Protein AF-0000000085179714 (afdb_homodimer)

Foldseek 3Di:
DDALQLLLVLLLCCLQVDWDKDDWDWDDDVQFIWIWTWIDDPFKTKIKIWAAHPPDVVRIFIWMWMAGPVVRDIDIDGRVLLCLQLLLSNLLSLCVQPFQDQEFAEEEEDLDSNSQNNLRNSVVRGHYAAYEYHYDDPVSRVVSCVVNVVSVHHYDYDPDQAEDQRAQEYEYAACALDAPHDLDHHWRHEYEYAHHFALSRDHHDPNNLVFEWAEEQDCSSCVGGVSNDPHPDYHHVSVVSVPDTDDGPDYYYYYNDHVSSVVSSVCVVVVVD/DDALQLLLVLLLCCLQVDWDKDDWDWDDDVQWIWIWTWIDDPFKTKIKIWAAHPPDVVRIAIWMWMAGPVVRDIDIDGRVLLVLQLLLSNLLSLCVQPFQDQEFAEEEEDLDSNSQNNLRNCVVRGHYAAYEYHYDDPVSRVVSCVSNVVSVHHYDYDPDQAEDQRAQEYEYAACALDAPHDLDHHWRHEYEYAHHFALSRDHHDPNNLVFEWAEEQDCSSCVGGVSNDPHPDYHHVSVVSVPDTDDGPDYYYYYNDHVSSVVSSVCVVVVVD

InterPro domains:
  IPR003462 Ornithine cyclodeaminase/mu-crystallin [PF02423] (19-267)
  IPR003462 Ornithine cyclodeaminase/mu-crystallin [PTHR13812] (12-267)
  IPR023401 Ornithine cyclodeaminase, N-terminal [G3DSA:3.30.1780.10] (17-267)
  IPR036291 NAD(P)-binding domain superfamily [SSF51735] (4-270)

Structure (mmCIF, N/CA/C/O backbone):
data_AF-0000000085179714-model_v1
#
loop_
_entity.id
_entity.typ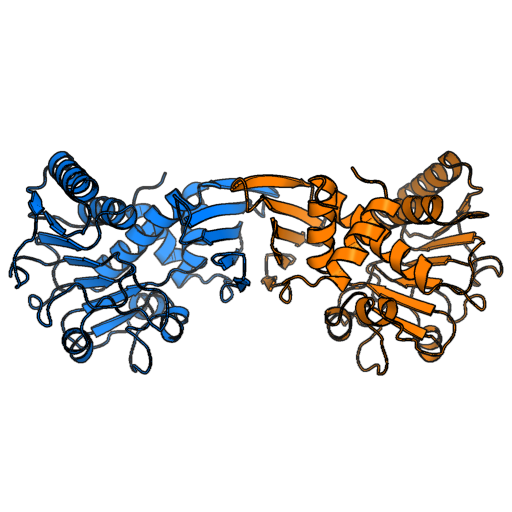e
_entity.pdbx_description
1 polymer 'Putative ornithine cyclodeaminase, mu-crystallin'
#
loop_
_atom_site.group_PDB
_atom_site.id
_atom_site.type_symbol
_atom_site.label_atom_id
_atom_site.label_alt_id
_atom_site.label_comp_id
_atom_site.label_asym_id
_atom_site.label_entity_id
_atom_site.label_seq_id
_atom_site.pdbx_PDB_ins_code
_atom_site.Cartn_x
_atom_site.Cartn_y
_atom_site.Cartn_z
_atom_site.occupancy
_atom_site.B_iso_or_equiv
_atom_site.auth_seq_id
_atom_site.auth_comp_id
_atom_site.auth_asym_id
_atom_site.auth_atom_id
_atom_site.pdbx_PDB_model_num
ATOM 1 N N . MET A 1 1 ? 6.141 9.008 22.766 1 75.19 1 MET A N 1
ATOM 2 C CA . MET A 1 1 ? 6.082 9.609 21.438 1 75.19 1 MET A CA 1
ATOM 3 C C . MET A 1 1 ? 6.875 10.914 21.391 1 75.19 1 MET A C 1
ATOM 5 O O . MET A 1 1 ? 6.961 11.625 22.406 1 75.19 1 MET A O 1
ATOM 9 N N . PRO A 1 2 ? 7.59 11.148 20.312 1 85.44 2 PRO A N 1
ATOM 10 C CA . PRO A 1 2 ? 8.367 12.391 20.219 1 85.44 2 PRO A CA 1
ATOM 11 C C . PRO A 1 2 ? 7.5 13.641 20.391 1 85.44 2 PRO A C 1
ATOM 13 O O . PRO A 1 2 ? 6.293 13.594 20.141 1 85.44 2 PRO A O 1
ATOM 16 N N . GLY A 1 3 ? 8.125 14.656 20.984 1 95.06 3 GLY A N 1
ATOM 17 C CA . GLY A 1 3 ? 7.438 15.945 21.016 1 95.06 3 GLY A CA 1
ATOM 18 C C . GLY A 1 3 ? 7.16 16.5 19.625 1 95.06 3 GLY A C 1
ATOM 19 O O . GLY A 1 3 ? 7.629 15.945 18.625 1 95.06 3 GLY A O 1
ATOM 20 N N . TYR A 1 4 ? 6.344 17.5 19.562 1 98.31 4 TYR A N 1
ATOM 21 C CA . TYR A 1 4 ? 5.957 18.047 18.281 1 98.31 4 TYR A CA 1
ATOM 22 C C . TYR A 1 4 ? 7.141 18.734 17.594 1 98.31 4 TYR A C 1
ATOM 24 O O . TYR A 1 4 ? 7.281 18.688 16.375 1 98.31 4 TYR A O 1
ATOM 32 N N . LEU A 1 5 ? 8 19.359 18.391 1 97.81 5 LEU A N 1
ATOM 33 C CA . LEU A 1 5 ? 9.188 19.984 17.828 1 97.81 5 LEU A CA 1
ATOM 34 C C . LEU A 1 5 ? 10.125 18.953 17.234 1 97.81 5 LEU A C 1
ATOM 36 O O . LEU A 1 5 ? 10.711 19.172 16.172 1 97.81 5 LEU A O 1
ATOM 40 N N . GLU A 1 6 ? 10.25 17.891 17.906 1 97.44 6 GLU A N 1
ATOM 41 C CA . GLU A 1 6 ? 11.07 16.797 17.391 1 97.44 6 GLU A CA 1
ATOM 42 C C . GLU A 1 6 ? 10.484 16.219 16.109 1 97.44 6 GLU A C 1
ATOM 44 O O . GLU A 1 6 ? 11.219 15.922 15.164 1 97.44 6 GLU A O 1
ATOM 49 N N . LEU A 1 7 ? 9.227 16.062 16.078 1 98.12 7 LEU A N 1
ATOM 50 C CA . LEU A 1 7 ? 8.539 15.562 14.883 1 98.12 7 LEU A CA 1
ATOM 51 C C . LEU A 1 7 ? 8.695 16.547 13.719 1 98.12 7 LEU A C 1
ATOM 53 O O . LEU A 1 7 ? 8.922 16.125 12.578 1 98.12 7 LEU A O 1
ATOM 57 N N . ALA A 1 8 ? 8.539 17.844 14.023 1 98.5 8 ALA A N 1
ATOM 58 C CA . ALA A 1 8 ? 8.719 18.875 13.008 1 98.5 8 ALA A CA 1
ATOM 59 C C . ALA A 1 8 ? 10.109 18.781 12.391 1 98.5 8 ALA A C 1
ATOM 61 O O . ALA A 1 8 ? 10.258 18.891 11.164 1 98.5 8 ALA A O 1
ATOM 62 N N . GLU A 1 9 ? 11.07 18.578 13.258 1 97.81 9 GLU A N 1
ATOM 63 C CA . GLU A 1 9 ? 12.445 18.453 12.773 1 97.81 9 GLU A CA 1
ATOM 64 C C . GLU A 1 9 ? 12.617 17.203 11.922 1 97.81 9 GLU A C 1
ATOM 66 O O . GLU A 1 9 ? 13.32 17.219 10.906 1 97.81 9 GLU A O 1
ATOM 71 N N . ALA A 1 10 ? 12.023 16.109 12.336 1 97.81 10 ALA A N 1
ATOM 72 C CA . ALA A 1 10 ? 12.078 14.875 11.555 1 97.81 10 ALA A CA 1
ATOM 73 C C . ALA A 1 10 ? 11.453 15.078 10.172 1 97.81 10 ALA A C 1
ATOM 75 O O . ALA A 1 10 ? 11.977 14.586 9.172 1 97.81 10 ALA A O 1
ATOM 76 N N . ILE A 1 11 ? 10.375 15.805 10.117 1 98.44 11 ILE A N 1
ATOM 77 C CA . ILE A 1 11 ? 9.695 16.094 8.859 1 98.44 11 ILE A CA 1
ATOM 78 C C . ILE A 1 11 ? 10.594 16.953 7.977 1 98.44 11 ILE A C 1
ATOM 80 O O . ILE A 1 11 ? 10.734 16.688 6.781 1 98.44 11 ILE A O 1
ATOM 84 N N . ARG A 1 12 ? 11.18 17.984 8.602 1 98.31 12 ARG A N 1
ATOM 85 C CA . ARG A 1 12 ? 12.109 18.844 7.871 1 98.31 12 ARG A CA 1
ATOM 86 C C . ARG A 1 12 ? 13.211 18.016 7.215 1 98.31 12 ARG A C 1
ATOM 88 O O . ARG A 1 12 ? 13.516 18.203 6.031 1 98.31 12 ARG A O 1
ATOM 95 N N . LYS A 1 13 ? 13.781 17.109 7.93 1 97.81 13 LYS A N 1
ATOM 96 C CA . LYS A 1 13 ? 14.883 16.281 7.441 1 97.81 13 LYS A CA 1
ATOM 97 C C . LYS A 1 13 ? 14.43 15.391 6.285 1 97.81 13 LYS A C 1
ATOM 99 O O . LYS A 1 13 ? 15.117 15.297 5.266 1 97.81 13 LYS A O 1
ATOM 104 N N . VAL A 1 14 ? 13.281 14.766 6.41 1 97.81 14 VAL A N 1
ATOM 105 C CA . VAL A 1 14 ? 12.773 13.875 5.367 1 97.81 14 VAL A CA 1
ATOM 106 C C . VAL A 1 14 ? 12.508 14.672 4.094 1 97.81 14 VAL A C 1
ATOM 108 O O . VAL A 1 14 ? 12.812 14.211 2.99 1 97.81 14 VAL A O 1
ATOM 111 N N . LEU A 1 15 ? 11.93 15.875 4.254 1 97.69 15 LEU A N 1
ATOM 112 C CA . LEU A 1 15 ? 11.609 16.703 3.104 1 97.69 15 LEU A CA 1
ATOM 113 C C . LEU A 1 15 ? 12.875 17.141 2.371 1 97.69 15 LEU A C 1
ATOM 115 O O . LEU A 1 15 ? 12.906 17.156 1.139 1 97.69 15 LEU A O 1
ATOM 119 N N . LEU A 1 16 ? 13.922 17.438 3.104 1 97.25 16 LEU A N 1
ATOM 120 C CA . LEU A 1 16 ? 15.141 17.969 2.506 1 97.25 16 LEU A CA 1
ATOM 121 C C . LEU A 1 16 ? 16.016 16.844 1.966 1 97.25 16 LEU A C 1
ATOM 123 O O . LEU A 1 16 ? 16.688 17.016 0.944 1 97.25 16 LEU A O 1
ATOM 127 N N . GLN A 1 17 ? 16.156 15.727 2.678 1 94.12 17 GLN A N 1
ATOM 128 C CA . GLN A 1 17 ? 16.984 14.602 2.258 1 94.12 17 GLN A CA 1
ATOM 129 C C . GLN A 1 17 ? 16.359 13.859 1.081 1 94.12 17 GLN A C 1
ATOM 131 O O . GLN A 1 17 ? 17.062 13.242 0.277 1 94.12 17 GLN A O 1
ATOM 136 N N . GLY A 1 18 ? 15.078 13.914 1.059 1 88.25 18 GLY A N 1
ATOM 137 C CA . GLY A 1 18 ? 14.375 13.188 0.011 1 88.25 18 GLY A CA 1
ATOM 138 C C . GLY A 1 18 ? 14.062 11.75 0.392 1 88.25 18 GLY A C 1
ATOM 139 O O . GLY A 1 18 ? 14.805 11.125 1.148 1 88.25 18 GLY A O 1
ATOM 140 N N . ALA A 1 19 ? 13.023 11.289 0.06 1 94.06 19 ALA A N 1
ATOM 141 C CA . ALA A 1 19 ? 12.523 9.922 0.2 1 94.06 19 ALA A CA 1
ATOM 142 C C . ALA A 1 19 ? 11.555 9.57 -0.926 1 94.06 19 ALA A C 1
ATOM 144 O O . ALA A 1 19 ? 11.195 10.43 -1.732 1 94.06 19 ALA A O 1
ATOM 145 N N . HIS A 1 20 ? 11.367 8.273 -1.068 1 96.19 20 HIS A N 1
ATOM 146 C CA . HIS A 1 20 ? 10.43 7.824 -2.094 1 96.19 20 HIS A CA 1
ATOM 147 C C . HIS A 1 20 ? 9.023 7.688 -1.531 1 96.19 20 HIS A C 1
ATOM 149 O O . HIS A 1 20 ? 8.805 6.941 -0.573 1 96.19 20 HIS A O 1
ATOM 155 N N . ALA A 1 21 ? 8.172 8.352 -2.074 1 97.88 21 ALA A N 1
ATOM 156 C CA . ALA A 1 21 ? 6.77 8.281 -1.675 1 97.88 21 ALA A CA 1
ATOM 157 C C . ALA A 1 21 ? 5.848 8.562 -2.857 1 97.88 21 ALA A C 1
ATOM 159 O O . ALA A 1 21 ? 5.52 9.719 -3.133 1 97.88 21 ALA A O 1
ATOM 160 N N . PRO A 1 22 ? 5.418 7.543 -3.521 1 96.69 22 PRO A N 1
ATOM 161 C CA . PRO A 1 22 ? 4.5 7.754 -4.645 1 96.69 22 PRO A CA 1
ATOM 162 C C . PRO A 1 22 ? 3.137 8.281 -4.203 1 96.69 22 PRO A C 1
ATOM 164 O O . PRO A 1 22 ? 2.836 8.297 -3.006 1 96.69 22 PRO A O 1
ATOM 167 N N . THR A 1 23 ? 2.395 8.797 -5.227 1 94.5 23 THR A N 1
ATOM 168 C CA . THR A 1 23 ? 1.016 9.195 -4.965 1 94.5 23 THR A CA 1
ATOM 169 C C . THR A 1 23 ? 0.234 8.055 -4.324 1 94.5 23 THR A C 1
ATOM 171 O O . THR A 1 23 ? 0.386 6.895 -4.719 1 94.5 23 THR A O 1
ATOM 174 N N . ARG A 1 24 ? -0.524 8.375 -3.365 1 96.75 24 ARG A N 1
ATOM 175 C CA . ARG A 1 24 ? -1.329 7.371 -2.67 1 96.75 24 ARG A CA 1
ATOM 176 C C . ARG A 1 24 ? -2.246 6.637 -3.639 1 96.75 24 ARG A C 1
ATOM 178 O O . ARG A 1 24 ? -2.689 7.207 -4.637 1 96.75 24 ARG A O 1
ATOM 185 N N . GLN A 1 25 ? -2.475 5.379 -3.387 1 97.56 25 GLN A N 1
ATOM 186 C CA . GLN A 1 25 ? -3.504 4.633 -4.105 1 97.56 25 GLN A CA 1
ATOM 187 C C . GLN A 1 25 ? -4.836 4.68 -3.363 1 97.56 25 GLN A C 1
ATOM 189 O O . GLN A 1 25 ? -4.871 4.648 -2.131 1 97.56 25 GLN A O 1
ATOM 194 N N . VAL A 1 26 ? -5.895 4.848 -4.105 1 96.94 26 VAL A N 1
ATOM 195 C CA . VAL A 1 26 ? -7.242 4.91 -3.557 1 96.94 26 VAL A CA 1
ATOM 196 C C . VAL A 1 26 ? -8.094 3.791 -4.152 1 96.94 26 VAL A C 1
ATOM 198 O O . VAL A 1 26 ? -8.281 3.725 -5.371 1 96.94 26 VAL A O 1
ATOM 201 N N . LEU A 1 27 ? -8.539 2.908 -3.316 1 98.44 27 LEU A N 1
ATOM 202 C CA . LEU A 1 27 ? -9.438 1.839 -3.738 1 98.44 27 LEU A CA 1
ATOM 203 C C . LEU A 1 27 ? -10.844 2.064 -3.195 1 98.44 27 LEU A C 1
ATOM 205 O O . LEU A 1 27 ? -11.016 2.428 -2.029 1 98.44 27 LEU A O 1
ATOM 209 N N . PRO A 1 28 ? -11.852 1.876 -4.016 1 97.44 28 PRO A N 1
ATOM 210 C CA . PRO A 1 28 ? -13.219 1.985 -3.502 1 97.44 28 PRO A CA 1
ATOM 211 C C . PRO A 1 28 ? -13.594 0.828 -2.58 1 97.44 28 PRO A C 1
ATOM 213 O O . PRO A 1 28 ? -13.203 -0.315 -2.824 1 97.44 28 PRO A O 1
ATOM 216 N N . ILE A 1 29 ? -14.195 1.063 -1.52 1 97.62 29 ILE A N 1
ATOM 217 C CA . ILE A 1 29 ? -14.836 0.094 -0.638 1 97.62 29 ILE A CA 1
ATOM 218 C C . ILE A 1 29 ? -16.25 0.563 -0.295 1 97.62 29 ILE A C 1
ATOM 220 O O . ILE A 1 29 ? -16.609 1.716 -0.549 1 97.62 29 ILE A O 1
ATOM 224 N N . PRO A 1 30 ? -17.062 -0.366 0.191 1 94.56 30 PRO A N 1
ATOM 225 C CA . PRO A 1 30 ? -18.422 0.063 0.52 1 94.56 30 PRO A CA 1
ATOM 226 C C . PRO A 1 30 ? -18.453 1.23 1.504 1 94.56 30 PRO A C 1
ATOM 228 O O . PRO A 1 30 ? -17.891 1.135 2.598 1 94.56 30 PRO A O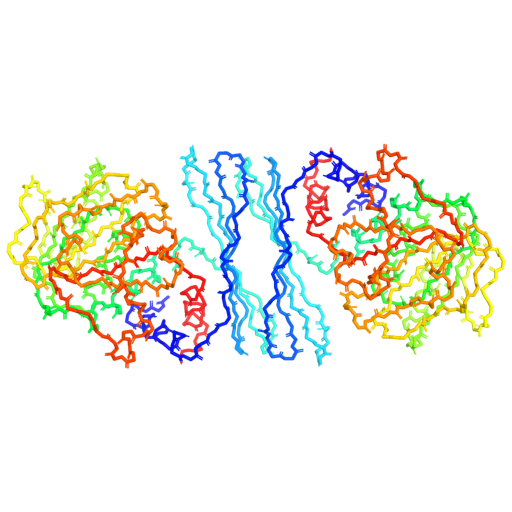 1
ATOM 231 N N . GLY A 1 31 ? -19.062 2.32 1.047 1 93.75 31 GLY A N 1
ATOM 232 C CA . GLY A 1 31 ? -19.266 3.439 1.951 1 93.75 31 GLY A CA 1
ATOM 233 C C . GLY A 1 31 ? -18.047 4.34 2.064 1 93.75 31 GLY A C 1
ATOM 234 O O . GLY A 1 31 ? -18.016 5.25 2.896 1 93.75 31 GLY A O 1
ATOM 235 N N . GLY A 1 32 ? -17.016 4.008 1.219 1 95.88 32 GLY A N 1
ATOM 236 C CA . GLY A 1 32 ? -15.852 4.859 1.372 1 95.88 32 GLY A CA 1
ATOM 237 C C . GLY A 1 32 ? -14.68 4.422 0.517 1 95.88 32 GLY A C 1
ATOM 238 O O . GLY A 1 32 ? -14.852 4.051 -0.645 1 95.88 32 GLY A O 1
ATOM 239 N N . GLU A 1 33 ? -13.469 4.617 1.121 1 97.31 33 GLU A N 1
ATOM 240 C CA . GLU A 1 33 ? -12.25 4.367 0.358 1 97.31 33 GLU A CA 1
ATOM 241 C C . GLU A 1 33 ? -11.18 3.705 1.226 1 97.31 33 GLU A C 1
ATOM 243 O O . GLU A 1 33 ? -11.188 3.857 2.449 1 97.31 33 GLU A O 1
ATOM 248 N N . PHE A 1 34 ? -10.43 2.941 0.645 1 98.56 34 PHE A N 1
ATOM 249 C CA . PHE A 1 34 ? -9.219 2.361 1.2 1 98.56 34 PHE A CA 1
ATOM 250 C C . PHE A 1 34 ? -7.98 3.031 0.61 1 98.56 34 PHE A C 1
ATOM 252 O O . PHE A 1 34 ? -7.727 2.93 -0.592 1 98.56 34 PHE A O 1
ATOM 259 N N . LEU A 1 35 ? -7.211 3.756 1.42 1 98.38 35 LEU A N 1
ATOM 260 C CA . LEU A 1 35 ? -6.02 4.48 0.987 1 98.38 35 LEU A CA 1
ATOM 261 C C . LEU A 1 35 ? -4.754 3.727 1.369 1 98.38 35 LEU A C 1
ATOM 263 O O . LEU A 1 35 ? -4.652 3.193 2.477 1 98.38 35 LEU A O 1
ATOM 267 N N . VAL A 1 36 ? -3.854 3.641 0.473 1 98.81 36 VAL A N 1
ATOM 268 C CA . VAL A 1 36 ? -2.553 3.006 0.652 1 98.81 36 VAL A CA 1
ATOM 269 C C . VAL A 1 36 ? -1.441 4.012 0.356 1 98.81 36 VAL A C 1
ATOM 271 O O . VAL A 1 36 ? -1.324 4.504 -0.769 1 98.81 36 VAL A O 1
ATOM 274 N N . MET A 1 37 ? -0.668 4.285 1.357 1 98.81 37 MET A N 1
ATOM 275 C CA . MET A 1 37 ? 0.289 5.383 1.282 1 98.81 37 MET A CA 1
ATOM 276 C C . MET A 1 37 ? 1.684 4.922 1.691 1 98.81 37 MET A C 1
ATOM 278 O O . MET A 1 37 ? 2.066 5.047 2.857 1 98.81 37 MET A O 1
ATOM 282 N N . PRO A 1 38 ? 2.477 4.473 0.74 1 98.88 38 PRO A N 1
ATOM 283 C CA . PRO A 1 38 ? 3.818 3.98 1.068 1 98.88 38 PRO A CA 1
ATOM 284 C C . PRO A 1 38 ? 4.887 5.066 0.962 1 98.88 38 PRO A C 1
ATOM 286 O O . PRO A 1 38 ? 4.695 6.059 0.252 1 98.88 38 PRO A O 1
ATOM 289 N N . ALA A 1 39 ? 5.945 4.863 1.627 1 98.88 39 ALA A N 1
ATOM 290 C CA . ALA A 1 39 ? 7.184 5.637 1.53 1 98.88 39 ALA A CA 1
ATOM 291 C C . ALA A 1 39 ? 8.383 4.809 1.972 1 98.88 39 ALA A C 1
ATOM 293 O O . ALA A 1 39 ? 8.234 3.822 2.699 1 98.88 39 ALA A O 1
ATOM 294 N N . ALA A 1 40 ? 9.547 5.148 1.505 1 98.81 40 ALA A N 1
ATOM 295 C CA . ALA A 1 40 ? 10.758 4.434 1.914 1 98.81 40 ALA A CA 1
ATOM 296 C C . ALA A 1 40 ? 11.992 5.316 1.756 1 98.81 40 ALA A C 1
ATOM 298 O O . ALA A 1 40 ? 12.008 6.234 0.935 1 98.81 40 ALA A O 1
ATOM 299 N N . ASP A 1 41 ? 12.906 5.098 2.566 1 97.94 41 ASP A N 1
ATOM 300 C CA . ASP A 1 41 ? 14.242 5.66 2.408 1 97.94 41 ASP A CA 1
ATOM 301 C C . ASP A 1 41 ? 15.32 4.609 2.67 1 97.94 41 ASP A C 1
ATOM 303 O O . ASP A 1 41 ? 15.094 3.416 2.449 1 97.94 41 ASP A O 1
ATOM 307 N N . GLU A 1 42 ? 16.516 5.008 3.102 1 96.19 42 GLU A N 1
ATOM 308 C CA . GLU A 1 42 ? 17.641 4.086 3.236 1 96.19 42 GLU A CA 1
ATOM 309 C C . GLU A 1 42 ? 17.5 3.232 4.496 1 96.19 42 GLU A C 1
ATOM 311 O O . GLU A 1 42 ? 18.172 2.207 4.633 1 96.19 42 GLU A O 1
ATOM 316 N N . GLU A 1 43 ? 16.578 3.604 5.418 1 96.56 43 GLU A N 1
ATOM 317 C CA . GLU A 1 43 ? 16.562 2.969 6.73 1 96.56 43 GLU A CA 1
ATOM 318 C C . GLU A 1 43 ? 15.273 2.201 6.969 1 96.56 43 GLU A C 1
ATOM 320 O O . GLU A 1 43 ? 15.258 1.191 7.676 1 96.56 43 GLU A O 1
ATOM 325 N N . VAL A 1 44 ? 14.211 2.734 6.344 1 98 44 VAL A N 1
ATOM 326 C CA . VAL A 1 44 ? 12.922 2.164 6.723 1 98 44 VAL A CA 1
ATOM 327 C C . VAL A 1 44 ? 11.992 2.119 5.512 1 98 44 VAL A C 1
ATOM 329 O O . VAL A 1 44 ? 12.078 2.98 4.633 1 98 44 VAL A O 1
ATOM 332 N N . ALA A 1 45 ? 11.203 1.11 5.375 1 98.75 45 ALA A N 1
ATOM 333 C CA . ALA A 1 45 ? 10.016 1.039 4.535 1 98.75 45 ALA A CA 1
ATOM 334 C C . ALA A 1 45 ? 8.742 1.212 5.363 1 98.75 45 ALA A C 1
ATOM 336 O O . ALA A 1 45 ? 8.609 0.614 6.43 1 98.75 45 ALA A O 1
ATOM 337 N N . VAL A 1 46 ? 7.871 2.113 4.926 1 98.88 46 VAL A N 1
ATOM 338 C CA . VAL A 1 46 ? 6.672 2.443 5.688 1 98.88 46 VAL A CA 1
ATOM 339 C C . VAL A 1 46 ? 5.453 2.42 4.766 1 98.88 46 VAL A C 1
ATOM 341 O O . VAL A 1 46 ? 5.559 2.734 3.578 1 98.88 46 VAL A O 1
ATOM 344 N N . CYS A 1 47 ? 4.34 2 5.293 1 98.94 47 CYS A N 1
ATOM 345 C CA . CYS A 1 47 ? 3.076 2.113 4.574 1 98.94 47 CYS A CA 1
ATOM 346 C C . CYS A 1 47 ? 1.928 2.406 5.535 1 98.94 47 CYS A C 1
ATOM 348 O O . CYS A 1 47 ? 1.676 1.634 6.461 1 98.94 47 CYS A O 1
ATOM 350 N N . LYS A 1 48 ? 1.299 3.49 5.328 1 98.88 48 LYS A N 1
ATOM 351 C CA . LYS A 1 48 ? 0.061 3.74 6.062 1 98.88 48 LYS A CA 1
ATOM 352 C C . LYS A 1 48 ? -1.143 3.164 5.32 1 98.88 48 LYS A C 1
ATOM 354 O O . LYS A 1 48 ? -1.28 3.35 4.109 1 98.88 48 LYS A O 1
ATOM 359 N N . LEU A 1 49 ? -1.896 2.436 6.016 1 98.88 49 LEU A N 1
ATOM 360 C CA . LEU A 1 49 ? -3.115 1.798 5.531 1 98.88 49 LEU A CA 1
ATOM 361 C C . LEU A 1 49 ? -4.344 2.391 6.211 1 98.88 49 LEU A C 1
ATOM 363 O O . LEU A 1 49 ? -4.5 2.285 7.43 1 98.88 49 LEU A O 1
ATOM 367 N N . VAL A 1 50 ? -5.238 3.027 5.352 1 98.12 50 VAL A N 1
ATOM 368 C CA . VAL A 1 50 ? -6.336 3.791 5.93 1 98.12 50 VAL A CA 1
ATOM 369 C C . VAL A 1 50 ? -7.656 3.379 5.277 1 98.12 50 VAL A C 1
ATOM 371 O O . VAL A 1 50 ? -7.742 3.283 4.051 1 98.12 50 VAL A O 1
ATOM 374 N N . THR A 1 51 ? -8.625 3.076 6.051 1 97.56 51 THR A N 1
ATOM 375 C CA . THR A 1 51 ? -9.992 2.992 5.551 1 97.56 51 THR A CA 1
ATOM 376 C C . THR A 1 51 ? -10.82 4.184 6.027 1 97.56 51 THR A C 1
ATOM 378 O O . THR A 1 51 ? -10.773 4.543 7.207 1 97.56 51 THR A O 1
ATOM 381 N N . VAL A 1 52 ? -11.406 4.867 5.133 1 94.81 52 VAL A N 1
ATOM 382 C CA . VAL A 1 52 ? -12.32 5.973 5.414 1 94.81 52 VAL A CA 1
ATOM 383 C C . VAL A 1 52 ? -13.75 5.562 5.074 1 94.81 52 VAL A C 1
ATOM 385 O O . VAL A 1 52 ? -14.094 5.395 3.9 1 94.81 52 VAL A O 1
ATOM 388 N N . GLU A 1 53 ? -14.516 5.332 6.02 1 93.38 53 GLU A N 1
ATOM 389 C CA . GLU A 1 53 ? -15.914 4.953 5.871 1 93.38 53 GLU A CA 1
ATOM 390 C C . GLU A 1 53 ? -16.828 5.957 6.562 1 93.38 53 GLU A C 1
ATOM 392 O O . GLU A 1 53 ? -17.031 5.887 7.777 1 93.38 53 GLU A O 1
ATOM 397 N N . ARG A 1 54 ? -17.516 6.781 5.914 1 84.88 54 ARG A N 1
ATOM 398 C CA . ARG A 1 54 ? -18.203 7.984 6.383 1 84.88 54 ARG A CA 1
ATOM 399 C C . ARG A 1 54 ? -19.344 7.629 7.336 1 84.88 54 ARG A C 1
ATOM 401 O O . ARG A 1 54 ? -19.641 8.383 8.266 1 84.88 54 ARG A O 1
ATOM 408 N N . ASP A 1 55 ? -19.938 6.508 7.203 1 88.5 55 ASP A N 1
ATOM 409 C CA . ASP A 1 55 ? -21.109 6.16 7.988 1 88.5 55 ASP A CA 1
ATOM 410 C C . ASP A 1 55 ? -20.734 5.359 9.234 1 88.5 55 ASP A C 1
ATOM 412 O O . ASP A 1 55 ? -21.594 4.902 9.977 1 88.5 55 ASP A O 1
ATOM 416 N N . LYS A 1 56 ? -19.453 5.223 9.422 1 89.56 56 LYS A N 1
ATOM 417 C CA . LYS A 1 56 ? -18.984 4.488 10.594 1 89.56 56 LYS A CA 1
ATOM 418 C C . LYS A 1 56 ? -18.391 5.438 11.633 1 89.56 56 LYS A C 1
ATOM 420 O O . LYS A 1 56 ? -18.094 6.59 11.328 1 89.56 56 LYS A O 1
ATOM 425 N N . SER A 1 57 ? -18.406 5.043 12.906 1 87.12 57 SER A N 1
ATOM 426 C CA . SER A 1 57 ? -17.766 5.754 14.008 1 87.12 57 SER A CA 1
ATOM 427 C C . SER A 1 57 ? -16.797 4.852 14.758 1 87.12 57 SER A C 1
ATOM 429 O O . SER A 1 57 ? -17.203 3.867 15.383 1 87.12 57 SER A O 1
ATOM 431 N N . PRO A 1 58 ? -15.547 5.16 14.602 1 87.88 58 PRO A N 1
ATOM 432 C CA . PRO A 1 58 ? -14.938 6.273 13.859 1 87.88 58 PRO A CA 1
ATOM 433 C C . PRO A 1 58 ? -14.961 6.051 12.352 1 87.88 58 PRO A C 1
ATOM 435 O O . PRO A 1 58 ? -14.867 4.914 11.891 1 87.88 58 PRO A O 1
ATOM 438 N N . ALA A 1 59 ? -14.898 7.16 11.602 1 89.38 59 ALA A N 1
ATOM 439 C CA . ALA A 1 59 ? -14.984 7.098 10.148 1 89.38 59 ALA A CA 1
ATOM 440 C C . ALA A 1 59 ? -13.633 6.734 9.539 1 89.38 59 ALA A C 1
ATOM 442 O O . ALA A 1 59 ? -13.562 6.227 8.414 1 89.38 59 ALA A O 1
ATOM 443 N N . VAL A 1 60 ? -12.586 7.07 10.242 1 92.69 60 VAL A N 1
ATOM 444 C CA . VAL A 1 60 ? -11.234 6.828 9.75 1 92.69 60 VAL A CA 1
ATOM 445 C C . VAL A 1 60 ? -10.531 5.82 10.656 1 92.69 60 VAL A C 1
ATOM 447 O O . VAL A 1 60 ? -10.477 6 11.875 1 92.69 60 VAL A O 1
ATOM 450 N N . ARG A 1 61 ? -10.109 4.766 10.133 1 95.81 61 ARG A N 1
ATOM 451 C CA . ARG A 1 61 ? -9.25 3.787 10.797 1 95.81 61 ARG A CA 1
ATOM 452 C C . ARG A 1 61 ? -7.938 3.619 10.039 1 95.81 61 ARG A C 1
ATOM 454 O O . ARG A 1 61 ? -7.922 3.584 8.812 1 95.81 61 ARG A O 1
ATOM 461 N N . ALA A 1 62 ? -6.875 3.598 10.797 1 97.75 62 ALA A N 1
ATOM 462 C CA . ALA A 1 62 ? -5.586 3.576 10.109 1 97.75 62 ALA A CA 1
ATOM 463 C C . ALA A 1 62 ? -4.562 2.758 10.883 1 97.75 62 ALA A C 1
ATOM 465 O O . ALA A 1 62 ? -4.637 2.66 12.117 1 97.75 62 ALA A O 1
ATOM 466 N N . GLU A 1 63 ? -3.684 2.152 10.242 1 98.38 63 GLU A N 1
ATOM 467 C CA . GLU A 1 63 ? -2.482 1.514 10.773 1 98.38 63 GLU A CA 1
ATOM 468 C C . GLU A 1 63 ? -1.248 1.902 9.961 1 98.38 63 GLU A C 1
ATOM 470 O O . GLU A 1 63 ? -1.321 2.059 8.742 1 98.38 63 GLU A O 1
ATOM 475 N N . VAL A 1 64 ? -0.171 2.076 10.656 1 98.69 64 VAL A N 1
ATOM 476 C CA . VAL A 1 64 ? 1.107 2.285 9.984 1 98.69 64 VAL A CA 1
ATOM 477 C C . VAL A 1 64 ? 1.985 1.047 10.148 1 98.69 64 VAL A C 1
ATOM 479 O O . VAL A 1 64 ? 2.338 0.669 11.266 1 98.69 64 VAL A O 1
ATOM 482 N N . TRP A 1 65 ? 2.26 0.423 9.039 1 98.81 65 TRP A N 1
ATOM 483 C CA . TRP A 1 65 ? 3.248 -0.649 8.961 1 98.81 65 TRP A CA 1
ATOM 484 C C . TRP A 1 65 ? 4.637 -0.09 8.672 1 98.81 65 TRP A C 1
ATOM 486 O O . TRP A 1 65 ? 4.793 0.803 7.84 1 98.81 65 TRP A O 1
ATOM 496 N N . ALA A 1 66 ? 5.605 -0.578 9.445 1 98.75 66 ALA A N 1
ATOM 497 C CA . ALA A 1 66 ? 6.98 -0.148 9.211 1 98.75 66 ALA A CA 1
ATOM 498 C C . ALA A 1 66 ? 7.953 -1.317 9.344 1 98.75 66 ALA A C 1
ATOM 500 O O . ALA A 1 66 ? 7.75 -2.207 10.172 1 98.75 66 ALA A O 1
ATOM 501 N N . ARG A 1 67 ? 8.961 -1.273 8.523 1 98.31 67 ARG A N 1
ATOM 502 C CA . ARG A 1 67 ? 10.047 -2.24 8.617 1 98.31 67 ARG A CA 1
ATOM 503 C C . ARG A 1 67 ? 11.406 -1.54 8.656 1 98.31 67 ARG A C 1
ATOM 505 O O . ARG A 1 67 ? 11.727 -0.746 7.773 1 98.31 67 ARG A O 1
ATOM 512 N N . ARG A 1 68 ? 12.102 -1.794 9.727 1 97.31 68 ARG A N 1
ATOM 513 C CA . ARG A 1 68 ? 13.5 -1.365 9.758 1 97.31 68 ARG A CA 1
ATOM 514 C C . ARG A 1 68 ? 14.359 -2.236 8.852 1 97.31 68 ARG A C 1
ATOM 516 O O . ARG A 1 68 ? 14.484 -3.441 9.078 1 97.31 68 ARG A O 1
ATOM 523 N N . LEU A 1 69 ? 14.992 -1.658 7.82 1 96.5 69 LEU A N 1
ATOM 524 C CA . LEU A 1 69 ? 15.625 -2.42 6.75 1 96.5 69 LEU A CA 1
ATOM 525 C C . LEU A 1 69 ? 16.906 -3.098 7.242 1 96.5 69 LEU A C 1
ATOM 527 O O . LEU A 1 69 ? 17.234 -4.195 6.793 1 96.5 69 LEU A O 1
ATOM 531 N N . SER A 1 70 ? 17.625 -2.518 8.219 1 94.06 70 SER A N 1
ATOM 532 C CA . SER A 1 70 ? 18.891 -3.043 8.703 1 94.06 70 SER A CA 1
ATOM 533 C C . SER A 1 70 ? 18.688 -4.332 9.5 1 94.06 70 SER A C 1
ATOM 535 O O . SER A 1 70 ? 19.453 -5.281 9.352 1 94.06 70 SER A O 1
ATOM 537 N N . THR A 1 71 ? 17.578 -4.395 10.273 1 93.81 71 THR A N 1
ATOM 538 C CA . THR A 1 71 ? 17.391 -5.52 11.18 1 93.81 71 THR A CA 1
ATOM 539 C C . THR A 1 71 ? 16.281 -6.434 10.688 1 93.81 71 THR A C 1
ATOM 541 O O . THR A 1 71 ? 16.188 -7.59 11.102 1 93.81 71 THR A O 1
ATOM 544 N N . GLY A 1 72 ? 15.352 -5.875 9.938 1 94.19 72 GLY A N 1
ATOM 545 C CA . GLY A 1 72 ? 14.211 -6.641 9.461 1 94.19 72 GLY A CA 1
ATOM 546 C C . GLY A 1 72 ? 13.016 -6.578 10.391 1 94.19 72 GLY A C 1
ATOM 547 O O . GLY A 1 72 ? 11.945 -7.094 10.07 1 94.19 72 GLY A O 1
ATOM 548 N N . GLU A 1 73 ? 13.164 -5.898 11.523 1 96.56 73 GLU A N 1
ATOM 549 C CA . GLU A 1 73 ? 12.078 -5.801 12.5 1 96.56 73 GLU A CA 1
ATOM 550 C C . GLU A 1 73 ? 10.867 -5.074 11.906 1 96.56 73 GLU A C 1
ATOM 552 O O . GLU A 1 73 ? 11.023 -4.086 11.195 1 96.56 73 GLU A O 1
ATOM 557 N N . VAL A 1 74 ? 9.703 -5.59 12.227 1 98 74 VAL A N 1
ATOM 558 C CA . VAL A 1 74 ? 8.461 -5.012 11.742 1 98 74 VAL A CA 1
ATOM 559 C C . VAL A 1 74 ? 7.695 -4.375 12.906 1 98 74 VAL A C 1
ATOM 561 O O . VAL A 1 74 ? 7.656 -4.93 14.008 1 98 74 VAL A O 1
ATOM 564 N N . PHE A 1 75 ? 7.168 -3.211 12.695 1 97.88 75 PHE A N 1
ATOM 565 C CA . PHE A 1 75 ? 6.387 -2.467 13.68 1 97.88 75 PHE A CA 1
ATOM 566 C C . PHE A 1 75 ? 4.996 -2.15 13.141 1 97.88 75 PHE A C 1
ATOM 568 O O . PHE A 1 75 ? 4.844 -1.822 11.961 1 97.88 75 PHE A O 1
ATOM 575 N N . HIS A 1 76 ? 4.031 -2.342 13.945 1 98.12 76 HIS A N 1
ATOM 576 C CA . HIS A 1 76 ? 2.668 -1.887 13.703 1 98.12 76 HIS A CA 1
ATOM 577 C C . HIS A 1 76 ? 2.273 -0.779 14.672 1 98.12 76 HIS A C 1
ATOM 579 O O . HIS A 1 76 ? 2.133 -1.021 15.875 1 98.12 76 HIS A O 1
ATOM 585 N N . LEU A 1 77 ? 2.125 0.414 14.141 1 97.81 77 LEU A N 1
ATOM 586 C CA . LEU A 1 77 ? 1.876 1.59 14.969 1 97.81 77 LEU A CA 1
ATOM 587 C C . LEU A 1 77 ? 0.455 2.105 14.766 1 97.81 77 LEU A C 1
ATOM 589 O O . LEU A 1 77 ? -0.122 1.944 13.688 1 97.81 77 LEU A O 1
ATOM 593 N N . PRO A 1 78 ? -0.127 2.709 15.812 1 96.94 78 PRO A N 1
ATOM 594 C CA . PRO A 1 78 ? -1.47 3.277 15.664 1 96.94 78 PRO A CA 1
ATOM 595 C C . PRO A 1 78 ? -1.513 4.441 14.68 1 96.94 78 PRO A C 1
ATOM 597 O O . PRO A 1 78 ? -1.025 5.535 14.984 1 96.94 78 PRO A O 1
ATOM 600 N N . GLY A 1 79 ? -2.18 4.203 13.555 1 97.25 79 GLY A N 1
ATOM 601 C CA . GLY A 1 79 ? -2.156 5.148 12.453 1 97.25 79 GLY A CA 1
ATOM 602 C C . GLY A 1 79 ? -2.861 6.453 12.766 1 97.25 79 GLY A C 1
ATOM 603 O O . GLY A 1 79 ? -2.42 7.523 12.344 1 97.25 79 GLY A O 1
ATOM 604 N N . GLU A 1 80 ? -3.973 6.359 13.516 1 96.19 80 GLU A N 1
ATOM 605 C CA . GLU A 1 80 ? -4.742 7.559 13.828 1 96.19 80 GLU A CA 1
ATOM 606 C C . GLU A 1 80 ? -3.938 8.516 14.711 1 96.19 80 GLU A C 1
ATOM 608 O O . GLU A 1 80 ? -3.883 9.719 14.438 1 96.19 80 GLU A O 1
ATOM 613 N N . GLU A 1 81 ? -3.305 7.965 15.703 1 96.25 81 GLU A N 1
ATOM 614 C CA . GLU A 1 81 ? -2.498 8.773 16.609 1 96.25 81 GLU A CA 1
ATOM 615 C C . GLU A 1 81 ? -1.284 9.359 15.898 1 96.25 81 GLU A C 1
ATOM 617 O O . GLU A 1 81 ? -0.974 10.547 16.062 1 96.25 81 GLU A O 1
ATOM 622 N N . LEU A 1 82 ? -0.64 8.578 15.117 1 97.38 82 LEU A N 1
ATOM 623 C CA . LEU A 1 82 ? 0.533 9.039 14.383 1 97.38 82 LEU A CA 1
ATOM 624 C C . LEU A 1 82 ? 0.159 10.141 13.391 1 97.38 82 LEU A C 1
ATOM 626 O O . LEU A 1 82 ? 0.861 11.148 13.289 1 97.38 82 LEU A O 1
ATOM 630 N N . THR A 1 83 ? -0.981 9.945 12.734 1 97.06 83 THR A N 1
ATOM 631 C CA . THR A 1 83 ? -1.436 10.914 11.742 1 97.06 83 THR A CA 1
ATOM 632 C C . THR A 1 83 ? -1.736 12.258 12.398 1 97.06 83 THR A C 1
ATOM 634 O O . THR A 1 83 ? -1.299 13.305 11.914 1 97.06 83 THR A O 1
ATOM 637 N N . LYS A 1 84 ? -2.479 12.18 13.492 1 96.81 84 LYS A N 1
ATOM 638 C CA . LYS A 1 84 ? -2.859 13.422 14.156 1 96.81 84 LYS A CA 1
ATOM 639 C C . LYS A 1 84 ? -1.628 14.203 14.602 1 96.81 84 LYS A C 1
ATOM 641 O O . LYS A 1 84 ? -1.541 15.414 14.375 1 96.81 84 LYS A O 1
ATOM 646 N N . ARG A 1 85 ? -0.635 13.539 15.117 1 98.19 85 ARG A N 1
ATOM 647 C CA . ARG A 1 85 ? 0.54 14.203 15.68 1 98.19 85 ARG A CA 1
ATOM 648 C C . ARG A 1 85 ? 1.443 14.734 14.57 1 98.19 85 ARG A C 1
ATOM 650 O O . ARG A 1 85 ? 1.882 15.883 14.617 1 98.19 85 ARG A O 1
ATOM 657 N N . ARG A 1 86 ? 1.705 13.914 13.57 1 98.38 86 ARG A N 1
ATOM 658 C CA . ARG A 1 86 ? 2.621 14.375 12.531 1 98.38 86 ARG A CA 1
ATOM 659 C C . ARG A 1 86 ? 1.985 15.477 11.695 1 98.38 86 ARG A C 1
ATOM 661 O O . ARG A 1 86 ? 2.684 16.359 11.188 1 98.38 86 ARG A O 1
ATOM 668 N N . THR A 1 87 ? 0.661 15.461 11.516 1 98.44 87 THR A N 1
ATOM 669 C CA . THR A 1 87 ? -0.017 16.516 10.773 1 98.44 87 THR A CA 1
ATOM 670 C C . THR A 1 87 ? 0.122 17.859 11.492 1 98.44 87 THR A C 1
ATOM 672 O O . THR A 1 87 ? 0.425 18.875 10.867 1 98.44 87 THR A O 1
ATOM 675 N N . ALA A 1 88 ? -0.071 17.812 12.797 1 98.75 88 ALA A N 1
ATOM 676 C CA . ALA A 1 88 ? 0.086 19.031 13.594 1 98.75 88 ALA A CA 1
ATOM 677 C C . ALA A 1 88 ? 1.534 19.516 13.578 1 98.75 88 ALA A C 1
ATOM 679 O O . ALA A 1 88 ? 1.797 20.703 13.484 1 98.75 88 ALA A O 1
ATOM 680 N N . ALA A 1 89 ? 2.449 18.578 13.664 1 98.81 89 ALA A N 1
ATOM 681 C CA . ALA A 1 89 ? 3.869 18.906 13.617 1 98.81 89 ALA A CA 1
ATOM 682 C C . ALA A 1 89 ? 4.246 19.531 12.281 1 98.81 89 ALA A C 1
ATOM 684 O O . ALA A 1 89 ? 5.09 20.438 12.219 1 98.81 89 ALA A O 1
ATOM 685 N N . LEU A 1 90 ? 3.643 19.047 11.242 1 98.88 90 LEU A N 1
ATOM 686 C CA . LEU A 1 90 ? 3.859 19.594 9.914 1 98.88 90 LEU A CA 1
ATOM 687 C C . LEU A 1 90 ? 3.404 21.062 9.852 1 98.88 90 LEU A C 1
ATOM 689 O O . LEU A 1 90 ? 4.121 21.906 9.328 1 98.88 90 LEU A O 1
ATOM 693 N N . SER A 1 91 ? 2.242 21.297 10.328 1 98.94 91 SER A N 1
ATOM 694 C CA . SER A 1 91 ? 1.738 22.672 10.398 1 98.94 91 SER A CA 1
ATOM 695 C C . SER A 1 91 ? 2.658 23.562 11.227 1 98.94 91 SER A C 1
ATOM 697 O O . SER A 1 91 ? 2.906 24.703 10.867 1 98.94 91 SER A O 1
ATOM 699 N N . LEU A 1 92 ? 3.129 23.016 12.344 1 98.88 92 LEU A N 1
ATOM 700 C CA . LEU A 1 92 ? 4.055 23.75 13.203 1 98.88 92 LEU A CA 1
ATOM 701 C C . LEU A 1 92 ? 5.332 24.109 12.453 1 98.88 92 LEU A C 1
ATOM 703 O O . LEU A 1 92 ? 5.793 25.25 12.508 1 98.88 92 LEU A O 1
ATOM 707 N N . LEU A 1 93 ? 5.895 23.141 11.75 1 98.88 93 LEU A N 1
ATOM 708 C CA . LEU A 1 93 ? 7.086 23.391 10.938 1 98.88 93 LEU A CA 1
ATOM 709 C C . LEU A 1 93 ? 6.848 24.516 9.945 1 98.88 93 LEU A C 1
ATOM 711 O O . LEU A 1 93 ? 7.668 25.422 9.836 1 98.88 93 LEU A O 1
ATOM 715 N N . ALA A 1 94 ? 5.746 24.406 9.219 1 98.88 94 ALA A N 1
ATOM 716 C CA . ALA A 1 94 ? 5.418 25.438 8.242 1 98.88 94 ALA A CA 1
ATOM 717 C C . ALA A 1 94 ? 5.32 26.812 8.898 1 98.88 94 ALA A C 1
ATOM 719 O O . ALA A 1 94 ? 5.879 27.797 8.398 1 98.88 94 ALA A O 1
ATOM 720 N N . ALA A 1 95 ? 4.672 26.891 10.023 1 98.88 95 ALA A N 1
ATOM 721 C CA . ALA A 1 95 ? 4.5 28.156 10.742 1 98.88 95 ALA A CA 1
ATOM 722 C C . ALA A 1 95 ? 5.844 28.719 11.195 1 98.88 95 ALA A C 1
ATOM 724 O O . ALA A 1 95 ? 6.078 29.922 11.117 1 98.88 95 ALA A O 1
ATOM 725 N N . GLN A 1 96 ? 6.715 27.875 11.68 1 98.31 96 GLN A N 1
ATOM 726 C CA . GLN A 1 96 ? 8.023 28.297 12.172 1 98.31 96 GLN A CA 1
ATOM 727 C C . GLN A 1 96 ? 8.828 28.984 11.07 1 98.31 96 GLN A C 1
ATOM 729 O O . GLN A 1 96 ? 9.625 29.891 11.344 1 98.31 96 GLN A O 1
ATOM 734 N N . PHE A 1 97 ? 8.57 28.609 9.867 1 97.81 97 PHE A N 1
ATOM 735 C CA . PHE A 1 97 ? 9.391 29.109 8.766 1 97.81 97 PHE A CA 1
ATOM 736 C C . PHE A 1 97 ? 8.68 30.219 8.016 1 97.81 97 PHE A C 1
ATOM 738 O O . PHE A 1 97 ? 9.32 31.109 7.441 1 97.81 97 PHE A O 1
ATOM 745 N N . LEU A 1 98 ? 7.344 30.172 8.055 1 98.62 98 LEU A N 1
ATOM 746 C CA . LEU A 1 98 ? 6.625 31 7.09 1 98.62 98 LEU A CA 1
ATOM 747 C C . LEU A 1 98 ? 5.824 32.094 7.797 1 98.62 98 LEU A C 1
ATOM 749 O O . LEU A 1 98 ? 5.418 33.062 7.172 1 98.62 98 LEU A O 1
ATOM 753 N N . ALA A 1 99 ? 5.484 31.891 9.07 1 98.62 99 ALA A N 1
ATOM 754 C CA . ALA A 1 99 ? 4.613 32.844 9.766 1 98.62 99 ALA A CA 1
ATOM 755 C C . ALA A 1 99 ? 5.27 34.219 9.883 1 98.62 99 ALA A C 1
ATOM 757 O O . ALA A 1 99 ? 6.465 34.312 10.172 1 98.62 99 ALA A O 1
ATOM 758 N N . LYS A 1 100 ? 4.5 35.25 9.695 1 98.12 100 LYS A N 1
ATOM 759 C CA . LYS A 1 100 ? 4.98 36.625 9.836 1 98.12 100 LYS A CA 1
ATOM 760 C C . LYS A 1 100 ? 4.984 37.062 11.297 1 98.12 100 LYS A C 1
ATOM 762 O O . LYS A 1 100 ? 5.887 37.781 11.734 1 98.12 100 LYS A O 1
ATOM 767 N N . ARG A 1 101 ? 3.939 36.562 11.977 1 98.12 101 ARG A N 1
ATOM 768 C CA . ARG A 1 101 ? 3.832 36.812 13.406 1 98.12 101 ARG A CA 1
ATOM 769 C C . ARG A 1 101 ? 4.375 35.656 14.219 1 98.12 101 ARG A C 1
ATOM 771 O O . ARG A 1 101 ? 4.164 34.5 13.852 1 98.12 101 ARG A O 1
ATOM 778 N N . ARG A 1 102 ? 5 36 15.398 1 97.25 102 ARG A N 1
ATOM 779 C CA . ARG A 1 102 ? 5.633 34.938 16.203 1 97.25 102 ARG A CA 1
ATOM 780 C C . ARG A 1 102 ? 4.926 34.781 17.531 1 97.25 102 ARG A C 1
ATOM 782 O O . ARG A 1 102 ? 5.25 33.875 18.312 1 97.25 102 ARG A O 1
ATOM 789 N N . GLU A 1 103 ? 4.035 35.656 17.812 1 97.44 103 GLU A N 1
ATOM 790 C CA . GLU A 1 103 ? 3.258 35.625 19.047 1 97.44 103 GLU A CA 1
ATOM 791 C C . GLU A 1 103 ? 1.821 36.062 18.812 1 97.44 103 GLU A C 1
ATOM 793 O O . GLU A 1 103 ? 1.552 36.844 17.875 1 97.44 103 GLU A O 1
ATOM 798 N N . GLY A 1 104 ? 0.908 35.594 19.594 1 98.38 104 GLY A N 1
ATOM 799 C CA . GLY A 1 104 ? -0.492 35.969 19.5 1 98.38 104 GLY A CA 1
ATOM 800 C C . GLY A 1 104 ? -1.445 34.844 19.844 1 98.38 104 GLY A C 1
ATOM 801 O O . GLY A 1 104 ? -1.042 33.844 20.422 1 98.38 104 GLY A O 1
ATOM 802 N N . ALA A 1 105 ? -2.691 35.062 19.516 1 98.88 105 ALA A N 1
ATOM 803 C CA . ALA A 1 105 ? -3.723 34.062 19.828 1 98.88 105 ALA A CA 1
ATOM 804 C C . ALA A 1 105 ? -3.791 33 18.734 1 98.88 105 ALA A C 1
ATOM 806 O O . ALA A 1 105 ? -3.35 33.219 17.609 1 98.88 105 ALA A O 1
ATOM 807 N N . LEU A 1 106 ? -4.246 31.844 19.141 1 98.94 106 LEU A N 1
ATOM 808 C CA . LEU A 1 106 ? -4.512 30.719 18.25 1 98.94 106 LEU A CA 1
ATOM 809 C C . LEU A 1 106 ? -6.012 30.5 18.094 1 98.94 106 LEU A C 1
ATOM 811 O O . LEU A 1 106 ? -6.738 30.359 19.078 1 98.94 106 LEU A O 1
ATOM 815 N N . LEU A 1 107 ? -6.457 30.547 16.875 1 98.88 107 LEU A N 1
ATOM 816 C CA . LEU A 1 107 ? -7.836 30.188 16.562 1 98.88 107 LEU A CA 1
ATOM 817 C C . LEU A 1 107 ? -7.906 28.781 15.953 1 98.88 107 LEU A C 1
ATOM 819 O O . LEU A 1 107 ? -7.258 28.5 14.945 1 98.88 107 LEU A O 1
ATOM 823 N N . LEU A 1 108 ? -8.688 27.922 16.578 1 98.75 108 LEU A N 1
ATOM 824 C CA . LEU A 1 108 ? -8.906 26.547 16.109 1 98.75 108 LEU A CA 1
ATOM 825 C C . LEU A 1 108 ? -10.336 26.359 15.625 1 98.75 108 LEU A C 1
ATOM 827 O O . LEU A 1 108 ? -11.281 26.469 16.422 1 98.75 108 LEU A O 1
ATOM 831 N N . VAL A 1 109 ? -10.461 26.125 14.344 1 98.06 109 VAL A N 1
ATOM 832 C CA . VAL A 1 109 ? -11.766 25.766 13.789 1 98.06 109 VAL A CA 1
ATOM 833 C C . VAL A 1 109 ? -11.797 24.281 13.453 1 98.06 109 VAL A C 1
ATOM 835 O O . VAL A 1 109 ? -11.125 23.828 12.531 1 98.06 109 VAL A O 1
ATOM 838 N N . GLY A 1 110 ? -12.648 23.5 14.125 1 96.06 110 GLY A N 1
ATOM 839 C CA . GLY A 1 110 ? -12.648 22.047 14.047 1 96.06 110 GLY A CA 1
ATOM 840 C C . GLY A 1 110 ? -12.039 21.391 15.266 1 96.06 110 GLY A C 1
ATOM 841 O O . GLY A 1 110 ? -10.867 21 15.242 1 96.06 110 GLY A O 1
ATOM 842 N N . PRO A 1 111 ? -12.867 21.188 16.312 1 95.12 111 PRO A N 1
ATOM 843 C CA . PRO A 1 111 ? -12.359 20.719 17.609 1 95.12 111 PRO A CA 1
ATOM 844 C C . PRO A 1 111 ? -12.25 19.203 17.672 1 95.12 111 PRO A C 1
ATOM 846 O O . PRO A 1 111 ? -12.648 18.594 18.672 1 95.12 111 PRO A O 1
ATOM 849 N N . GLY A 1 112 ? -11.773 18.562 16.609 1 93.31 112 GLY A N 1
ATOM 850 C CA . GLY A 1 112 ? -11.531 17.125 16.578 1 93.31 112 GLY A CA 1
ATOM 851 C C . GLY A 1 112 ? -10.094 16.75 16.922 1 93.31 112 GLY A C 1
ATOM 852 O O . GLY A 1 112 ? -9.398 17.516 17.594 1 93.31 112 GLY A O 1
ATOM 853 N N . ALA A 1 113 ? -9.711 15.586 16.516 1 93.88 113 ALA A N 1
ATOM 854 C CA . ALA A 1 113 ? -8.375 15.055 16.797 1 93.88 113 ALA A CA 1
ATOM 855 C C . ALA A 1 113 ? -7.293 16.016 16.312 1 93.88 113 ALA A C 1
ATOM 857 O O . ALA A 1 113 ? -6.324 16.281 17.031 1 93.88 113 ALA A O 1
ATOM 858 N N . GLN A 1 114 ? -7.547 16.578 15.164 1 96.62 114 GLN A N 1
ATOM 859 C CA . GLN A 1 114 ? -6.547 17.484 14.617 1 96.62 114 GLN A CA 1
ATOM 860 C C . GLN A 1 114 ? -6.531 18.812 15.383 1 96.62 114 GLN A C 1
ATOM 862 O O . GLN A 1 114 ? -5.473 19.406 15.578 1 96.62 114 GLN A O 1
ATOM 867 N N . GLY A 1 115 ? -7.707 19.281 15.789 1 97.44 115 GLY A N 1
ATOM 868 C CA . GLY A 1 115 ? -7.742 20.469 16.625 1 97.44 115 GLY A CA 1
ATOM 869 C C . GLY A 1 115 ? -6.934 20.312 17.906 1 97.44 115 GLY A C 1
ATOM 870 O O . GLY A 1 115 ? -6.168 21.203 18.266 1 97.44 115 GLY A O 1
ATOM 871 N N . GLU A 1 116 ? -7.047 19.203 18.5 1 97.44 116 GLU A N 1
ATOM 872 C CA . GLU A 1 116 ? -6.336 18.906 19.734 1 97.44 116 GLU A CA 1
ATOM 873 C C . GLU A 1 116 ? -4.824 18.859 19.516 1 97.44 116 GLU A C 1
ATOM 875 O O . GLU A 1 116 ? -4.062 19.484 20.266 1 97.44 116 GLU A O 1
ATOM 880 N N . ALA A 1 117 ? -4.418 18.156 18.516 1 98.25 117 ALA A N 1
ATOM 881 C CA . ALA A 1 117 ? -2.992 18.016 18.234 1 98.25 117 ALA A CA 1
ATOM 882 C C . ALA A 1 117 ? -2.369 19.359 17.859 1 98.25 117 ALA A C 1
ATOM 884 O O . ALA A 1 117 ? -1.244 19.656 18.25 1 98.25 117 ALA A O 1
ATOM 885 N N . HIS A 1 118 ? -3.115 20.109 17.094 1 98.81 118 HIS A N 1
ATOM 886 C CA . HIS A 1 118 ? -2.584 21.406 16.672 1 98.81 118 HIS A CA 1
ATOM 887 C C . HIS A 1 118 ? -2.484 22.375 17.859 1 98.81 118 HIS A C 1
ATOM 889 O O . HIS A 1 118 ? -1.557 23.172 17.922 1 98.81 118 HIS A O 1
ATOM 895 N N . LEU A 1 119 ? -3.43 22.266 18.797 1 98.81 119 LEU A N 1
ATOM 896 C CA . LEU A 1 119 ? -3.314 23.031 20.031 1 98.81 119 LEU A CA 1
ATOM 897 C C . LEU A 1 119 ? -2 22.734 20.734 1 98.81 119 LEU A C 1
ATOM 899 O O . LEU A 1 119 ? -1.239 23.641 21.062 1 98.81 119 LEU A O 1
ATOM 903 N N . GLU A 1 120 ? -1.713 21.516 20.891 1 98.56 120 GLU A N 1
ATOM 904 C CA . GLU A 1 120 ? -0.514 21.094 21.609 1 98.56 120 GLU A CA 1
ATOM 905 C C . GLU A 1 120 ? 0.751 21.484 20.859 1 98.56 120 GLU A C 1
ATOM 907 O O . GLU A 1 120 ? 1.704 22 21.453 1 98.56 120 GLU A O 1
ATOM 912 N N . ALA A 1 121 ? 0.745 21.266 19.547 1 98.81 121 ALA A N 1
ATOM 913 C CA . ALA A 1 121 ? 1.919 21.562 18.734 1 98.81 121 ALA A CA 1
ATOM 914 C C . ALA A 1 121 ? 2.256 23.047 18.766 1 98.81 121 ALA A C 1
ATOM 916 O O . ALA A 1 121 ? 3.41 23.422 18.984 1 98.81 121 ALA A O 1
ATOM 917 N N . PHE A 1 122 ? 1.239 23.906 18.562 1 98.88 122 PHE A N 1
ATOM 918 C CA . PHE A 1 122 ? 1.49 25.344 18.484 1 98.88 122 PHE A CA 1
ATOM 919 C C . PHE A 1 122 ? 1.818 25.891 19.859 1 98.88 122 PHE A C 1
ATOM 921 O O . PHE A 1 122 ? 2.598 26.844 19.984 1 98.88 122 PHE A O 1
ATOM 928 N N . ALA A 1 123 ? 1.233 25.297 20.938 1 98.62 123 ALA A N 1
ATOM 929 C CA . ALA A 1 123 ? 1.603 25.688 22.281 1 98.62 123 ALA A CA 1
ATOM 930 C C . ALA A 1 123 ? 3.064 25.359 22.578 1 98.62 123 ALA A C 1
ATOM 932 O O . ALA A 1 123 ? 3.734 26.078 23.312 1 98.62 123 ALA A O 1
ATOM 933 N N . GLU A 1 124 ? 3.531 24.312 22 1 98 124 GLU A N 1
ATOM 934 C CA . GLU A 1 124 ? 4.922 23.906 22.188 1 98 124 GLU A CA 1
ATOM 935 C C . GLU A 1 124 ? 5.863 24.812 21.375 1 98 124 GLU A C 1
ATOM 937 O O . GLU A 1 124 ? 6.984 25.078 21.812 1 98 124 GLU A O 1
ATOM 942 N N . GLY A 1 125 ? 5.402 25.312 20.297 1 98.06 125 GLY A N 1
ATOM 943 C CA . GLY A 1 125 ? 6.305 25.953 19.344 1 98.06 125 GLY A CA 1
ATOM 944 C C . GLY A 1 125 ? 6.238 27.453 19.391 1 98.06 125 GLY A C 1
ATOM 945 O O . GLY A 1 125 ? 7.125 28.141 18.859 1 98.06 125 GLY A O 1
ATOM 946 N N . PHE A 1 126 ? 5.164 28.062 19.984 1 98.44 126 PHE A N 1
ATOM 947 C CA . PHE A 1 126 ? 4.98 29.516 19.984 1 98.44 126 PHE A CA 1
ATOM 948 C C . PHE A 1 126 ? 4.469 29.984 21.328 1 98.44 126 PHE A C 1
ATOM 950 O O . PHE A 1 126 ? 3.754 29.266 22.031 1 98.44 126 PHE A O 1
ATOM 957 N N . PRO A 1 127 ? 4.855 31.125 21.734 1 97.69 127 PRO A N 1
ATOM 958 C CA . PRO A 1 127 ? 4.219 31.75 22.906 1 97.69 127 PRO A CA 1
ATOM 959 C C . PRO A 1 127 ? 2.801 32.25 22.609 1 97.69 127 PRO A C 1
ATOM 961 O O . PRO A 1 127 ? 2.607 33.406 22.281 1 97.69 127 PRO A O 1
ATOM 964 N N . LEU A 1 128 ? 1.786 31.469 22.859 1 98.56 128 LEU A N 1
ATOM 965 C CA . LEU A 1 128 ? 0.389 31.812 22.625 1 98.56 128 LEU A CA 1
ATOM 966 C C . LEU A 1 128 ? -0.168 32.656 23.766 1 98.56 128 LEU A C 1
ATOM 968 O O . LEU A 1 128 ? 0.134 32.406 24.938 1 98.56 128 LEU A O 1
ATOM 972 N N . THR A 1 129 ? -0.985 33.625 23.406 1 98.62 129 THR A N 1
ATOM 973 C CA . THR A 1 129 ? -1.583 34.5 24.406 1 98.62 129 THR A CA 1
ATOM 974 C C . THR A 1 129 ? -2.932 33.938 24.875 1 98.62 129 THR A C 1
ATOM 976 O O . THR A 1 129 ? -3.305 34.094 26.031 1 98.62 129 THR A O 1
ATOM 979 N N . ARG A 1 130 ? -3.65 33.375 23.953 1 98.62 130 ARG A N 1
ATOM 980 C CA . ARG A 1 130 ? -4.938 32.75 24.234 1 98.62 130 ARG A CA 1
ATOM 981 C C . ARG A 1 130 ? -5.367 31.844 23.078 1 98.62 130 ARG A C 1
ATOM 983 O O . ARG A 1 130 ? -4.711 31.812 22.031 1 98.62 130 ARG A O 1
ATOM 990 N N . VAL A 1 131 ? -6.438 31.078 23.375 1 98.88 131 VAL A N 1
ATOM 991 C CA . VAL A 1 131 ? -6.941 30.125 22.375 1 98.88 131 VAL A CA 1
ATOM 992 C C . VAL A 1 131 ? -8.43 30.375 22.141 1 98.88 131 VAL A C 1
ATOM 994 O O . VAL A 1 131 ? -9.195 30.594 23.078 1 98.88 131 VAL A O 1
ATOM 997 N N . LEU A 1 132 ? -8.789 30.453 20.906 1 98.81 132 LEU A N 1
ATOM 998 C CA . LEU A 1 132 ? -10.188 30.5 20.484 1 98.81 132 LEU A CA 1
ATOM 999 C C . LEU A 1 132 ? -10.578 29.234 19.75 1 98.81 132 LEU A C 1
ATOM 1001 O O . LEU A 1 132 ? -9.797 28.688 18.969 1 98.81 132 LEU A O 1
ATOM 1005 N N . VAL A 1 133 ? -11.805 28.719 20.062 1 98.62 133 VAL A N 1
ATOM 1006 C CA . VAL A 1 133 ? -12.242 27.469 19.453 1 98.62 133 VAL A CA 1
ATOM 1007 C C . VAL A 1 133 ? -13.617 27.641 18.828 1 98.62 133 VAL A C 1
ATOM 1009 O O . VAL A 1 133 ? -14.5 28.266 19.406 1 98.62 133 VAL A O 1
ATOM 1012 N N . ARG A 1 134 ? -13.766 27.125 17.672 1 97.62 134 ARG A N 1
ATOM 1013 C CA . ARG A 1 134 ? -15.078 27.031 17.031 1 97.62 134 ARG A CA 1
ATOM 1014 C C . ARG A 1 134 ? -15.312 25.625 16.484 1 97.62 134 ARG A C 1
ATOM 1016 O O . ARG A 1 134 ? -14.406 25.016 15.906 1 97.62 134 ARG A O 1
ATOM 1023 N N . GLY A 1 135 ? -16.438 25.078 16.672 1 94.44 135 GLY A N 1
ATOM 1024 C CA . GLY A 1 135 ? -16.844 23.781 16.141 1 94.44 135 GLY A CA 1
ATOM 1025 C C . GLY A 1 135 ? -18.328 23.516 16.25 1 94.44 135 GLY A C 1
ATOM 1026 O O . GLY A 1 135 ? -19.047 24.297 16.891 1 94.44 135 GLY A O 1
ATOM 1027 N N . ARG A 1 136 ? -18.875 22.453 15.633 1 88.31 136 ARG A N 1
ATOM 1028 C CA . ARG A 1 136 ? -20.297 22.156 15.586 1 88.31 136 ARG A CA 1
ATOM 1029 C C . ARG A 1 136 ? -20.734 21.375 16.828 1 88.31 136 ARG A C 1
ATOM 1031 O O . ARG A 1 136 ? -21.875 21.5 17.266 1 88.31 136 ARG A O 1
ATOM 1038 N N . GLY A 1 137 ? -19.891 20.562 17.391 1 88.69 137 GLY A N 1
ATOM 1039 C CA . GLY A 1 137 ? -20.266 19.734 18.516 1 88.69 137 GLY A CA 1
ATOM 1040 C C . GLY A 1 137 ? -19.828 20.312 19.859 1 88.69 137 GLY A C 1
ATOM 1041 O O . GLY A 1 137 ? -18.625 20.422 20.125 1 88.69 137 GLY A O 1
ATOM 1042 N N . ARG A 1 138 ? -20.781 20.578 20.75 1 92.62 138 ARG A N 1
ATOM 1043 C CA . ARG A 1 138 ? -20.531 21.25 22.016 1 92.62 138 ARG A CA 1
ATOM 1044 C C . ARG A 1 138 ? -19.578 20.453 22.891 1 92.62 138 ARG A C 1
ATOM 1046 O O . ARG A 1 138 ? -18.625 21 23.453 1 92.62 138 ARG A O 1
ATOM 1053 N N . PRO A 1 139 ? -19.766 19.156 22.922 1 95.62 139 PRO A N 1
ATOM 1054 C CA . PRO A 1 139 ? -18.859 18.391 23.797 1 95.62 139 PRO A CA 1
ATOM 1055 C C . PRO A 1 139 ? -17.406 18.484 23.344 1 95.62 139 PRO A C 1
ATOM 1057 O O . PRO A 1 139 ? -16.5 18.609 24.188 1 95.62 139 PRO A O 1
ATOM 1060 N N . ARG A 1 140 ? -17.156 18.484 22.047 1 94.25 140 ARG A N 1
ATOM 1061 C CA . ARG A 1 140 ? -15.789 18.547 21.531 1 94.25 140 ARG A CA 1
ATOM 1062 C C . ARG A 1 140 ? -15.188 19.938 21.734 1 94.25 140 ARG A C 1
ATOM 1064 O O . ARG A 1 140 ? -14 20.062 22.016 1 94.25 140 ARG A O 1
ATOM 1071 N N . VAL A 1 141 ? -16.047 20.938 21.609 1 97.56 141 VAL A N 1
ATOM 1072 C CA . VAL A 1 141 ? -15.602 22.312 21.828 1 97.56 141 VAL A CA 1
ATOM 1073 C C . VAL A 1 141 ? -15.195 22.484 23.297 1 97.56 141 VAL A C 1
ATOM 1075 O O . VAL A 1 141 ? -14.109 22.984 23.578 1 97.56 141 VAL A O 1
ATOM 1078 N N . GLU A 1 142 ? -16.016 22.031 24.172 1 97.94 142 GLU A N 1
ATOM 1079 C CA . GLU A 1 142 ? -15.75 22.156 25.609 1 97.94 142 GLU A CA 1
ATOM 1080 C C . GLU A 1 142 ? -14.484 21.391 26 1 97.94 142 GLU A C 1
ATOM 1082 O O . GLU A 1 142 ? -13.672 21.891 26.781 1 97.94 142 GLU A O 1
ATOM 1087 N N . ALA A 1 143 ? -14.352 20.266 25.422 1 97.81 143 ALA A N 1
ATOM 1088 C CA . ALA A 1 143 ? -13.172 19.453 25.719 1 97.81 143 ALA A CA 1
ATOM 1089 C C . ALA A 1 143 ? -11.898 20.156 25.281 1 97.81 143 ALA A C 1
ATOM 1091 O O . ALA A 1 143 ? -10.891 20.125 25.984 1 97.81 143 ALA A O 1
ATOM 1092 N N . LEU A 1 144 ? -11.93 20.75 24.109 1 98.25 144 LEU A N 1
ATOM 1093 C CA . LEU A 1 144 ? -10.75 21.406 23.594 1 98.25 144 LEU A CA 1
ATOM 1094 C C . LEU A 1 144 ? -10.438 22.672 24.391 1 98.25 144 LEU A C 1
ATOM 1096 O O . LEU A 1 144 ? -9.273 22.984 24.641 1 98.25 144 LEU A O 1
ATOM 1100 N N . LEU A 1 145 ? -11.461 23.375 24.844 1 98.62 145 LEU A N 1
ATOM 1101 C CA . LEU A 1 145 ? -11.273 24.531 25.703 1 98.62 145 LEU A CA 1
ATOM 1102 C C . LEU A 1 145 ? -10.625 24.125 27.031 1 98.62 145 LEU A C 1
ATOM 1104 O O . LEU A 1 145 ? -9.703 24.797 27.5 1 98.62 145 LEU A O 1
ATOM 1108 N N . GLU A 1 146 ? -11.094 23.094 27.531 1 98.5 146 GLU A N 1
ATOM 1109 C CA . GLU A 1 146 ? -10.539 22.594 28.781 1 98.5 146 GLU A CA 1
ATOM 1110 C C . GLU A 1 146 ? -9.07 22.188 28.625 1 98.5 146 GLU A C 1
ATOM 1112 O O . GLU A 1 146 ? -8.25 22.438 29.5 1 98.5 146 GLU A O 1
ATOM 1117 N N . ARG A 1 147 ? -8.789 21.609 27.516 1 98.19 147 ARG A N 1
ATOM 1118 C CA . ARG A 1 147 ? -7.406 21.234 27.234 1 98.19 147 ARG A CA 1
ATOM 1119 C C . ARG A 1 147 ? -6.508 22.453 27.141 1 98.19 147 ARG A C 1
ATOM 1121 O O . ARG A 1 147 ? -5.383 22.438 27.656 1 98.19 147 ARG A O 1
ATOM 1128 N N . ALA A 1 148 ? -6.988 23.469 26.484 1 98.69 148 ALA A N 1
ATOM 1129 C CA . ALA A 1 148 ? -6.227 24.719 26.375 1 98.69 148 ALA A CA 1
ATOM 1130 C C . ALA A 1 148 ? -5.961 25.328 27.75 1 98.69 148 ALA A C 1
ATOM 1132 O O . ALA A 1 148 ? -4.832 25.719 28.047 1 98.69 148 ALA A O 1
ATOM 1133 N N . ARG A 1 149 ? -6.969 25.312 28.594 1 98.56 149 ARG A N 1
ATOM 1134 C CA . ARG A 1 149 ? -6.836 25.875 29.938 1 98.56 149 ARG A CA 1
ATOM 1135 C C . ARG A 1 149 ? -5.871 25.047 30.766 1 98.56 149 ARG A C 1
ATOM 1137 O O . ARG A 1 149 ? -5.129 25.578 31.594 1 98.56 149 ARG A O 1
ATOM 1144 N N . ALA A 1 150 ? -5.895 23.781 30.516 1 98.19 150 ALA A N 1
ATOM 1145 C CA . ALA A 1 150 ? -4.984 22.891 31.234 1 98.19 150 ALA A CA 1
ATOM 1146 C C . ALA A 1 150 ? -3.533 23.156 30.844 1 98.19 150 ALA A C 1
ATOM 1148 O O . ALA A 1 150 ? -2.615 22.891 31.625 1 98.19 150 ALA A O 1
ATOM 1149 N N . LEU A 1 151 ? -3.328 23.766 29.719 1 97.75 151 LEU A N 1
ATOM 1150 C CA . LEU A 1 151 ? -1.99 24.125 29.281 1 97.75 151 LEU A CA 1
ATOM 1151 C C . LEU A 1 151 ? -1.605 25.516 29.797 1 97.75 151 LEU A C 1
ATOM 1153 O O . LEU A 1 151 ? -0.536 26.031 29.469 1 97.75 151 LEU A O 1
ATOM 1157 N N . GLY A 1 152 ? -2.537 26.125 30.5 1 98.06 152 GLY A N 1
ATOM 1158 C CA . GLY A 1 152 ? -2.275 27.438 31.078 1 98.06 152 GLY A CA 1
ATOM 1159 C C . GLY A 1 152 ? -2.66 28.578 30.172 1 98.06 152 GLY A C 1
ATOM 1160 O O . GLY A 1 152 ? -2.229 29.719 30.375 1 98.06 152 GLY A O 1
ATOM 1161 N N . LEU A 1 153 ? -3.471 28.266 29.172 1 98.69 153 LEU A N 1
ATOM 1162 C CA . LEU A 1 153 ? -3.854 29.297 28.203 1 98.69 153 LEU A CA 1
ATOM 1163 C C . LEU A 1 153 ? -5.305 29.719 28.406 1 98.69 153 LEU A C 1
ATOM 1165 O O . LEU A 1 153 ? -6.195 28.875 28.5 1 98.69 153 LEU A O 1
ATOM 1169 N N . PRO A 1 154 ? -5.547 31.078 28.5 1 98.69 154 PRO A N 1
ATOM 1170 C CA . PRO A 1 154 ? -6.949 31.484 28.406 1 98.69 154 PRO A CA 1
ATOM 1171 C C . PRO A 1 154 ? -7.633 30.984 27.141 1 98.69 154 PRO A C 1
ATOM 1173 O O . PRO A 1 154 ? -7.02 30.953 26.078 1 98.69 154 PRO A O 1
ATOM 1176 N N . ALA A 1 155 ? -8.836 30.453 27.328 1 98.75 155 ALA A N 1
ATOM 1177 C CA . ALA A 1 155 ? -9.508 29.844 26.172 1 98.75 155 ALA A CA 1
ATOM 1178 C C . ALA A 1 155 ? -11 30.172 26.188 1 98.75 155 ALA A C 1
ATOM 1180 O O . ALA A 1 155 ? -11.641 30.156 27.234 1 98.75 155 ALA A O 1
ATOM 1181 N N . GLU A 1 156 ? -11.539 30.547 25.094 1 98.06 156 GLU A N 1
ATOM 1182 C CA . GLU A 1 156 ? -12.969 30.812 24.953 1 98.06 156 GLU A CA 1
ATOM 1183 C C . GLU A 1 156 ? -13.477 30.406 23.578 1 98.06 156 GLU A C 1
ATOM 1185 O O . GLU A 1 156 ? -12.695 30.188 22.656 1 98.06 156 GLU A O 1
ATOM 1190 N N . GLU A 1 157 ? -14.734 30.219 23.453 1 98 157 GLU A N 1
ATOM 1191 C CA . GLU A 1 157 ? -15.359 29.922 22.172 1 98 157 GLU A CA 1
ATOM 1192 C C . GLU A 1 157 ? -15.375 31.156 21.266 1 98 157 GLU A C 1
ATOM 1194 O O . GLU A 1 157 ? -15.641 32.281 21.734 1 98 157 GLU A O 1
ATOM 1199 N N . TRP A 1 158 ? -14.992 30.984 20.047 1 97.25 158 TRP A N 1
ATOM 1200 C CA . TRP A 1 158 ? -15.109 32.031 19.062 1 97.25 158 TRP A CA 1
ATOM 1201 C C . TRP A 1 158 ? -16.516 32.062 18.469 1 97.25 158 TRP A C 1
ATOM 1203 O O . TRP A 1 158 ? -16.891 31.188 17.688 1 97.25 158 TRP A O 1
ATOM 1213 N N . VAL A 1 159 ? -17.344 33 18.766 1 91.94 159 VAL A N 1
ATOM 1214 C CA . VAL A 1 159 ? -18.734 33.094 18.344 1 91.94 159 VAL A CA 1
ATOM 1215 C C . VAL A 1 159 ? -18.922 34.281 17.422 1 91.94 159 VAL A C 1
ATOM 1217 O O . VAL A 1 159 ? -20 34.469 16.859 1 91.94 159 VAL A O 1
ATOM 1220 N N . GLY A 1 160 ? -17.984 35.062 17.156 1 88.69 160 GLY A N 1
ATOM 1221 C CA . GLY A 1 160 ? -18.094 36.281 16.344 1 88.69 160 GLY A CA 1
ATOM 1222 C C . GLY A 1 160 ? -17.953 36 14.867 1 88.69 160 GLY A C 1
ATOM 1223 O O . GLY A 1 160 ? -17.828 34.844 14.445 1 88.69 160 GLY A O 1
ATOM 1224 N N . GLU A 1 161 ? -18.094 37.125 14.141 1 92.44 161 GLU A N 1
ATOM 1225 C CA . GLU A 1 161 ? -18.016 37.062 12.688 1 92.44 161 GLU A CA 1
ATOM 1226 C C . GLU A 1 161 ? -16.609 37.406 12.203 1 92.44 161 GLU A C 1
ATOM 1228 O O . GLU A 1 161 ? -16.125 36.844 11.211 1 92.44 161 GLU A O 1
ATOM 1233 N N . GLU A 1 162 ? -16.016 38.25 12.977 1 96.94 162 GLU A N 1
ATOM 1234 C CA . GLU A 1 162 ? -14.672 38.688 12.594 1 96.94 162 GLU A CA 1
ATOM 1235 C C . GLU A 1 162 ? -13.609 38 13.445 1 96.94 162 GLU A C 1
ATOM 1237 O O . GLU A 1 162 ? -13.812 37.781 14.648 1 96.94 162 GLU A O 1
ATOM 1242 N N . VAL A 1 163 ? -12.57 37.688 12.875 1 98.19 163 VAL A N 1
ATOM 1243 C CA . VAL A 1 163 ? -11.438 37.125 13.625 1 98.19 163 VAL A CA 1
ATOM 1244 C C . VAL A 1 163 ? -10.742 38.25 14.398 1 98.19 163 VAL A C 1
ATOM 1246 O O . VAL A 1 163 ? -10.375 39.281 13.828 1 98.19 163 VAL A O 1
ATOM 1249 N N . PRO A 1 164 ? -10.602 38.062 15.625 1 98.19 164 PRO A N 1
ATOM 1250 C CA . PRO A 1 164 ? -9.977 39.125 16.422 1 98.19 164 PRO A CA 1
ATOM 1251 C C . PRO A 1 164 ? -8.57 39.469 15.938 1 98.19 164 PRO A C 1
ATOM 1253 O O . PRO A 1 164 ? -7.816 38.594 15.516 1 98.19 164 PRO A O 1
ATOM 1256 N N . GLU A 1 165 ? -8.148 40.688 16.141 1 98.12 165 GLU A N 1
ATOM 1257 C CA . GLU A 1 165 ? -6.922 41.219 15.57 1 98.12 165 GLU A CA 1
ATOM 1258 C C . GLU A 1 165 ? -5.688 40.594 16.203 1 98.12 165 GLU A C 1
ATOM 1260 O O . GLU A 1 165 ? -4.617 40.562 15.602 1 98.12 165 GLU A O 1
ATOM 1265 N N . ASP A 1 166 ? -5.828 40.062 17.375 1 98.31 166 ASP A N 1
ATOM 1266 C CA . ASP A 1 166 ? -4.672 39.531 18.078 1 98.31 166 ASP A CA 1
ATOM 1267 C C . ASP A 1 166 ? -4.395 38.094 17.656 1 98.31 166 ASP A C 1
ATOM 1269 O O . ASP A 1 166 ? -3.408 37.5 18.094 1 98.31 166 ASP A O 1
ATOM 1273 N N . VAL A 1 167 ? -5.25 37.562 16.812 1 98.75 167 VAL A N 1
ATOM 1274 C CA . VAL A 1 167 ? -5.043 36.219 16.312 1 98.75 167 VAL A CA 1
ATOM 1275 C C . VAL A 1 167 ? -3.873 36.188 15.328 1 98.75 167 VAL A C 1
ATOM 1277 O O . VAL A 1 167 ? -3.908 36.875 14.305 1 98.75 167 VAL A O 1
ATOM 1280 N N . ALA A 1 168 ? -2.855 35.438 15.672 1 98.81 168 ALA A N 1
ATOM 1281 C CA . ALA A 1 168 ? -1.665 35.281 14.836 1 98.81 168 ALA A CA 1
ATOM 1282 C C . ALA A 1 168 ? -1.698 33.969 14.047 1 98.81 168 ALA A C 1
ATOM 1284 O O . ALA A 1 168 ? -1.129 33.906 12.953 1 98.81 168 ALA A O 1
ATOM 1285 N N . PHE A 1 169 ? -2.359 32.969 14.609 1 98.94 169 PHE A N 1
ATOM 1286 C CA . PHE A 1 169 ? -2.389 31.625 14.023 1 98.94 169 PHE A CA 1
ATOM 1287 C C . PHE A 1 169 ? -3.82 31.109 13.898 1 98.94 169 PHE A C 1
ATOM 1289 O O . PHE A 1 169 ? -4.621 31.281 14.82 1 98.94 169 PHE A O 1
ATOM 1296 N N . ILE A 1 170 ? -4.117 30.516 12.766 1 98.88 170 ILE A N 1
ATOM 1297 C CA . ILE A 1 170 ? -5.434 29.938 12.516 1 98.88 170 ILE A CA 1
ATOM 1298 C C . ILE A 1 170 ? -5.277 28.5 11.984 1 98.88 170 ILE A C 1
ATOM 1300 O O . ILE A 1 170 ? -4.516 28.266 11.047 1 98.88 170 ILE A O 1
ATOM 1304 N N . ILE A 1 171 ? -5.953 27.562 12.648 1 98.88 171 ILE A N 1
ATOM 1305 C CA . ILE A 1 171 ? -6.023 26.188 12.164 1 98.88 171 ILE A CA 1
ATOM 1306 C C . ILE A 1 171 ? -7.453 25.859 11.742 1 98.88 171 ILE A C 1
ATOM 1308 O O . ILE A 1 171 ? -8.391 26.047 12.516 1 98.88 171 ILE A O 1
ATOM 1312 N N . THR A 1 172 ? -7.59 25.484 10.508 1 98.19 172 THR A N 1
ATOM 1313 C CA . THR A 1 172 ? -8.867 24.922 10.078 1 98.19 172 THR A CA 1
ATOM 1314 C C . THR A 1 172 ? -8.734 23.422 9.828 1 98.19 172 THR A C 1
ATOM 1316 O O . THR A 1 172 ? -7.953 22.984 8.977 1 98.19 172 THR A O 1
ATOM 1319 N N . ALA A 1 173 ? -9.414 22.641 10.578 1 96.5 173 ALA A N 1
ATOM 1320 C CA . ALA A 1 173 ? -9.344 21.188 10.547 1 96.5 173 ALA A CA 1
ATOM 1321 C C . ALA A 1 173 ? -10.734 20.578 10.398 1 96.5 173 ALA A C 1
ATOM 1323 O O . ALA A 1 173 ? -11.125 19.703 11.172 1 96.5 173 ALA A O 1
ATOM 1324 N N . THR A 1 174 ? -11.438 21.047 9.391 1 91.31 174 THR A N 1
ATOM 1325 C CA . THR A 1 174 ? -12.797 20.609 9.102 1 91.31 174 THR A CA 1
ATOM 1326 C C . THR A 1 174 ? -12.898 20.031 7.695 1 91.31 174 THR A C 1
ATOM 1328 O O . THR A 1 174 ? -12.289 20.562 6.758 1 91.31 174 THR A O 1
ATOM 1331 N N . PRO A 1 175 ? -13.594 18.891 7.582 1 86.94 175 PRO A N 1
ATOM 1332 C CA . PRO A 1 175 ? -13.836 18.406 6.223 1 86.94 175 PRO A CA 1
ATOM 1333 C C . PRO A 1 175 ? -14.984 19.125 5.531 1 86.94 175 PRO A C 1
ATOM 1335 O O . PRO A 1 175 ? -15.758 18.516 4.797 1 86.94 175 PRO A O 1
ATOM 1338 N N . SER A 1 176 ? -15.148 20.375 5.809 1 88.06 176 SER A N 1
ATOM 1339 C CA . SER A 1 176 ? -16.281 21.156 5.32 1 88.06 176 SER A CA 1
ATOM 1340 C C . SER A 1 176 ? -16.141 21.453 3.828 1 88.06 176 SER A C 1
ATOM 1342 O O . SER A 1 176 ? -15.07 21.828 3.359 1 88.06 176 SER A O 1
ATOM 1344 N N . PRO A 1 177 ? -17.219 21.297 3.057 1 91.06 177 PRO A N 1
ATOM 1345 C CA . PRO A 1 177 ? -17.219 21.672 1.642 1 91.06 177 PRO A CA 1
ATOM 1346 C C . PRO A 1 177 ? -17.391 23.188 1.433 1 91.06 177 PRO A C 1
ATOM 1348 O O . PRO A 1 177 ? -17.266 23.672 0.307 1 91.06 177 PRO A O 1
ATOM 1351 N N . ILE A 1 178 ? -17.703 23.859 2.523 1 92.56 178 ILE A N 1
ATOM 1352 C CA . ILE A 1 178 ? -17.891 25.312 2.428 1 92.56 178 ILE A CA 1
ATOM 1353 C C . ILE A 1 178 ? -16.969 26.016 3.418 1 92.56 178 ILE A C 1
ATOM 1355 O O . ILE A 1 178 ? -16.594 25.438 4.445 1 92.56 178 ILE A O 1
ATOM 1359 N N . PRO A 1 179 ? -16.641 27.281 3.188 1 95.81 179 PRO A N 1
ATOM 1360 C CA . PRO A 1 179 ? -15.68 28 4.023 1 95.81 179 PRO A CA 1
ATOM 1361 C C . PRO A 1 179 ? -16.125 28.094 5.48 1 95.81 179 PRO A C 1
ATOM 1363 O O . PRO A 1 179 ? -17.312 28.297 5.75 1 95.81 179 PRO A O 1
ATOM 1366 N N . VAL A 1 180 ? -15.164 28.031 6.359 1 96.5 180 VAL A N 1
ATOM 1367 C CA . VAL A 1 180 ? -15.461 28.078 7.789 1 96.5 180 VAL A CA 1
ATOM 1368 C C . VAL A 1 180 ? -14.82 29.328 8.406 1 96.5 180 VAL A C 1
ATOM 1370 O O . VAL A 1 180 ? -14.844 29.5 9.625 1 96.5 180 VAL A O 1
ATOM 1373 N N . LEU A 1 181 ? -14.172 30.172 7.633 1 97.31 181 LEU A N 1
ATOM 1374 C CA . LEU A 1 181 ? -13.602 31.453 8.023 1 97.31 181 LEU A CA 1
ATOM 1375 C C . LEU A 1 181 ? -14.242 32.594 7.25 1 97.31 181 LEU A C 1
ATOM 1377 O O . LEU A 1 181 ? -14.805 32.375 6.172 1 97.31 181 LEU A O 1
ATOM 1381 N N . PRO A 1 182 ? -14.203 33.812 7.879 1 97.06 182 PRO A N 1
ATOM 1382 C CA . PRO A 1 182 ? -14.617 34.969 7.086 1 97.06 182 PRO A CA 1
ATOM 1383 C C . PRO A 1 182 ? -13.617 35.344 5.98 1 97.06 182 PRO A C 1
ATOM 1385 O O . PRO A 1 182 ? -12.531 34.75 5.922 1 97.06 182 PRO A O 1
ATOM 1388 N N . GLU A 1 183 ? -13.945 36.281 5.156 1 96.12 183 GLU A N 1
ATOM 1389 C CA . GLU A 1 183 ? -13.156 36.656 3.994 1 96.12 183 GLU A CA 1
ATOM 1390 C C . GLU A 1 183 ? -11.891 37.406 4.41 1 96.12 183 GLU A C 1
ATOM 1392 O O . GLU A 1 183 ? -10.922 37.469 3.643 1 96.12 183 GLU A O 1
ATOM 1397 N N . ARG A 1 184 ? -12.008 37.938 5.641 1 95.06 184 ARG A N 1
ATOM 1398 C CA . ARG A 1 184 ? -10.867 38.719 6.121 1 95.06 184 ARG A CA 1
ATOM 1399 C C . ARG A 1 184 ? -10.344 38.156 7.445 1 95.06 184 ARG A C 1
ATOM 1401 O O . ARG A 1 184 ? -11.133 37.75 8.305 1 95.06 184 ARG A O 1
ATOM 1408 N N . VAL A 1 185 ? -9.062 38.094 7.52 1 98.19 185 VAL A N 1
ATOM 1409 C CA . VAL A 1 185 ? -8.375 37.75 8.758 1 98.19 185 VAL A CA 1
ATOM 1410 C C . VAL A 1 185 ? -7.32 38.812 9.086 1 98.19 185 VAL A C 1
ATOM 1412 O O . VAL A 1 185 ? -7.039 39.688 8.266 1 98.19 185 VAL A O 1
ATOM 1415 N N . PRO A 1 186 ? -6.848 38.781 10.344 1 98.19 186 PRO A N 1
ATOM 1416 C CA . PRO A 1 186 ? -5.867 39.812 10.719 1 98.19 186 PRO A CA 1
ATOM 1417 C C . PRO A 1 186 ? -4.625 39.781 9.828 1 98.19 186 PRO A C 1
ATOM 1419 O O . PRO A 1 186 ? -4.172 38.719 9.422 1 98.19 186 PRO A O 1
ATOM 1422 N N . GLU A 1 187 ? -4.027 41 9.57 1 97.62 187 GLU A N 1
ATOM 1423 C CA . GLU A 1 187 ? -2.793 41.094 8.797 1 97.62 187 GLU A CA 1
ATOM 1424 C C . GLU A 1 187 ? -1.675 40.281 9.43 1 97.62 187 GLU A C 1
ATOM 1426 O O . GLU A 1 187 ? -1.511 40.281 10.656 1 97.62 187 GLU A O 1
ATOM 1431 N N . GLY A 1 188 ? -1.006 39.562 8.609 1 98.38 188 GLY A N 1
ATOM 1432 C CA . GLY A 1 188 ? 0.151 38.812 9.07 1 98.38 188 GLY A CA 1
ATOM 1433 C C . GLY A 1 188 ? -0.207 37.438 9.617 1 98.38 188 GLY A C 1
ATOM 1434 O O . GLY A 1 188 ? 0.674 36.688 10.016 1 98.38 188 GLY A O 1
ATOM 1435 N N . ALA A 1 189 ? -1.484 37.062 9.609 1 98.69 189 ALA A N 1
ATOM 1436 C CA . ALA A 1 189 ? -1.907 35.781 10.164 1 98.69 189 ALA A CA 1
ATOM 1437 C C . ALA A 1 189 ? -1.351 34.625 9.344 1 98.69 189 ALA A C 1
ATOM 1439 O O . ALA A 1 189 ? -1.181 34.719 8.125 1 98.69 189 ALA A O 1
ATOM 1440 N N . PHE A 1 190 ? -0.998 33.562 10.055 1 98.88 190 PHE A N 1
ATOM 1441 C CA . PHE A 1 190 ? -0.656 32.281 9.453 1 98.88 190 PHE A CA 1
ATOM 1442 C C . PHE A 1 190 ? -1.823 31.297 9.555 1 98.88 190 PHE A C 1
ATOM 1444 O O . PHE A 1 190 ? -2.357 31.078 10.641 1 98.88 190 PHE A O 1
ATOM 1451 N N . ILE A 1 191 ? -2.178 30.703 8.445 1 98.88 191 ILE A N 1
ATOM 1452 C CA . ILE A 1 191 ? -3.293 29.766 8.406 1 98.88 191 ILE A CA 1
ATOM 1453 C C . ILE A 1 191 ? -2.795 28.391 7.969 1 98.88 191 ILE A C 1
ATOM 1455 O O . ILE A 1 191 ? -2.162 28.25 6.918 1 98.88 191 ILE A O 1
ATOM 1459 N N . ALA A 1 192 ? -3.008 27.438 8.781 1 98.81 192 ALA A N 1
ATOM 1460 C CA . ALA A 1 192 ? -2.854 26.031 8.367 1 98.81 192 ALA A CA 1
ATOM 1461 C C . ALA A 1 192 ? -4.211 25.391 8.109 1 98.81 192 ALA A C 1
ATOM 1463 O O . ALA A 1 192 ? -4.996 25.188 9.039 1 98.81 192 ALA A O 1
ATOM 1464 N N . ALA A 1 193 ? -4.469 25.078 6.871 1 98.25 193 ALA A N 1
ATOM 1465 C CA . ALA A 1 193 ? -5.707 24.422 6.469 1 98.25 193 ALA A CA 1
ATOM 1466 C C . ALA A 1 193 ? -5.488 22.922 6.238 1 98.25 193 ALA A C 1
ATOM 1468 O O . ALA A 1 193 ? -4.879 22.531 5.242 1 98.25 193 ALA A O 1
ATOM 1469 N N . VAL A 1 194 ? -6.109 22.062 7.133 1 97.31 194 VAL A N 1
ATOM 1470 C CA . VAL A 1 194 ? -5.734 20.656 7.086 1 97.31 194 VAL A CA 1
ATOM 1471 C C . VAL A 1 194 ? -6.992 19.781 7.016 1 97.31 194 VAL A C 1
ATOM 1473 O O . VAL A 1 194 ? -6.91 18.562 7.082 1 97.31 194 VAL A O 1
ATOM 1476 N N . GLY A 1 195 ? -8.125 20.375 6.863 1 93.56 195 GLY A N 1
ATOM 1477 C CA . GLY A 1 195 ? -9.359 19.609 6.957 1 93.56 195 GLY A CA 1
ATOM 1478 C C . GLY A 1 195 ? -9.875 19.125 5.613 1 93.56 195 GLY A C 1
ATOM 1479 O O . GLY A 1 195 ? -10.336 18 5.492 1 93.56 195 GLY A O 1
ATOM 1480 N N . SER A 1 196 ? -9.875 20 4.641 1 88.31 196 SER A N 1
ATOM 1481 C CA . SER A 1 196 ? -10.352 19.656 3.303 1 88.31 196 SER A CA 1
ATOM 1482 C C . SER A 1 196 ? -9.258 18.969 2.492 1 88.31 196 SER A C 1
ATOM 1484 O O . SER A 1 196 ? -8.094 19.375 2.543 1 88.31 196 SER A O 1
ATOM 1486 N N . PHE A 1 197 ? -9.703 17.859 1.778 1 86 197 PHE A N 1
ATOM 1487 C CA . PHE A 1 197 ? -8.656 17.094 1.109 1 86 197 PHE A CA 1
ATOM 1488 C C . PHE A 1 197 ? -9.156 16.547 -0.224 1 86 197 PHE A C 1
ATOM 1490 O O . PHE A 1 197 ? -8.523 15.68 -0.824 1 86 197 PHE A O 1
ATOM 1497 N N . ARG A 1 198 ? -10.305 16.984 -0.625 1 88.81 198 ARG A N 1
ATOM 1498 C CA . ARG A 1 198 ? -10.852 16.609 -1.928 1 88.81 198 ARG A CA 1
ATOM 1499 C C . ARG A 1 198 ? -11.094 17.859 -2.783 1 88.81 198 ARG A C 1
ATOM 1501 O O . ARG A 1 198 ? -11.281 18.953 -2.254 1 88.81 198 ARG A O 1
ATOM 1508 N N . PRO A 1 199 ? -11.18 17.625 -4.016 1 90.25 199 PRO A N 1
ATOM 1509 C CA . PRO A 1 199 ? -11.32 18.766 -4.918 1 90.25 199 PRO A CA 1
ATOM 1510 C C . PRO A 1 199 ? -12.609 19.547 -4.688 1 90.25 199 PRO A C 1
ATOM 1512 O O . PRO A 1 199 ? -12.664 20.75 -4.941 1 90.25 199 PRO A O 1
ATOM 1515 N N . GLU A 1 200 ? -13.578 18.906 -4.152 1 89.62 200 GLU A N 1
ATOM 1516 C CA . GLU A 1 200 ? -14.875 19.547 -3.99 1 89.62 200 GLU A CA 1
ATOM 1517 C C . GLU A 1 200 ? -14.992 20.219 -2.625 1 89.62 200 GLU A C 1
ATOM 1519 O O . GLU A 1 200 ? -16 20.859 -2.328 1 89.62 200 GLU A O 1
ATOM 1524 N N . MET A 1 201 ? -14 20.062 -1.856 1 90.31 201 MET A N 1
ATOM 1525 C CA . MET A 1 201 ? -13.992 20.641 -0.518 1 90.31 201 MET A CA 1
ATOM 1526 C C . MET A 1 201 ? -13.188 21.938 -0.495 1 90.31 201 MET A C 1
ATOM 1528 O O . MET A 1 201 ? -12.156 22.047 -1.16 1 90.31 201 MET A O 1
ATOM 1532 N N . GLN A 1 202 ? -13.719 22.906 0.223 1 92.5 202 GLN A N 1
ATOM 1533 C CA . GLN A 1 202 ? -13 24.156 0.42 1 92.5 202 GLN A CA 1
ATOM 1534 C C . GLN A 1 202 ? -13.312 24.75 1.787 1 92.5 202 GLN A C 1
ATOM 1536 O O . GLN A 1 202 ? -14.367 25.359 1.978 1 92.5 202 GLN A O 1
ATOM 1541 N N . GLU A 1 203 ? -12.359 24.734 2.66 1 94.25 203 GLU A N 1
ATOM 1542 C CA . GLU A 1 203 ? -12.625 25.234 4.012 1 94.25 203 GLU A CA 1
ATOM 1543 C C . GLU A 1 203 ? -12.273 26.703 4.141 1 94.25 203 GLU A C 1
ATOM 1545 O O . GLU A 1 203 ? -12.625 27.344 5.129 1 94.25 203 GLU A O 1
ATOM 1550 N N . LEU A 1 204 ? -11.609 27.281 3.156 1 96.81 204 LEU A N 1
ATOM 1551 C CA . LEU A 1 204 ? -11.242 28.703 3.184 1 96.81 204 LEU A CA 1
ATOM 1552 C C . LEU A 1 204 ? -12.016 29.484 2.127 1 96.81 204 LEU A C 1
ATOM 1554 O O . LEU A 1 204 ? -12.258 28.984 1.027 1 96.81 204 LEU A O 1
ATOM 1558 N N . PRO A 1 205 ? -12.375 30.75 2.43 1 96.19 205 PRO A N 1
ATOM 1559 C CA . PRO A 1 205 ? -13.102 31.531 1.431 1 96.19 205 PRO A CA 1
ATOM 1560 C C . PRO A 1 205 ? -12.211 32.031 0.297 1 96.19 205 PRO A C 1
ATOM 1562 O O . PRO A 1 205 ? -11.039 32.344 0.523 1 96.19 205 PRO A O 1
ATOM 1565 N N . GLU A 1 206 ? -12.789 32.219 -0.851 1 94.62 206 GLU A N 1
ATOM 1566 C CA . GLU A 1 206 ? -12.07 32.594 -2.062 1 94.62 206 GLU A CA 1
ATOM 1567 C C . GLU A 1 206 ? -11.383 33.938 -1.893 1 94.62 206 GLU A C 1
ATOM 1569 O O . GLU A 1 206 ? -10.266 34.156 -2.379 1 94.62 206 GLU A O 1
ATOM 1574 N N . GLY A 1 207 ? -12.039 34.875 -1.295 1 93.94 207 GLY A N 1
ATOM 1575 C CA . GLY A 1 207 ? -11.469 36.188 -1.089 1 93.94 207 GLY A CA 1
ATOM 1576 C C . GLY A 1 207 ? -10.172 36.156 -0.292 1 93.94 207 GLY A C 1
ATOM 1577 O O . GLY A 1 207 ? -9.242 36.906 -0.585 1 93.94 207 GLY A O 1
ATOM 1578 N N . LEU A 1 208 ? -10.148 35.312 0.672 1 95.31 208 LEU A N 1
ATOM 1579 C CA . LEU A 1 208 ? -8.961 35.156 1.498 1 95.31 208 LEU A CA 1
ATOM 1580 C C . LEU A 1 208 ? -7.812 34.562 0.684 1 95.31 208 LEU A C 1
ATOM 1582 O O . LEU A 1 208 ? -6.676 35.031 0.779 1 95.31 208 LEU A O 1
ATOM 1586 N N . LEU A 1 209 ? -8.07 33.625 -0.182 1 96.25 209 LEU A N 1
ATOM 1587 C CA . LEU A 1 209 ? -7.074 32.906 -0.979 1 96.25 209 LEU A CA 1
ATOM 1588 C C . LEU A 1 209 ? -6.484 33.812 -2.049 1 96.25 209 LEU A C 1
ATOM 1590 O O . LEU A 1 209 ? -5.309 33.688 -2.396 1 96.25 209 LEU A O 1
ATOM 1594 N N . ARG A 1 210 ? -7.211 34.719 -2.596 1 93.88 210 ARG A N 1
ATOM 1595 C CA . ARG A 1 210 ? -6.789 35.594 -3.686 1 93.88 210 ARG A CA 1
ATOM 1596 C C . ARG A 1 210 ? -5.633 36.5 -3.252 1 93.88 210 ARG A C 1
ATOM 1598 O O . ARG A 1 210 ? -4.734 36.781 -4.043 1 93.88 210 ARG A O 1
ATOM 1605 N N . GLY A 1 211 ? -5.566 36.906 -2.08 1 93.31 211 GLY A N 1
ATOM 1606 C CA . GLY A 1 211 ? -4.527 37.812 -1.619 1 93.31 211 GLY A CA 1
ATOM 1607 C C . GLY A 1 211 ? -3.473 37.156 -0.771 1 93.31 211 GLY A C 1
ATOM 1608 O O . GLY A 1 211 ? -2.523 37.781 -0.315 1 93.31 211 GLY A O 1
ATOM 1609 N N . ALA A 1 212 ? -3.521 35.844 -0.681 1 97.62 212 ALA A N 1
ATOM 1610 C CA . ALA A 1 212 ? -2.699 35.125 0.287 1 97.62 212 ALA A CA 1
ATOM 1611 C C . ALA A 1 212 ? -1.387 34.688 -0.342 1 97.62 212 ALA A C 1
ATOM 1613 O O . ALA A 1 212 ? -1.28 34.562 -1.566 1 97.62 212 ALA A O 1
ATOM 1614 N N . ALA A 1 213 ? -0.32 34.562 0.447 1 98.44 213 ALA A N 1
ATOM 1615 C CA . ALA A 1 213 ? 0.833 33.719 0.087 1 98.44 213 ALA A CA 1
ATOM 1616 C C . ALA A 1 213 ? 0.526 32.25 0.27 1 98.44 213 ALA A C 1
ATOM 1618 O O . ALA A 1 213 ? 0.331 31.781 1.396 1 98.44 213 ALA A O 1
ATOM 1619 N N . LEU A 1 214 ? 0.527 31.469 -0.818 1 98.56 214 LEU A N 1
ATOM 1620 C CA . LEU A 1 214 ? 0.027 30.094 -0.782 1 98.56 214 LEU A CA 1
ATOM 1621 C C . LEU A 1 214 ? 1.179 29.094 -0.75 1 98.56 214 LEU A C 1
ATOM 1623 O O . LEU A 1 214 ? 2.062 29.141 -1.608 1 98.56 214 LEU A O 1
ATOM 1627 N N . TYR A 1 215 ? 1.153 28.25 0.232 1 98.69 215 TYR A N 1
ATOM 1628 C CA . TYR A 1 215 ? 2.07 27.125 0.384 1 98.69 215 TYR A CA 1
ATOM 1629 C C . TYR A 1 215 ? 1.307 25.828 0.562 1 98.69 215 TYR A C 1
ATOM 1631 O O . TYR A 1 215 ? 0.154 25.828 1.001 1 98.69 215 TYR A O 1
ATOM 1639 N N . CYS A 1 216 ? 1.963 24.734 0.22 1 98.44 216 CYS A N 1
ATOM 1640 C CA . CYS A 1 216 ? 1.339 23.422 0.387 1 98.44 216 CYS A CA 1
ATOM 1641 C C . CYS A 1 216 ? 2.344 22.406 0.911 1 98.44 216 CYS A C 1
ATOM 1643 O O . CYS A 1 216 ? 3.549 22.656 0.905 1 98.44 216 CYS A O 1
ATOM 1645 N N . ASP A 1 217 ? 1.806 21.359 1.427 1 98 217 ASP A N 1
ATOM 1646 C CA . ASP A 1 217 ? 2.711 20.359 1.989 1 98 217 ASP A CA 1
ATOM 1647 C C . ASP A 1 217 ? 3.525 19.672 0.893 1 98 217 ASP A C 1
ATOM 1649 O O . ASP A 1 217 ? 4.758 19.625 0.963 1 98 217 ASP A O 1
ATOM 1653 N N . THR A 1 218 ? 2.818 19.125 -0.112 1 96.69 218 THR A N 1
ATOM 1654 C CA . THR A 1 218 ? 3.469 18.547 -1.278 1 96.69 218 THR A CA 1
ATOM 1655 C C . THR A 1 218 ? 2.703 18.875 -2.553 1 96.69 218 THR A C 1
ATOM 1657 O O . THR A 1 218 ? 1.622 19.469 -2.494 1 96.69 218 THR A O 1
ATOM 1660 N N . GLU A 1 219 ? 3.186 18.484 -3.664 1 94.62 219 GLU A N 1
ATOM 1661 C CA . GLU A 1 219 ? 2.561 18.75 -4.957 1 94.62 219 GLU A CA 1
ATOM 1662 C C . GLU A 1 219 ? 1.219 18.031 -5.078 1 94.62 219 GLU A C 1
ATOM 1664 O O . GLU A 1 219 ? 0.357 18.438 -5.855 1 94.62 219 GLU A O 1
ATOM 1669 N N . ASP A 1 220 ? 1.024 17 -4.32 1 94.06 220 ASP A N 1
ATOM 1670 C CA . ASP A 1 220 ? -0.249 16.281 -4.336 1 94.06 220 ASP A CA 1
ATOM 1671 C C . ASP A 1 220 ? -1.403 17.219 -3.965 1 94.06 220 ASP A C 1
ATOM 1673 O O . ASP A 1 220 ? -2.525 17.031 -4.449 1 94.06 220 ASP A O 1
ATOM 1677 N N . ALA A 1 221 ? -1.108 18.172 -3.123 1 94.5 221 ALA A N 1
ATOM 1678 C CA . ALA A 1 221 ? -2.139 19.109 -2.674 1 94.5 221 ALA A CA 1
ATOM 1679 C C . ALA A 1 221 ? -2.662 19.938 -3.838 1 94.5 221 ALA A C 1
ATOM 1681 O O . ALA A 1 221 ? -3.82 20.359 -3.836 1 94.5 221 ALA A O 1
ATOM 1682 N N . LEU A 1 222 ? -1.838 20.188 -4.828 1 93.12 222 LEU A N 1
ATOM 1683 C CA . LEU A 1 222 ? -2.234 20.984 -5.988 1 93.12 222 LEU A CA 1
ATOM 1684 C C . LEU A 1 222 ? -3.336 20.281 -6.773 1 93.12 222 LEU A C 1
ATOM 1686 O O . LEU A 1 222 ? -4.16 20.938 -7.418 1 93.12 222 LEU A O 1
ATOM 1690 N N . LYS A 1 223 ? -3.365 18.969 -6.637 1 90.69 223 LYS A N 1
ATOM 1691 C CA . LYS A 1 223 ? -4.344 18.172 -7.367 1 90.69 223 LYS A CA 1
ATOM 1692 C C . LYS A 1 223 ? -5.547 17.828 -6.488 1 90.69 223 LYS A C 1
ATOM 1694 O O . LYS A 1 223 ? -6.676 17.734 -6.977 1 90.69 223 LYS A O 1
ATOM 1699 N N . GLU A 1 224 ? -5.305 17.797 -5.234 1 91.69 224 GLU A N 1
ATOM 1700 C CA . GLU A 1 224 ? -6.312 17.188 -4.367 1 91.69 224 GLU A CA 1
ATOM 1701 C C . GLU A 1 224 ? -7.113 18.25 -3.621 1 91.69 224 GLU A C 1
ATOM 1703 O O . GLU A 1 224 ? -8.289 18.047 -3.312 1 91.69 224 GLU A O 1
ATOM 1708 N N . ALA A 1 225 ? -6.5 19.328 -3.312 1 92 225 ALA A N 1
ATOM 1709 C CA . ALA A 1 225 ? -7.152 20.344 -2.484 1 92 225 ALA A CA 1
ATOM 1710 C C . ALA A 1 225 ? -7.98 21.297 -3.336 1 92 225 ALA A C 1
ATOM 1712 O O . ALA A 1 225 ? -7.457 21.953 -4.238 1 92 225 ALA A O 1
ATOM 1713 N N . GLY A 1 226 ? -9.188 21.406 -2.955 1 91.5 226 GLY A N 1
ATOM 1714 C CA . GLY A 1 226 ? -10.055 22.344 -3.65 1 91.5 226 GLY A CA 1
ATOM 1715 C C . GLY A 1 226 ? -9.547 23.781 -3.59 1 91.5 226 GLY A C 1
ATOM 1716 O O . GLY A 1 226 ? -9.688 24.531 -4.555 1 91.5 226 GLY A O 1
ATOM 1717 N N . GLU A 1 227 ? -8.914 24.172 -2.518 1 92.5 227 GLU A N 1
ATOM 1718 C CA . GLU A 1 227 ? -8.391 25.516 -2.291 1 92.5 227 GLU A CA 1
ATOM 1719 C C . GLU A 1 227 ? -7.363 25.891 -3.357 1 92.5 227 GLU A C 1
ATOM 1721 O O . GLU A 1 227 ? -7.168 27.078 -3.645 1 92.5 227 GLU A O 1
ATOM 1726 N N . LEU A 1 228 ? -6.777 24.859 -3.9 1 94.75 228 LEU A N 1
ATOM 1727 C CA . LEU A 1 228 ? -5.594 25.141 -4.699 1 94.75 228 LEU A CA 1
ATOM 1728 C C . LEU A 1 228 ? -5.852 24.859 -6.176 1 94.75 228 LEU A C 1
ATOM 1730 O O . LEU A 1 228 ? -4.992 25.125 -7.02 1 94.75 228 LEU A O 1
ATOM 1734 N N . GLN A 1 229 ? -7.004 24.344 -6.469 1 90.62 229 GLN A N 1
ATOM 1735 C CA . GLN A 1 229 ? -7.297 23.984 -7.852 1 90.62 229 GLN A CA 1
ATOM 1736 C C . GLN A 1 229 ? -7.191 25.188 -8.773 1 90.62 229 GLN A C 1
ATOM 1738 O O . GLN A 1 229 ? -7.828 26.219 -8.531 1 90.62 229 GLN A O 1
ATOM 1743 N N . GLY A 1 230 ? -6.348 25.062 -9.805 1 88.12 230 GLY A N 1
ATOM 1744 C CA . GLY A 1 230 ? -6.246 26.078 -10.828 1 88.12 230 GLY A CA 1
ATOM 1745 C C . GLY A 1 230 ? -5.387 27.266 -10.406 1 88.12 230 GLY A C 1
ATOM 1746 O O . GLY A 1 230 ? -5.207 28.203 -11.172 1 88.12 230 GLY A O 1
ATOM 1747 N N . ARG A 1 231 ? -4.859 27.172 -9.219 1 92.38 231 ARG A N 1
ATOM 1748 C CA . ARG A 1 231 ? -4.047 28.297 -8.742 1 92.38 231 ARG A CA 1
ATOM 1749 C C . ARG A 1 231 ? -2.588 28.125 -9.156 1 92.38 231 ARG A C 1
ATOM 1751 O O . ARG A 1 231 ? -2.088 27 -9.242 1 92.38 231 ARG A O 1
ATOM 1758 N N . ARG A 1 232 ? -2.043 29.297 -9.414 1 90.06 232 ARG A N 1
ATOM 1759 C CA . ARG A 1 232 ? -0.633 29.312 -9.789 1 90.06 232 ARG A CA 1
ATOM 1760 C C . ARG A 1 232 ? 0.227 29.906 -8.68 1 90.06 232 ARG A C 1
ATOM 1762 O O . ARG A 1 232 ? -0.282 30.594 -7.793 1 90.06 232 ARG A O 1
ATOM 1769 N N . GLY A 1 233 ? 1.42 29.516 -8.625 1 94.81 233 GLY A N 1
ATOM 1770 C CA . GLY A 1 233 ? 2.383 30.141 -7.723 1 94.81 233 GLY A CA 1
ATOM 1771 C C . GLY A 1 233 ? 2.35 29.547 -6.324 1 94.81 233 GLY A C 1
ATOM 1772 O O . GLY A 1 233 ? 2.746 30.219 -5.363 1 94.81 233 GLY A O 1
ATOM 1773 N N . VAL A 1 234 ? 1.714 28.438 -6.156 1 97.94 234 VAL A N 1
ATOM 1774 C CA . VAL A 1 234 ? 1.724 27.75 -4.867 1 97.94 234 VAL A CA 1
ATOM 1775 C C . VAL A 1 234 ? 3.088 27.109 -4.637 1 97.94 234 VAL A C 1
ATOM 1777 O O . VAL A 1 234 ? 3.613 26.422 -5.52 1 97.94 234 VAL A O 1
ATOM 1780 N N . VAL A 1 235 ? 3.703 27.328 -3.484 1 98.44 235 VAL A N 1
ATOM 1781 C CA . VAL A 1 235 ? 5.051 26.844 -3.215 1 98.44 235 VAL A CA 1
ATOM 1782 C C . VAL A 1 235 ? 4.988 25.641 -2.279 1 98.44 235 VAL A C 1
ATOM 1784 O O . VAL A 1 235 ? 4.48 25.734 -1.161 1 98.44 235 VAL A O 1
ATOM 1787 N N . PRO A 1 236 ? 5.492 24.484 -2.674 1 98.25 236 PRO A N 1
ATOM 1788 C CA . PRO A 1 236 ? 5.602 23.344 -1.758 1 98.25 236 PRO A CA 1
ATOM 1789 C C . PRO A 1 236 ? 6.543 23.609 -0.59 1 98.25 236 PRO A C 1
ATOM 1791 O O . PRO A 1 236 ? 7.531 24.344 -0.744 1 98.25 236 PRO A O 1
ATOM 1794 N N . LEU A 1 237 ? 6.305 23.031 0.503 1 98.56 237 LEU A N 1
ATOM 1795 C CA . LEU A 1 237 ? 7.023 23.312 1.741 1 98.56 237 LEU A CA 1
ATOM 1796 C C . LEU A 1 237 ? 8.516 23.031 1.576 1 98.56 237 LEU A C 1
ATOM 1798 O O . LEU A 1 237 ? 9.344 23.781 2.094 1 98.56 237 LEU A O 1
ATOM 1802 N N . 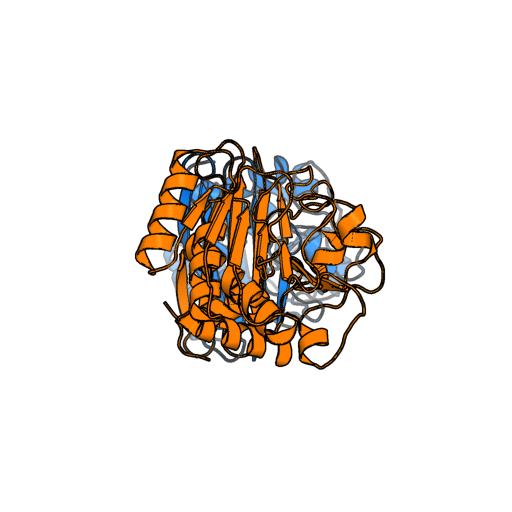ARG A 1 238 ? 8.891 21.953 0.897 1 98.25 238 ARG A N 1
ATOM 1803 C CA . ARG A 1 238 ? 10.305 21.656 0.668 1 98.25 238 ARG A CA 1
ATOM 1804 C C . ARG A 1 238 ? 11.008 22.844 0.018 1 98.25 238 ARG A C 1
ATOM 1806 O O . ARG A 1 238 ? 12.102 23.234 0.432 1 98.25 238 ARG A O 1
ATOM 1813 N N . GLU A 1 239 ? 10.359 23.375 -1.043 1 98.19 239 GLU A N 1
ATOM 1814 C CA . GLU A 1 239 ? 10.922 24.531 -1.739 1 98.19 239 GLU A CA 1
ATOM 1815 C C . GLU A 1 239 ? 11 25.75 -0.823 1 98.19 239 GLU A C 1
ATOM 1817 O O . GLU A 1 239 ? 11.953 26.531 -0.891 1 98.19 239 GLU A O 1
ATOM 1822 N N . ALA A 1 240 ? 9.992 25.922 -0.023 1 98.62 240 ALA A N 1
ATOM 1823 C CA . ALA A 1 240 ? 10.016 27.016 0.949 1 98.62 240 ALA A CA 1
ATOM 1824 C C . ALA A 1 240 ? 11.18 26.859 1.919 1 98.62 240 ALA A C 1
ATOM 1826 O O . ALA A 1 240 ? 11.836 27.844 2.266 1 98.62 240 ALA A O 1
ATOM 1827 N N . LEU A 1 241 ? 11.43 25.641 2.406 1 98.38 241 LEU A N 1
ATOM 1828 C CA . LEU A 1 241 ? 12.523 25.359 3.326 1 98.38 241 LEU A CA 1
ATOM 1829 C C . LEU A 1 241 ? 13.867 25.672 2.68 1 98.38 241 LEU A C 1
ATOM 1831 O O . LEU A 1 241 ? 14.836 25.984 3.377 1 98.38 241 LEU A O 1
ATOM 1835 N N . LEU A 1 242 ? 13.867 25.625 1.391 1 97.94 242 LEU A N 1
ATOM 1836 C CA . LEU A 1 242 ? 15.086 25.906 0.642 1 97.94 242 LEU A CA 1
ATOM 1837 C C . LEU A 1 242 ? 15.172 27.391 0.273 1 97.94 242 LEU A C 1
ATOM 1839 O O . LEU A 1 242 ? 16.094 27.812 -0.416 1 97.94 242 LEU A O 1
ATOM 1843 N N . GLY A 1 243 ? 14.156 28.125 0.542 1 97.75 243 GLY A N 1
ATOM 1844 C CA . GLY A 1 243 ? 14.297 29.578 0.422 1 97.75 243 GLY A CA 1
ATOM 1845 C C . GLY A 1 243 ? 13.258 30.203 -0.488 1 97.75 243 GLY A C 1
ATOM 1846 O O . GLY A 1 243 ? 13.164 31.422 -0.582 1 97.75 243 GLY A O 1
ATOM 1847 N N . ALA A 1 244 ? 12.43 29.391 -1.164 1 98.12 244 ALA A N 1
ATOM 1848 C CA . ALA A 1 244 ? 11.398 29.938 -2.041 1 98.12 244 ALA A CA 1
ATOM 1849 C C . ALA A 1 244 ? 10.32 30.656 -1.236 1 98.12 244 ALA A C 1
ATOM 1851 O O . ALA A 1 244 ? 9.898 30.172 -0.183 1 98.12 244 ALA A O 1
ATOM 1852 N N . ARG A 1 245 ? 9.93 31.844 -1.747 1 97.75 245 ARG A N 1
ATOM 1853 C CA . ARG A 1 245 ? 8.891 32.625 -1.103 1 97.75 245 ARG A CA 1
ATOM 1854 C C . ARG A 1 245 ? 7.91 33.188 -2.129 1 97.75 245 ARG A C 1
ATOM 1856 O O . ARG A 1 245 ? 8.258 33.375 -3.297 1 97.75 245 ARG A O 1
ATOM 1863 N N . VAL A 1 246 ? 6.77 33.312 -1.672 1 97.12 246 VAL A N 1
ATOM 1864 C CA . VAL A 1 246 ? 5.746 33.969 -2.475 1 97.12 246 VAL A CA 1
ATOM 1865 C C . VAL A 1 246 ? 5.137 35.125 -1.683 1 97.12 246 VAL A C 1
ATOM 1867 O O . VAL A 1 246 ? 5.02 35.062 -0.457 1 97.12 246 VAL A O 1
ATOM 1870 N N . ASP A 1 247 ? 4.797 36.219 -2.363 1 95.69 247 ASP A N 1
ATOM 1871 C CA . ASP A 1 247 ? 4.203 37.375 -1.719 1 95.69 247 ASP A CA 1
ATOM 1872 C C . ASP A 1 247 ? 2.715 37.156 -1.454 1 95.69 247 ASP A C 1
ATOM 1874 O O . ASP A 1 247 ? 2.059 36.406 -2.162 1 95.69 247 ASP A O 1
ATOM 1878 N N . GLY A 1 248 ? 2.299 37.844 -0.432 1 97.44 248 GLY A N 1
ATOM 1879 C CA . GLY A 1 248 ? 0.882 37.812 -0.102 1 97.44 248 GLY A CA 1
ATOM 1880 C C . GLY A 1 248 ? 0.615 37.875 1.39 1 97.44 248 GLY A C 1
ATOM 1881 O O . GLY A 1 248 ? 1.536 37.75 2.197 1 97.44 248 GLY A O 1
ATOM 1882 N N . ASP A 1 249 ? -0.604 38.094 1.705 1 97.94 249 ASP A N 1
ATOM 1883 C CA . ASP A 1 249 ? -1.097 38.156 3.078 1 97.94 249 ASP A CA 1
ATOM 1884 C C . ASP A 1 249 ? -2.59 37.844 3.139 1 97.94 249 ASP A C 1
ATOM 1886 O O . ASP A 1 249 ? -3.375 38.375 2.35 1 97.94 249 ASP A O 1
ATOM 1890 N N . PRO A 1 250 ? -2.918 37 4.02 1 98.31 250 PRO A N 1
ATOM 1891 C CA . PRO A 1 250 ? -2.143 36.219 4.992 1 98.31 250 PRO A CA 1
ATOM 1892 C C . PRO A 1 250 ? -1.302 35.125 4.336 1 98.31 250 PRO A C 1
ATOM 1894 O O . PRO A 1 250 ? -1.307 35 3.111 1 98.31 250 PRO A O 1
ATOM 1897 N N . VAL A 1 251 ? -0.49 34.406 5.133 1 98.75 251 VAL A N 1
ATOM 1898 C CA . VAL A 1 251 ? 0.179 33.188 4.695 1 98.75 251 VAL A CA 1
ATOM 1899 C C . VAL A 1 251 ? -0.749 31.984 4.887 1 98.75 251 VAL A C 1
ATOM 1901 O O . VAL A 1 251 ? -1.271 31.766 5.984 1 98.75 251 VAL A O 1
ATOM 1904 N N . VAL A 1 252 ? -0.97 31.219 3.826 1 98.62 252 VAL A N 1
ATOM 1905 C CA . VAL A 1 252 ? -1.813 30.016 3.883 1 98.62 252 VAL A CA 1
ATOM 1906 C C . VAL A 1 252 ? -0.982 28.781 3.559 1 98.62 252 VAL A C 1
ATOM 1908 O O . VAL A 1 252 ? -0.309 28.734 2.527 1 98.62 252 VAL A O 1
ATOM 1911 N N . PHE A 1 253 ? -1.004 27.844 4.477 1 98.69 253 PHE A N 1
ATOM 1912 C CA . PHE A 1 253 ? -0.404 26.531 4.285 1 98.69 253 PHE A CA 1
ATOM 1913 C C . PHE A 1 253 ? -1.478 25.453 4.188 1 98.69 253 PHE A C 1
ATOM 1915 O O . PHE A 1 253 ? -2.203 25.203 5.152 1 98.69 253 PHE A O 1
ATOM 1922 N N . LYS A 1 254 ? -1.576 24.844 3.029 1 98.25 254 LYS A N 1
ATOM 1923 C CA . LYS A 1 254 ? -2.555 23.797 2.775 1 98.25 254 LYS A CA 1
ATOM 1924 C C . LYS A 1 254 ? -1.907 22.406 2.852 1 98.25 254 LYS A C 1
ATOM 1926 O O . LYS A 1 254 ? -0.885 22.156 2.207 1 98.25 254 LYS A O 1
ATOM 1931 N N . SER A 1 255 ? -2.518 21.594 3.652 1 97.38 255 SER A N 1
ATOM 1932 C CA . SER A 1 255 ? -1.997 20.234 3.77 1 97.38 255 SER A CA 1
ATOM 1933 C C . SER A 1 255 ? -3.082 19.188 3.49 1 97.38 255 SER A C 1
ATOM 1935 O O . SER A 1 255 ? -4.191 19.297 4.023 1 97.38 255 SER A O 1
ATOM 1937 N N . VAL A 1 256 ? -2.779 18.219 2.635 1 95.38 256 VAL A N 1
ATOM 1938 C CA . VAL A 1 256 ? -3.709 17.125 2.377 1 95.38 256 VAL A CA 1
ATOM 1939 C C . VAL A 1 256 ? -3.121 15.812 2.895 1 95.38 256 VAL A C 1
ATOM 1941 O O . VAL A 1 256 ? -3.779 14.773 2.85 1 95.38 256 VAL A O 1
ATOM 1944 N N . GLY A 1 257 ? -1.967 15.867 3.4 1 94.5 257 GLY A N 1
ATOM 1945 C CA . GLY A 1 257 ? -1.317 14.68 3.922 1 94.5 257 GLY A CA 1
ATOM 1946 C C . GLY A 1 257 ? -0.508 13.93 2.877 1 94.5 257 GLY A C 1
ATOM 1947 O O . GLY A 1 257 ? -0.844 13.961 1.69 1 94.5 257 GLY A O 1
ATOM 1948 N N . HIS A 1 258 ? 0.5 13.305 3.266 1 96.75 258 HIS A N 1
ATOM 1949 C CA . HIS A 1 258 ? 1.438 12.578 2.418 1 96.75 258 HIS A CA 1
ATOM 1950 C C . HIS A 1 258 ? 2.209 11.531 3.219 1 96.75 258 HIS A C 1
ATOM 1952 O O . HIS A 1 258 ? 2.488 11.734 4.402 1 96.75 258 HIS A O 1
ATOM 1958 N N . ALA A 1 259 ? 2.627 10.477 2.545 1 98.44 259 ALA A N 1
ATOM 1959 C CA . ALA A 1 259 ? 3.291 9.359 3.223 1 98.44 259 ALA A CA 1
ATOM 1960 C C . ALA A 1 259 ? 4.656 9.781 3.762 1 98.44 259 ALA A C 1
ATOM 1962 O O . ALA A 1 259 ? 5.199 9.141 4.664 1 98.44 259 ALA A O 1
ATOM 1963 N N . LEU A 1 260 ? 5.254 10.836 3.254 1 98.38 260 LEU A N 1
ATOM 1964 C CA . LEU A 1 260 ? 6.539 11.344 3.725 1 98.38 260 LEU A CA 1
ATOM 1965 C C . LEU A 1 260 ? 6.469 11.711 5.203 1 98.38 260 LEU A C 1
ATOM 1967 O O . LEU A 1 260 ? 7.441 11.531 5.938 1 98.38 260 LEU A O 1
ATOM 1971 N N . PHE A 1 261 ? 5.316 12.172 5.609 1 98.56 261 PHE A N 1
ATOM 1972 C CA . PHE A 1 261 ? 5.176 12.633 6.984 1 98.56 261 PHE A CA 1
ATOM 1973 C C . PHE A 1 261 ? 4.992 11.445 7.934 1 98.56 261 PHE A C 1
ATOM 1975 O O . PHE A 1 261 ? 5.406 11.508 9.094 1 98.56 261 PHE A O 1
ATOM 1982 N N . ASP A 1 262 ? 4.406 10.367 7.453 1 98.56 262 ASP A N 1
ATOM 1983 C CA . ASP A 1 262 ? 4.379 9.117 8.211 1 98.56 262 ASP A CA 1
ATOM 1984 C C . ASP A 1 262 ? 5.781 8.523 8.344 1 98.56 262 ASP A C 1
ATOM 1986 O O . ASP A 1 262 ? 6.148 8.023 9.406 1 98.56 262 ASP A O 1
ATOM 1990 N N . LEU A 1 263 ? 6.562 8.594 7.23 1 98.69 263 LEU A N 1
ATOM 1991 C CA . LEU A 1 263 ? 7.953 8.148 7.258 1 98.69 263 LEU A CA 1
ATOM 1992 C C . LEU A 1 263 ? 8.742 8.906 8.32 1 98.69 263 LEU A C 1
ATOM 1994 O O . LEU A 1 263 ? 9.469 8.297 9.109 1 98.69 263 LEU A O 1
ATOM 1998 N N . ALA A 1 264 ? 8.555 10.211 8.359 1 98.31 264 ALA A N 1
ATOM 1999 C CA . ALA A 1 264 ? 9.242 11.039 9.344 1 98.31 264 ALA A CA 1
ATOM 2000 C C . ALA A 1 264 ? 8.844 10.641 10.766 1 98.31 264 ALA A C 1
ATOM 2002 O O . ALA A 1 264 ? 9.703 10.539 11.648 1 98.31 264 ALA A O 1
ATOM 2003 N N . ALA A 1 265 ? 7.566 10.445 10.969 1 98.38 265 ALA A N 1
ATOM 2004 C CA . ALA A 1 265 ? 7.07 10.07 12.297 1 98.38 265 ALA A CA 1
ATOM 2005 C C . ALA A 1 265 ? 7.641 8.719 12.734 1 98.38 265 ALA A C 1
ATOM 2007 O O . ALA A 1 265 ? 8.016 8.547 13.891 1 98.38 265 ALA A O 1
ATOM 2008 N N . VAL A 1 266 ? 7.715 7.746 11.805 1 98.19 266 VAL A N 1
ATOM 2009 C CA . VAL A 1 266 ? 8.258 6.43 12.109 1 98.19 266 VAL A CA 1
ATOM 2010 C C . VAL A 1 266 ? 9.742 6.551 12.438 1 98.19 266 VAL A C 1
ATOM 2012 O O . VAL A 1 266 ? 10.227 5.93 13.391 1 98.19 266 VAL A O 1
ATOM 2015 N N . ARG A 1 267 ? 10.469 7.371 11.664 1 97.31 267 ARG A N 1
ATOM 2016 C CA . ARG A 1 267 ? 11.883 7.586 11.953 1 97.31 267 ARG A CA 1
ATOM 2017 C C . ARG A 1 267 ? 12.078 8.141 13.359 1 97.31 267 ARG A C 1
ATOM 2019 O O . ARG A 1 267 ? 12.945 7.668 14.102 1 97.31 267 ARG A O 1
ATOM 2026 N N . ALA A 1 268 ? 11.281 9.141 13.703 1 97.25 268 ALA A N 1
ATOM 2027 C CA . ALA A 1 268 ? 11.367 9.727 15.039 1 97.25 268 ALA A CA 1
ATOM 2028 C C . ALA A 1 268 ? 11.047 8.688 16.109 1 97.25 268 ALA A C 1
ATOM 2030 O O . ALA A 1 268 ? 11.734 8.609 17.141 1 97.25 26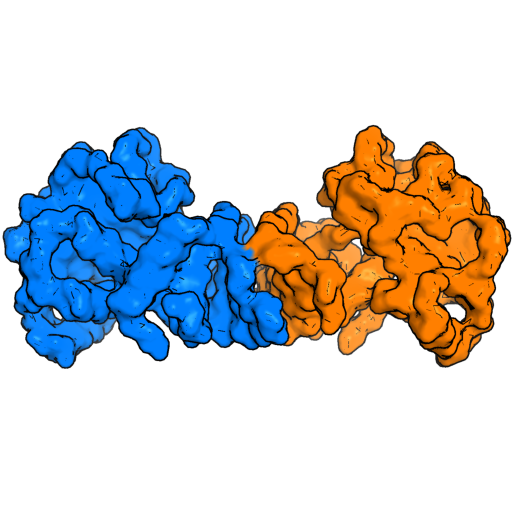8 ALA A O 1
ATOM 2031 N N . TYR A 1 269 ? 9.969 7.895 15.875 1 96.25 269 TYR A N 1
ATOM 2032 C CA . TYR A 1 269 ? 9.547 6.852 16.812 1 96.25 269 TYR A CA 1
ATOM 2033 C C . TYR A 1 269 ? 10.664 5.844 17.031 1 96.25 269 TYR A C 1
ATOM 2035 O O . TYR A 1 269 ? 10.859 5.371 18.156 1 96.25 269 TYR A O 1
ATOM 2043 N N . LEU A 1 270 ? 11.477 5.516 15.984 1 95.62 270 LEU A N 1
ATOM 2044 C CA . LEU A 1 270 ? 12.508 4.488 16.047 1 95.62 270 LEU A CA 1
ATOM 2045 C C . LEU A 1 270 ? 13.844 5.09 16.484 1 95.62 270 LEU A C 1
ATOM 2047 O O . LEU A 1 270 ? 14.852 4.383 16.562 1 95.62 270 LEU A O 1
ATOM 2051 N N . GLY A 1 271 ? 13.891 6.418 16.734 1 94.44 271 GLY A N 1
ATOM 2052 C CA . GLY A 1 271 ? 15.102 7.09 17.156 1 94.44 271 GLY A CA 1
ATOM 2053 C C . GLY A 1 271 ? 16.109 7.293 16.047 1 94.44 271 GLY A C 1
ATOM 2054 O O . GLY A 1 271 ? 17.312 7.312 16.266 1 94.44 271 GLY A O 1
ATOM 2055 N N . LEU A 1 272 ? 15.68 7.293 14.828 1 89.81 272 LEU A N 1
ATOM 2056 C CA . LEU A 1 272 ? 16.547 7.473 13.664 1 89.81 272 LEU A CA 1
ATOM 2057 C C . LEU A 1 272 ? 16.609 8.945 13.258 1 89.81 272 LEU A C 1
ATOM 2059 O O . LEU A 1 272 ? 16.969 9.266 12.125 1 89.81 272 LEU A O 1
ATOM 2063 N N . THR A 1 273 ? 16.297 9.945 14.078 1 77.19 273 THR A N 1
ATOM 2064 C CA . THR A 1 273 ? 16.281 11.375 13.773 1 77.19 273 THR A CA 1
ATOM 2065 C C . THR A 1 273 ? 17.688 11.961 13.883 1 77.19 273 THR A C 1
ATOM 2067 O O . THR A 1 273 ? 18.516 11.461 14.648 1 77.19 273 THR A O 1
ATOM 2070 N N . MET B 1 1 ? -4.988 -23.609 7.445 1 75.38 1 MET B N 1
ATOM 2071 C CA . MET B 1 1 ? -4.988 -22.969 6.137 1 75.38 1 MET B CA 1
ATOM 2072 C C . MET B 1 1 ? -5.805 -23.781 5.129 1 75.38 1 MET B C 1
ATOM 2074 O O . MET B 1 1 ? -5.863 -25 5.215 1 75.38 1 MET B O 1
ATOM 2078 N N . PRO B 1 2 ? -6.57 -23.094 4.293 1 85.38 2 PRO B N 1
ATOM 2079 C CA . PRO B 1 2 ? -7.367 -23.812 3.301 1 85.38 2 PRO B CA 1
ATOM 2080 C C . PRO B 1 2 ? -6.52 -24.719 2.406 1 85.38 2 PRO B C 1
ATOM 2082 O O . PRO B 1 2 ? -5.32 -24.484 2.24 1 85.38 2 PRO B O 1
ATOM 2085 N N . GLY B 1 3 ? -7.137 -25.844 2.016 1 95.06 3 GLY B N 1
ATOM 2086 C CA . GLY B 1 3 ? -6.473 -26.656 1.009 1 95.06 3 GLY B CA 1
ATOM 2087 C C . GLY B 1 3 ? -6.266 -25.922 -0.304 1 95.06 3 GLY B C 1
ATOM 2088 O O . GLY B 1 3 ? -6.762 -24.812 -0.487 1 95.06 3 GLY B O 1
ATOM 2089 N N . TYR B 1 4 ? -5.465 -26.484 -1.151 1 98.31 4 TYR B N 1
ATOM 2090 C CA . TYR B 1 4 ? -5.137 -25.828 -2.406 1 98.31 4 TYR B CA 1
ATOM 2091 C C . TYR B 1 4 ? -6.359 -25.75 -3.318 1 98.31 4 TYR B C 1
ATOM 2093 O O . TYR B 1 4 ? -6.543 -24.766 -4.035 1 98.31 4 TYR B O 1
ATOM 2101 N N . LEU B 1 5 ? -7.207 -26.766 -3.266 1 97.81 5 LEU B N 1
ATOM 2102 C CA . LEU B 1 5 ? -8.422 -26.75 -4.07 1 97.81 5 LEU B CA 1
ATOM 2103 C C . LEU B 1 5 ? -9.367 -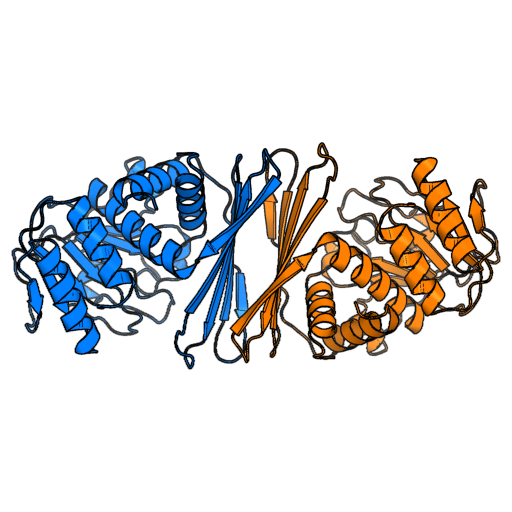25.641 -3.607 1 97.81 5 LEU B C 1
ATOM 2105 O O . LEU B 1 5 ? -9.992 -24.969 -4.43 1 97.81 5 LEU B O 1
ATOM 2109 N N . GLU B 1 6 ? -9.445 -25.5 -2.354 1 97.44 6 GLU B N 1
ATOM 2110 C CA . GLU B 1 6 ? -10.266 -24.422 -1.792 1 97.44 6 GLU B CA 1
ATOM 2111 C C . GLU B 1 6 ? -9.711 -23.047 -2.162 1 97.44 6 GLU B C 1
ATOM 2113 O O . GLU B 1 6 ? -10.469 -22.141 -2.502 1 97.44 6 GLU B O 1
ATOM 2118 N N . LEU B 1 7 ? -8.445 -22.906 -2.113 1 98.12 7 LEU B N 1
ATOM 2119 C CA . LEU B 1 7 ? -7.797 -21.656 -2.502 1 98.12 7 LEU B CA 1
ATOM 2120 C C . LEU B 1 7 ? -8.016 -21.375 -3.984 1 98.12 7 LEU B C 1
ATOM 2122 O O . LEU B 1 7 ? -8.273 -20.234 -4.371 1 98.12 7 LEU B O 1
ATOM 2126 N N . ALA B 1 8 ? -7.867 -22.422 -4.805 1 98.5 8 ALA B N 1
ATOM 2127 C CA . ALA B 1 8 ? -8.102 -22.281 -6.238 1 98.5 8 ALA B CA 1
ATOM 2128 C C . ALA B 1 8 ? -9.516 -21.766 -6.512 1 98.5 8 ALA B C 1
ATOM 2130 O O . ALA B 1 8 ? -9.711 -20.875 -7.344 1 98.5 8 ALA B O 1
ATOM 2131 N N . GLU B 1 9 ? -10.445 -22.328 -5.773 1 97.81 9 GLU B N 1
ATOM 2132 C CA . GLU B 1 9 ? -11.828 -21.891 -5.93 1 97.81 9 GLU B CA 1
ATOM 2133 C C . GLU B 1 9 ? -12.008 -20.453 -5.484 1 97.81 9 GLU B C 1
ATOM 2135 O O . GLU B 1 9 ? -12.742 -19.688 -6.113 1 97.81 9 GLU B O 1
ATOM 2140 N N . ALA B 1 10 ? -11.383 -20.078 -4.387 1 97.81 10 ALA B N 1
ATOM 2141 C CA . ALA B 1 10 ? -11.438 -18.688 -3.924 1 97.81 10 ALA B CA 1
ATOM 2142 C C . ALA B 1 10 ? -10.867 -17.734 -4.973 1 97.81 10 ALA B C 1
ATOM 2144 O O . ALA B 1 10 ? -11.414 -16.656 -5.195 1 97.81 10 ALA B O 1
ATOM 2145 N N . ILE B 1 11 ? -9.805 -18.125 -5.605 1 98.44 11 ILE B N 1
ATOM 2146 C CA . ILE B 1 11 ? -9.18 -17.312 -6.648 1 98.44 11 ILE B CA 1
ATOM 2147 C C . ILE B 1 11 ? -10.125 -17.188 -7.84 1 98.44 11 ILE B C 1
ATOM 2149 O O . ILE B 1 11 ? -10.312 -16.109 -8.383 1 98.44 11 ILE B O 1
ATOM 2153 N N . ARG B 1 12 ? -10.711 -18.344 -8.219 1 98.31 12 ARG B N 1
ATOM 2154 C CA . ARG B 1 12 ? -11.688 -18.328 -9.305 1 98.31 12 ARG B CA 1
ATOM 2155 C C . ARG B 1 12 ? -12.797 -17.312 -9.039 1 98.31 12 ARG B C 1
ATOM 2157 O O . ARG B 1 12 ? -13.133 -16.5 -9.906 1 98.31 12 ARG B O 1
ATOM 2164 N N . LYS B 1 13 ? -13.32 -17.297 -7.867 1 97.81 13 LYS B N 1
ATOM 2165 C CA . LYS B 1 13 ? -14.43 -16.422 -7.488 1 97.81 13 LYS B CA 1
ATOM 2166 C C . LYS B 1 13 ? -14 -14.961 -7.543 1 97.81 13 LYS B C 1
ATOM 2168 O O . LYS B 1 13 ? -14.727 -14.117 -8.086 1 97.81 13 LYS B O 1
ATOM 2173 N N . VAL B 1 14 ? -12.836 -14.641 -7.02 1 97.81 14 VAL B N 1
ATOM 2174 C CA . VAL B 1 14 ? -12.352 -13.266 -7 1 97.81 14 VAL B CA 1
ATOM 2175 C C . VAL B 1 14 ? -12.141 -12.766 -8.43 1 97.81 14 VAL B C 1
ATOM 2177 O O . VAL B 1 14 ? -12.477 -11.625 -8.75 1 97.81 14 VAL B O 1
ATOM 2180 N N . LEU B 1 15 ? -11.578 -13.641 -9.281 1 97.62 15 LEU B N 1
ATOM 2181 C CA . LEU B 1 15 ? -11.32 -13.273 -10.672 1 97.62 15 LEU B CA 1
ATOM 2182 C C . LEU B 1 15 ? -12.625 -12.984 -11.406 1 97.62 15 LEU B C 1
ATOM 2184 O O . LEU B 1 15 ? -12.703 -12.047 -12.203 1 97.62 15 LEU B O 1
ATOM 2188 N N . LEU B 1 16 ? -13.648 -13.758 -11.141 1 97.25 16 LEU B N 1
ATOM 2189 C CA . LEU B 1 16 ? -14.898 -13.648 -11.883 1 97.25 16 LEU B CA 1
ATOM 2190 C C . LEU B 1 16 ? -15.773 -12.539 -11.312 1 97.25 16 LEU B C 1
ATOM 2192 O O . LEU B 1 16 ? -16.5 -11.867 -12.055 1 97.25 16 LEU B O 1
ATOM 2196 N N . GLN B 1 17 ? -15.859 -12.391 -9.992 1 94 17 GLN B N 1
ATOM 2197 C CA . GLN B 1 17 ? -16.672 -11.375 -9.344 1 94 17 GLN B CA 1
ATOM 2198 C C . GLN B 1 17 ? -16.078 -9.984 -9.531 1 94 17 GLN B C 1
ATOM 2200 O O . GLN B 1 17 ? -16.797 -8.984 -9.523 1 94 17 GLN B O 1
ATOM 2205 N N . GLY B 1 18 ? -14.805 -9.977 -9.648 1 88.12 18 GLY B N 1
ATOM 2206 C CA . GLY B 1 18 ? -14.133 -8.688 -9.773 1 88.12 18 GLY B CA 1
ATOM 2207 C C . GLY B 1 18 ? -13.766 -8.078 -8.43 1 88.12 18 GLY B C 1
ATOM 2208 O O . GLY B 1 18 ? -14.469 -8.281 -7.438 1 88.12 18 GLY B O 1
ATOM 2209 N N . ALA B 1 19 ? -12.734 -7.539 -8.32 1 94.06 19 ALA B N 1
ATOM 2210 C CA . ALA B 1 19 ? -12.203 -6.781 -7.188 1 94.06 19 ALA B CA 1
ATOM 2211 C C . ALA B 1 19 ? -11.273 -5.672 -7.66 1 94.06 19 ALA B C 1
ATOM 2213 O O . ALA B 1 19 ? -10.961 -5.578 -8.852 1 94.06 19 ALA B O 1
ATOM 2214 N N . HIS B 1 20 ? -11.062 -4.73 -6.746 1 96.19 20 HIS B N 1
ATOM 2215 C CA . HIS B 1 20 ? -10.156 -3.637 -7.086 1 96.19 20 HIS B CA 1
ATOM 2216 C C . HIS B 1 20 ? -8.719 -3.961 -6.68 1 96.19 20 HIS B C 1
ATOM 2218 O O . HIS B 1 20 ? -8.453 -4.238 -5.508 1 96.19 20 HIS B O 1
ATOM 2224 N N . ALA B 1 21 ? -7.914 -3.941 -7.574 1 97.88 21 ALA B N 1
ATOM 2225 C CA . ALA B 1 21 ? -6.492 -4.176 -7.32 1 97.88 21 ALA B CA 1
ATOM 2226 C C . ALA B 1 21 ? -5.625 -3.41 -8.312 1 97.88 21 ALA B C 1
ATOM 2228 O O . ALA B 1 21 ? -5.332 -3.908 -9.406 1 97.88 21 ALA B O 1
ATOM 2229 N N . PRO B 1 22 ? -5.199 -2.244 -7.953 1 96.75 22 PRO B N 1
ATOM 2230 C CA . PRO B 1 22 ? -4.332 -1.483 -8.859 1 96.75 22 PRO B CA 1
ATOM 2231 C C . PRO B 1 22 ? -2.959 -2.129 -9.039 1 96.75 22 PRO B C 1
ATOM 2233 O O . PRO B 1 22 ? -2.613 -3.066 -8.32 1 96.75 22 PRO B O 1
ATOM 2236 N N . THR B 1 23 ? -2.268 -1.646 -10.109 1 94.5 23 THR B N 1
ATOM 2237 C CA . THR B 1 23 ? -0.887 -2.07 -10.312 1 94.5 23 THR B CA 1
ATOM 2238 C C . THR B 1 23 ? -0.062 -1.84 -9.047 1 94.5 23 THR B C 1
ATOM 2240 O O . THR B 1 23 ? -0.206 -0.812 -8.383 1 94.5 23 THR B O 1
ATOM 2243 N N . ARG B 1 24 ? 0.72 -2.775 -8.719 1 96.69 24 ARG B N 1
ATOM 2244 C CA . ARG B 1 24 ? 1.568 -2.676 -7.539 1 96.69 24 ARG B CA 1
ATOM 2245 C C . ARG B 1 24 ? 2.463 -1.442 -7.605 1 96.69 24 ARG B C 1
ATOM 2247 O O . ARG B 1 24 ? 2.854 -1.012 -8.695 1 96.69 24 ARG B O 1
ATOM 2254 N N . GLN B 1 25 ? 2.736 -0.852 -6.48 1 97.5 25 GLN B N 1
ATOM 2255 C CA . GLN B 1 25 ? 3.752 0.191 -6.387 1 97.5 25 GLN B CA 1
ATOM 2256 C C . GLN B 1 25 ? 5.109 -0.398 -6.02 1 97.5 25 GLN B C 1
ATOM 2258 O O . GLN B 1 25 ? 5.191 -1.337 -5.223 1 97.5 25 GLN B O 1
ATOM 2263 N N . VAL B 1 26 ? 6.137 0.094 -6.648 1 96.94 26 VAL B N 1
ATOM 2264 C CA . VAL B 1 26 ? 7.508 -0.35 -6.406 1 96.94 26 VAL B CA 1
ATOM 2265 C C . VAL B 1 26 ? 8.359 0.83 -5.945 1 96.94 26 VAL B C 1
ATOM 2267 O O . VAL B 1 26 ? 8.5 1.822 -6.664 1 96.94 26 VAL B O 1
ATOM 2270 N N . LEU B 1 27 ? 8.852 0.74 -4.75 1 98.44 27 LEU B N 1
ATOM 2271 C CA . LEU B 1 27 ? 9.758 1.758 -4.223 1 98.44 27 LEU B CA 1
ATOM 2272 C C . LEU B 1 27 ? 11.172 1.218 -4.109 1 98.44 27 LEU B C 1
ATOM 2274 O O . LEU B 1 27 ? 11.383 0.088 -3.658 1 98.44 27 LEU B O 1
ATOM 2278 N N . PRO B 1 28 ? 12.141 1.995 -4.508 1 97.5 28 PRO B N 1
ATOM 2279 C CA . PRO B 1 28 ? 13.523 1.55 -4.32 1 97.5 28 PRO B CA 1
ATOM 2280 C C . PRO B 1 28 ? 13.961 1.568 -2.855 1 97.5 28 PRO B C 1
ATOM 2282 O O . PRO B 1 28 ? 13.578 2.473 -2.107 1 97.5 28 PRO B O 1
ATOM 2285 N N . ILE B 1 29 ? 14.602 0.604 -2.393 1 97.62 29 ILE B N 1
ATOM 2286 C CA . ILE B 1 29 ? 15.289 0.542 -1.109 1 97.62 29 ILE B CA 1
ATOM 2287 C C . ILE B 1 29 ? 16.703 0.008 -1.309 1 97.62 29 ILE B C 1
ATOM 2289 O O . ILE B 1 29 ? 17.031 -0.512 -2.377 1 97.62 29 ILE B O 1
ATOM 2293 N N . PRO B 1 30 ? 17.562 0.231 -0.314 1 94.62 30 PRO B N 1
ATOM 2294 C CA . PRO B 1 30 ? 18.922 -0.273 -0.489 1 94.62 30 PRO B CA 1
ATOM 2295 C C . PRO B 1 30 ? 18.969 -1.772 -0.776 1 94.62 30 PRO B C 1
ATOM 2297 O O . PRO B 1 30 ? 18.438 -2.57 0.008 1 94.62 30 PRO B O 1
ATOM 2300 N N . GLY B 1 31 ? 19.547 -2.094 -1.932 1 93.88 31 GLY B N 1
ATOM 2301 C CA . GLY B 1 31 ? 19.75 -3.5 -2.236 1 93.88 31 GLY B CA 1
ATOM 2302 C C . GLY B 1 31 ? 18.531 -4.172 -2.82 1 93.88 31 GLY B C 1
ATOM 2303 O O . GLY B 1 31 ? 18.516 -5.391 -3.004 1 93.88 31 GLY B O 1
ATOM 2304 N N . GLY B 1 32 ? 17.484 -3.324 -3.059 1 95.88 32 GLY B N 1
ATOM 2305 C CA . GLY B 1 32 ? 16.297 -3.998 -3.584 1 95.88 32 GLY B CA 1
ATOM 2306 C C . GLY B 1 32 ? 15.109 -3.078 -3.736 1 95.88 32 GLY B C 1
ATOM 2307 O O . GLY B 1 32 ? 15.25 -1.936 -4.18 1 95.88 32 GLY B O 1
ATOM 2308 N N . GLU B 1 33 ? 13.914 -3.695 -3.477 1 97.31 33 GLU B N 1
ATOM 2309 C CA . GLU B 1 33 ? 12.672 -2.965 -3.713 1 97.31 33 GLU B CA 1
ATOM 2310 C C . GLU B 1 33 ? 11.648 -3.244 -2.617 1 97.31 33 GLU B C 1
ATOM 2312 O O . GLU B 1 33 ? 11.695 -4.293 -1.969 1 97.31 33 GLU B O 1
ATOM 2317 N N . PHE B 1 34 ? 10.891 -2.32 -2.355 1 98.5 34 PHE B N 1
ATOM 2318 C CA . PHE B 1 34 ? 9.711 -2.41 -1.512 1 98.5 34 PHE B CA 1
ATOM 2319 C C . PHE B 1 34 ? 8.438 -2.395 -2.355 1 98.5 34 PHE B C 1
ATOM 2321 O O . PHE B 1 34 ? 8.148 -1.402 -3.027 1 98.5 34 PHE B O 1
ATOM 2328 N N . LEU B 1 35 ? 7.688 -3.494 -2.375 1 98.38 35 LEU B N 1
ATOM 2329 C CA . LEU B 1 35 ? 6.469 -3.635 -3.164 1 98.38 35 LEU B CA 1
ATOM 2330 C C . LEU B 1 35 ? 5.23 -3.477 -2.287 1 98.38 35 LEU B C 1
ATOM 2332 O O . LEU B 1 35 ? 5.184 -4 -1.173 1 98.38 35 LEU B O 1
ATOM 2336 N N . VAL B 1 36 ? 4.297 -2.74 -2.76 1 98.81 36 VAL B N 1
ATOM 2337 C CA . VAL B 1 36 ? 3.016 -2.502 -2.104 1 98.81 36 VAL B CA 1
ATOM 2338 C C . VAL B 1 36 ? 1.876 -2.926 -3.029 1 98.81 36 VAL B C 1
ATOM 2340 O O . VAL B 1 36 ? 1.71 -2.365 -4.113 1 98.81 36 VAL B O 1
ATOM 2343 N N . MET B 1 37 ? 1.128 -3.889 -2.578 1 98.81 37 MET B N 1
ATOM 2344 C CA . MET B 1 37 ? 0.151 -4.539 -3.447 1 98.81 37 MET B CA 1
ATOM 2345 C C . MET B 1 37 ? -1.22 -4.594 -2.779 1 98.81 37 MET B C 1
ATOM 2347 O O . MET B 1 37 ? -1.56 -5.582 -2.129 1 98.81 37 MET B O 1
ATOM 2351 N N . PRO B 1 38 ? -2.035 -3.586 -2.994 1 98.88 38 PRO B N 1
ATOM 2352 C CA . PRO B 1 38 ? -3.355 -3.555 -2.357 1 98.88 38 PRO B CA 1
ATOM 2353 C C . PRO B 1 38 ? -4.445 -4.176 -3.229 1 98.88 38 PRO B C 1
ATOM 2355 O O . PRO B 1 38 ? -4.297 -4.242 -4.453 1 98.88 38 PRO B O 1
ATOM 2358 N N . ALA B 1 39 ? -5.48 -4.578 -2.611 1 98.88 39 ALA B N 1
ATOM 2359 C CA . ALA B 1 39 ? -6.734 -5.012 -3.227 1 98.88 39 ALA B CA 1
ATOM 2360 C C . ALA B 1 39 ? -7.902 -4.855 -2.258 1 98.88 39 ALA B C 1
ATOM 2362 O O . ALA B 1 39 ? -7.707 -4.801 -1.041 1 98.88 39 ALA B O 1
ATOM 2363 N N . ALA B 1 40 ? -9.086 -4.734 -2.771 1 98.81 40 ALA B N 1
ATOM 2364 C CA . ALA B 1 40 ? -10.258 -4.625 -1.914 1 98.81 40 ALA B CA 1
ATOM 2365 C C . ALA B 1 40 ? -11.516 -5.074 -2.65 1 98.81 40 ALA B C 1
ATOM 2367 O O . ALA B 1 40 ? -11.578 -5.016 -3.881 1 98.81 40 ALA B O 1
ATOM 2368 N N . ASP B 1 41 ? -12.406 -5.582 -1.943 1 97.94 41 ASP B N 1
ATOM 2369 C CA . ASP B 1 41 ? -13.758 -5.84 -2.434 1 97.94 41 ASP B CA 1
ATOM 2370 C C . ASP B 1 41 ? -14.805 -5.398 -1.412 1 97.94 41 ASP B C 1
ATOM 2372 O O . ASP B 1 41 ? -14.57 -4.473 -0.635 1 97.94 41 ASP B O 1
ATOM 2376 N N . GLU B 1 42 ? -15.984 -6.008 -1.411 1 96.19 42 GLU B N 1
ATOM 2377 C CA . GLU B 1 42 ? -17.094 -5.551 -0.572 1 96.19 42 GLU B CA 1
ATOM 2378 C C . GLU B 1 42 ? -16.891 -5.988 0.877 1 96.19 42 GLU B C 1
ATOM 2380 O O . GLU B 1 42 ? -17.547 -5.465 1.781 1 96.19 42 GLU B O 1
ATOM 2385 N N . GLU B 1 43 ? -15.93 -6.914 1.135 1 96.56 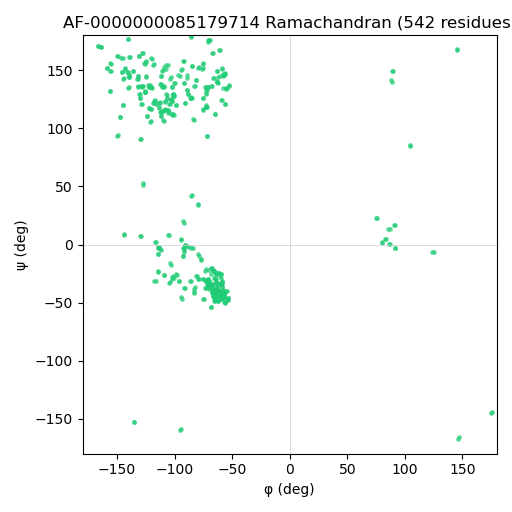43 GLU B N 1
ATOM 2386 C CA . GLU B 1 43 ? -15.867 -7.531 2.455 1 96.56 43 GLU B CA 1
ATOM 2387 C C . GLU B 1 43 ? -14.547 -7.211 3.152 1 96.56 43 GLU B C 1
ATOM 2389 O O . GLU B 1 43 ? -14.492 -7.121 4.379 1 96.56 43 GLU B O 1
ATOM 2394 N N . VAL B 1 44 ? -13.516 -7.051 2.311 1 98.06 44 VAL B N 1
ATOM 2395 C CA . VAL B 1 44 ? -12.211 -6.961 2.949 1 98.06 44 VAL B CA 1
ATOM 2396 C C . VAL B 1 44 ? -11.328 -5.977 2.186 1 98.06 44 VAL B C 1
ATOM 2398 O O . VAL B 1 44 ? -11.453 -5.84 0.966 1 98.06 44 VAL B O 1
ATOM 2401 N N . ALA B 1 45 ? -10.523 -5.219 2.855 1 98.75 45 ALA B N 1
ATOM 2402 C CA . ALA B 1 45 ? -9.367 -4.5 2.336 1 98.75 45 ALA B CA 1
ATOM 2403 C C . ALA B 1 45 ? -8.07 -5.23 2.674 1 98.75 45 ALA B C 1
ATOM 2405 O O . ALA B 1 45 ? -7.883 -5.684 3.807 1 98.75 45 ALA B O 1
ATOM 2406 N N . VAL B 1 46 ? -7.234 -5.445 1.675 1 98.88 46 VAL B N 1
ATOM 2407 C CA . VAL B 1 46 ? -6.012 -6.223 1.85 1 98.88 46 VAL B CA 1
ATOM 2408 C C . VAL B 1 46 ? -4.828 -5.473 1.242 1 98.88 46 VAL B C 1
ATOM 2410 O O . VAL B 1 46 ? -4.984 -4.75 0.256 1 98.88 46 VAL B O 1
ATOM 2413 N N . CYS B 1 47 ? -3.688 -5.602 1.853 1 98.94 47 CYS B N 1
ATOM 2414 C CA . CYS B 1 47 ? -2.453 -5.094 1.264 1 98.94 47 CYS B CA 1
ATOM 2415 C C . CYS B 1 47 ? -1.275 -6.004 1.595 1 98.94 47 CYS B C 1
ATOM 2417 O O . CYS B 1 47 ? -0.979 -6.242 2.768 1 98.94 47 CYS B O 1
ATOM 2419 N N . LYS B 1 48 ? -0.669 -6.508 0.601 1 98.88 48 LYS B N 1
ATOM 2420 C CA . LYS B 1 48 ? 0.591 -7.215 0.819 1 98.88 48 LYS B CA 1
ATOM 2421 C C . LYS B 1 48 ? 1.776 -6.254 0.754 1 98.88 48 LYS B C 1
ATOM 2423 O O . LYS B 1 48 ? 1.86 -5.426 -0.154 1 98.88 48 LYS B O 1
ATOM 2428 N N . LEU B 1 49 ? 2.564 -6.328 1.723 1 98.88 49 LEU B N 1
ATOM 2429 C CA . LEU B 1 49 ? 3.777 -5.527 1.864 1 98.88 49 LEU B CA 1
ATOM 2430 C C . LEU B 1 49 ? 5.02 -6.406 1.784 1 98.88 49 LEU B C 1
ATOM 2432 O O . LEU B 1 49 ? 5.219 -7.289 2.625 1 98.88 49 LEU B O 1
ATOM 2436 N N . VAL B 1 50 ? 5.875 -6.117 0.727 1 98.06 50 VAL B N 1
ATOM 2437 C CA . VAL B 1 50 ? 6.98 -7.031 0.455 1 98.06 50 VAL B CA 1
ATOM 2438 C C . VAL B 1 50 ? 8.281 -6.246 0.313 1 98.06 50 VAL B C 1
ATOM 2440 O O . VAL B 1 50 ? 8.328 -5.23 -0.388 1 98.06 50 VAL B O 1
ATOM 2443 N N . THR B 1 51 ? 9.281 -6.645 0.996 1 97.56 51 THR B N 1
ATOM 2444 C CA . THR B 1 51 ? 10.633 -6.18 0.694 1 97.56 51 THR B CA 1
ATOM 2445 C C . THR B 1 51 ? 11.445 -7.289 0.036 1 97.56 51 THR B C 1
ATOM 2447 O O . THR B 1 51 ? 11.445 -8.43 0.5 1 97.56 51 THR B O 1
ATOM 2450 N N . VAL B 1 52 ? 12 -7.016 -1.081 1 94.81 52 VAL B N 1
ATOM 2451 C CA . VAL B 1 52 ? 12.891 -7.918 -1.799 1 94.81 52 VAL B CA 1
ATOM 2452 C C . VAL B 1 52 ? 14.32 -7.371 -1.752 1 94.81 52 VAL B C 1
ATOM 2454 O O . VAL B 1 52 ? 14.617 -6.348 -2.371 1 94.81 52 VAL B O 1
ATOM 2457 N N . GLU B 1 53 ? 15.125 -7.953 -1.013 1 93.31 53 GLU B N 1
ATOM 2458 C CA . GLU B 1 53 ? 16.531 -7.574 -0.867 1 93.31 53 GLU B CA 1
ATOM 2459 C C . GLU B 1 53 ? 17.453 -8.734 -1.236 1 93.31 53 GLU B C 1
ATOM 2461 O O . GLU B 1 53 ? 17.703 -9.617 -0.417 1 93.31 53 GLU B O 1
ATOM 2466 N N . ARG B 1 54 ? 18.094 -8.758 -2.324 1 84.56 54 ARG B N 1
ATOM 2467 C CA . ARG B 1 54 ? 18.781 -9.875 -2.975 1 84.56 54 ARG B CA 1
ATOM 2468 C C . ARG B 1 54 ? 19.953 -10.367 -2.139 1 84.56 54 ARG B C 1
ATOM 2470 O O . ARG B 1 54 ? 20.266 -11.555 -2.145 1 84.56 54 ARG B O 1
ATOM 2477 N N . ASP B 1 55 ? 20.547 -9.531 -1.378 1 88.31 55 ASP B N 1
ATOM 2478 C CA . ASP B 1 55 ? 21.766 -9.898 -0.656 1 88.31 55 ASP B CA 1
ATOM 2479 C C . ASP B 1 55 ? 21.438 -10.367 0.762 1 88.31 55 ASP B C 1
ATOM 2481 O O . ASP B 1 55 ? 22.344 -10.648 1.548 1 88.31 55 ASP B O 1
ATOM 2485 N N . LYS B 1 56 ? 20.188 -10.438 1.037 1 89.25 56 LYS B N 1
ATOM 2486 C CA . LYS B 1 56 ? 19.766 -10.891 2.361 1 89.25 56 LYS B CA 1
ATOM 2487 C C . LYS B 1 56 ? 19.203 -12.305 2.303 1 89.25 56 LYS B C 1
ATOM 2489 O O . LYS B 1 56 ? 18.875 -12.805 1.226 1 89.25 56 LYS B O 1
ATOM 2494 N N . SER B 1 57 ? 19.266 -13.039 3.402 1 86.94 57 SER B N 1
ATOM 2495 C CA . SER B 1 57 ? 18.656 -14.352 3.57 1 86.94 57 SER B CA 1
ATOM 2496 C C . SER B 1 57 ? 17.719 -14.375 4.773 1 86.94 57 SER B C 1
ATOM 2498 O O . SER B 1 57 ? 18.156 -14.219 5.914 1 86.94 57 SER B O 1
ATOM 2500 N N . PRO B 1 58 ? 16.469 -14.477 4.488 1 87.75 58 PRO B N 1
ATOM 2501 C CA . PRO B 1 58 ? 15.812 -14.617 3.186 1 87.75 58 PRO B CA 1
ATOM 2502 C C . PRO B 1 58 ? 15.781 -13.305 2.398 1 87.75 58 PRO B C 1
ATOM 2504 O O . PRO B 1 58 ? 15.688 -12.227 2.992 1 87.75 58 PRO B O 1
ATOM 2507 N N . ALA B 1 59 ? 15.68 -13.43 1.072 1 89.38 59 ALA B N 1
ATOM 2508 C CA . ALA B 1 59 ? 15.711 -12.258 0.196 1 89.38 59 ALA B CA 1
ATOM 2509 C C . ALA B 1 59 ? 14.344 -11.578 0.145 1 89.38 59 ALA B C 1
ATOM 2511 O O . ALA B 1 59 ? 14.25 -10.391 -0.169 1 89.38 59 ALA B O 1
ATOM 2512 N N . VAL B 1 60 ? 13.328 -12.359 0.377 1 92.69 60 VAL B N 1
ATOM 2513 C CA . VAL B 1 60 ? 11.961 -11.852 0.306 1 92.69 60 VAL B CA 1
ATOM 2514 C C . VAL B 1 60 ? 11.305 -11.93 1.684 1 92.69 60 VAL B C 1
ATOM 2516 O O . VAL B 1 60 ? 11.297 -12.992 2.312 1 92.69 60 VAL B O 1
ATOM 2519 N N . ARG B 1 61 ? 10.883 -10.867 2.193 1 95.81 61 ARG B N 1
ATOM 2520 C CA . ARG B 1 61 ? 10.07 -10.773 3.4 1 95.81 61 ARG B CA 1
ATOM 2521 C C . ARG B 1 61 ? 8.734 -10.109 3.109 1 95.81 61 ARG B C 1
ATOM 2523 O O . ARG B 1 61 ? 8.672 -9.125 2.363 1 95.81 61 ARG B O 1
ATOM 2530 N N . ALA B 1 62 ? 7.695 -10.703 3.635 1 97.75 62 ALA B N 1
ATOM 2531 C CA . ALA B 1 62 ? 6.383 -10.18 3.268 1 97.75 62 ALA B CA 1
ATOM 2532 C C . ALA B 1 62 ? 5.402 -10.281 4.434 1 97.75 62 ALA B C 1
ATOM 2534 O O . ALA B 1 62 ? 5.52 -11.18 5.273 1 97.75 62 ALA B O 1
ATOM 2535 N N . GLU B 1 63 ? 4.516 -9.398 4.527 1 98.38 63 GLU B N 1
ATOM 2536 C CA . GLU B 1 63 ? 3.354 -9.422 5.406 1 98.38 63 GLU B CA 1
ATOM 2537 C C . GLU B 1 63 ? 2.078 -9.062 4.648 1 98.38 63 GLU B C 1
ATOM 2539 O O . GLU B 1 63 ? 2.102 -8.219 3.754 1 98.38 63 GLU B O 1
ATOM 2544 N N . VAL B 1 64 ? 1.024 -9.734 5.004 1 98.69 64 VAL B N 1
ATOM 2545 C CA . VAL B 1 64 ? -0.282 -9.367 4.465 1 98.69 64 VAL B CA 1
ATOM 2546 C C . VAL B 1 64 ? -1.132 -8.727 5.562 1 98.69 64 VAL B C 1
ATOM 2548 O O . VAL B 1 64 ? -1.424 -9.359 6.578 1 98.69 64 VAL B O 1
ATOM 2551 N N . TRP B 1 65 ? -1.441 -7.477 5.352 1 98.81 65 TRP B N 1
ATOM 2552 C CA . TRP B 1 65 ? -2.412 -6.762 6.176 1 98.81 65 TRP B CA 1
ATOM 2553 C C . TRP B 1 65 ? -3.82 -6.918 5.617 1 98.81 65 TRP B C 1
ATOM 2555 O O . TRP B 1 65 ? -4.027 -6.824 4.402 1 98.81 65 TRP B O 1
ATOM 2565 N N . ALA B 1 66 ? -4.75 -7.234 6.52 1 98.75 66 ALA B N 1
ATOM 2566 C CA . ALA B 1 66 ? -6.141 -7.348 6.086 1 98.75 66 ALA B CA 1
ATOM 2567 C C . ALA B 1 66 ? -7.086 -6.734 7.117 1 98.75 66 ALA B C 1
ATOM 2569 O O . ALA B 1 66 ? -6.836 -6.82 8.32 1 98.75 66 ALA B O 1
ATOM 2570 N N . ARG B 1 67 ? -8.125 -6.133 6.605 1 98.31 67 ARG B N 1
ATOM 2571 C CA . ARG B 1 67 ? -9.188 -5.609 7.457 1 98.31 67 ARG B CA 1
ATOM 2572 C C . ARG B 1 67 ? -10.555 -6.102 6.992 1 98.31 67 ARG B C 1
ATOM 2574 O O . ARG B 1 67 ? -10.922 -5.914 5.828 1 98.31 67 ARG B O 1
ATOM 2581 N N . ARG B 1 68 ? -11.219 -6.785 7.887 1 97.31 68 ARG B N 1
ATOM 2582 C CA . ARG B 1 68 ? -12.617 -7.102 7.625 1 97.31 68 ARG B CA 1
ATOM 2583 C C . ARG B 1 68 ? -13.492 -5.859 7.758 1 97.31 68 ARG B C 1
ATOM 2585 O O . ARG B 1 68 ? -13.594 -5.277 8.844 1 97.31 68 ARG B O 1
ATOM 2592 N N . LEU B 1 69 ? -14.18 -5.434 6.68 1 96.5 69 LEU B N 1
ATOM 2593 C CA . LEU B 1 69 ? -14.828 -4.133 6.617 1 96.5 69 LEU B CA 1
ATOM 2594 C C . LEU B 1 69 ? -16.078 -4.105 7.5 1 96.5 69 LEU B C 1
ATOM 2596 O O . LEU B 1 69 ? -16.406 -3.064 8.07 1 96.5 69 LEU B O 1
ATOM 2600 N N . SER B 1 70 ? -16.766 -5.227 7.688 1 93.94 70 SER B N 1
ATOM 2601 C CA . SER B 1 70 ? -18 -5.297 8.453 1 93.94 70 SER B CA 1
ATOM 2602 C C . SER B 1 70 ? -17.75 -5.094 9.945 1 93.94 70 SER B C 1
ATOM 2604 O O . SER B 1 70 ? -18.5 -4.379 10.617 1 93.94 70 SER B O 1
ATOM 2606 N N . THR B 1 71 ? -16.609 -5.656 10.445 1 93.69 71 THR B N 1
ATOM 2607 C CA . THR B 1 71 ? -16.375 -5.652 11.883 1 93.69 71 THR B CA 1
ATOM 2608 C C . THR B 1 71 ? -15.25 -4.676 12.242 1 93.69 71 THR B C 1
ATOM 2610 O O . THR B 1 71 ? -15.117 -4.266 13.391 1 93.69 71 THR B O 1
ATOM 2613 N N . GLY B 1 72 ? -14.367 -4.434 11.305 1 94.12 72 GLY B N 1
ATOM 2614 C CA . GLY B 1 72 ? -13.219 -3.568 11.547 1 94.12 72 GLY B CA 1
ATOM 2615 C C . GLY B 1 72 ? -12 -4.32 12.039 1 94.12 72 GLY B C 1
ATOM 2616 O O . GLY B 1 72 ? -10.93 -3.734 12.203 1 94.12 72 GLY B O 1
ATOM 2617 N N . GLU B 1 73 ? -12.125 -5.633 12.242 1 96.62 73 GLU B N 1
ATOM 2618 C CA . GLU B 1 73 ? -11.008 -6.438 12.734 1 96.62 73 GLU B CA 1
ATOM 2619 C C . GLU B 1 73 ? -9.836 -6.418 11.758 1 96.62 73 GLU B C 1
ATOM 2621 O O . GLU B 1 73 ? -10.039 -6.484 10.539 1 96.62 73 GLU B O 1
ATOM 2626 N N . VAL B 1 74 ? -8.648 -6.32 12.312 1 98 74 VAL B N 1
ATOM 2627 C CA . VAL B 1 74 ? -7.43 -6.285 11.516 1 98 74 VAL B CA 1
ATOM 2628 C C . VAL B 1 74 ? -6.637 -7.574 11.719 1 98 74 VAL B C 1
ATOM 2630 O O . VAL B 1 74 ? -6.543 -8.078 12.836 1 98 74 VAL B O 1
ATOM 2633 N N . PHE B 1 75 ? -6.141 -8.141 10.664 1 97.94 75 PHE B N 1
ATOM 2634 C CA . PHE B 1 75 ? -5.34 -9.359 10.672 1 97.94 75 PHE B CA 1
ATOM 2635 C C . PHE B 1 75 ? -3.977 -9.117 10.039 1 97.94 75 PHE B C 1
ATOM 2637 O O . PHE B 1 75 ? -3.875 -8.406 9.031 1 97.94 75 PHE B O 1
ATOM 2644 N N . HIS B 1 76 ? -2.973 -9.602 10.656 1 98.12 76 HIS B N 1
ATOM 2645 C CA . HIS B 1 76 ? -1.63 -9.672 10.094 1 98.12 76 HIS B CA 1
ATOM 2646 C C . HIS B 1 76 ? -1.222 -11.117 9.828 1 98.12 76 HIS B C 1
ATOM 2648 O O . HIS B 1 76 ? -1.037 -11.898 10.758 1 98.12 76 HIS B O 1
ATOM 2654 N N . LEU B 1 77 ? -1.121 -11.445 8.555 1 97.75 77 LEU B N 1
ATOM 2655 C CA . LEU B 1 77 ? -0.861 -12.82 8.148 1 97.75 77 LEU B CA 1
ATOM 2656 C C . LEU B 1 77 ? 0.543 -12.961 7.57 1 97.75 77 LEU B C 1
ATOM 2658 O O . LEU B 1 77 ? 1.085 -12.008 7.004 1 97.75 77 LEU B O 1
ATOM 2662 N N . PRO B 1 78 ? 1.152 -14.148 7.73 1 96.94 78 PRO B N 1
ATOM 2663 C CA . PRO B 1 78 ? 2.479 -14.367 7.148 1 96.94 78 PRO B CA 1
ATOM 2664 C C . PRO B 1 78 ? 2.465 -14.328 5.621 1 96.94 78 PRO B C 1
ATOM 2666 O O . PRO B 1 78 ? 1.964 -15.258 4.984 1 96.94 78 PRO B O 1
ATOM 2669 N N . GLY B 1 79 ? 3.098 -13.297 5.078 1 97.19 79 GLY B N 1
ATOM 2670 C CA . GLY B 1 79 ? 3.016 -13.031 3.648 1 97.19 79 GLY B CA 1
ATOM 2671 C C . GLY B 1 79 ? 3.703 -14.094 2.805 1 97.19 79 GLY B C 1
ATOM 2672 O O . GLY B 1 79 ? 3.223 -14.438 1.725 1 97.19 79 GLY B O 1
ATOM 2673 N N . GLU B 1 80 ? 4.844 -14.602 3.307 1 96.19 80 GLU B N 1
ATOM 2674 C CA . GLU B 1 80 ? 5.594 -15.586 2.537 1 96.19 80 GLU B CA 1
ATOM 2675 C C . GLU B 1 80 ? 4.805 -16.875 2.379 1 96.19 80 GLU B C 1
ATOM 2677 O O . GLU B 1 80 ? 4.715 -17.422 1.277 1 96.19 80 GLU B O 1
ATOM 2682 N N . GLU B 1 81 ? 4.223 -17.328 3.461 1 96.25 81 GLU B N 1
ATOM 2683 C CA . GLU B 1 81 ? 3.432 -18.547 3.434 1 96.25 81 GLU B CA 1
ATOM 2684 C C . GLU B 1 81 ? 2.184 -18.391 2.574 1 96.25 81 GLU B C 1
ATOM 2686 O O . GLU B 1 81 ? 1.854 -19.266 1.771 1 96.25 81 GLU B O 1
ATOM 2691 N N . LEU B 1 82 ? 1.526 -17.297 2.715 1 97.38 82 LEU B N 1
ATOM 2692 C CA . LEU B 1 82 ? 0.319 -17.031 1.938 1 97.38 82 LEU B CA 1
ATOM 2693 C C . LEU B 1 82 ? 0.636 -16.953 0.449 1 97.38 82 LEU B C 1
ATOM 2695 O O . LEU B 1 82 ? -0.087 -17.516 -0.374 1 97.38 82 LEU B O 1
ATOM 2699 N N . THR B 1 83 ? 1.757 -16.297 0.143 1 97.12 83 THR B N 1
ATOM 2700 C CA . THR B 1 83 ? 2.156 -16.141 -1.25 1 97.12 83 THR B CA 1
ATOM 2701 C C . THR B 1 83 ? 2.451 -17.484 -1.893 1 97.12 83 THR B C 1
ATOM 2703 O O . THR B 1 83 ? 1.971 -17.781 -2.99 1 97.12 83 THR B O 1
ATOM 2706 N N . LYS B 1 84 ? 3.232 -18.266 -1.173 1 96.81 84 LYS B N 1
ATOM 2707 C CA . LYS B 1 84 ? 3.609 -19.562 -1.743 1 96.81 84 LYS B CA 1
ATOM 2708 C C . LYS B 1 84 ? 2.381 -20.422 -2.021 1 96.81 84 LYS B C 1
ATOM 2710 O O . LYS B 1 84 ? 2.258 -21 -3.1 1 96.81 84 LYS B O 1
ATOM 2715 N N . ARG B 1 85 ? 1.426 -20.422 -1.134 1 98.12 85 ARG B N 1
ATOM 2716 C CA . ARG B 1 85 ? 0.257 -21.281 -1.255 1 98.12 85 ARG B CA 1
ATOM 2717 C C . ARG B 1 85 ? -0.694 -20.766 -2.332 1 98.12 85 ARG B C 1
ATOM 2719 O O . ARG B 1 85 ? -1.152 -21.547 -3.18 1 98.12 85 ARG B O 1
ATOM 2726 N N . ARG B 1 86 ? -0.976 -19.484 -2.309 1 98.31 86 ARG B N 1
ATOM 2727 C CA . ARG B 1 86 ? -1.938 -18.984 -3.285 1 98.31 86 ARG B CA 1
ATOM 2728 C C . ARG B 1 86 ? -1.355 -19.016 -4.695 1 98.31 86 ARG B C 1
ATOM 2730 O O . ARG B 1 86 ? -2.088 -19.188 -5.672 1 98.31 86 ARG B O 1
ATOM 2737 N N . THR B 1 87 ? -0.039 -18.844 -4.852 1 98.38 87 THR B N 1
ATOM 2738 C CA . THR B 1 87 ? 0.589 -18.938 -6.164 1 98.38 87 THR B CA 1
ATOM 2739 C C . THR B 1 87 ? 0.447 -20.328 -6.746 1 98.38 87 THR B C 1
ATOM 2741 O O . THR B 1 87 ? 0.099 -20.5 -7.918 1 98.38 87 THR B O 1
ATOM 2744 N N . ALA B 1 88 ? 0.684 -21.312 -5.898 1 98.75 88 ALA B N 1
ATOM 2745 C CA . ALA B 1 88 ? 0.531 -22.703 -6.336 1 98.75 88 ALA B CA 1
ATOM 2746 C C . ALA B 1 88 ? -0.927 -23.016 -6.66 1 98.75 88 ALA B C 1
ATOM 2748 O O . ALA B 1 88 ? -1.217 -23.703 -7.645 1 98.75 88 ALA B O 1
ATOM 2749 N N . ALA B 1 89 ? -1.818 -22.5 -5.84 1 98.81 89 ALA B N 1
ATOM 2750 C CA . ALA B 1 89 ? -3.246 -22.703 -6.074 1 98.81 89 ALA B CA 1
ATOM 2751 C C . ALA B 1 89 ? -3.682 -22.062 -7.387 1 98.81 89 ALA B C 1
ATOM 2753 O O . ALA B 1 89 ? -4.543 -22.594 -8.094 1 98.81 89 ALA B O 1
ATOM 2754 N N . LEU B 1 90 ? -3.104 -20.938 -7.684 1 98.88 90 LEU B N 1
ATOM 2755 C CA . LEU B 1 90 ? -3.381 -20.266 -8.945 1 98.88 90 LEU B CA 1
ATOM 2756 C C . LEU B 1 90 ? -2.957 -21.125 -10.133 1 98.88 90 LEU B C 1
ATOM 2758 O O . LEU B 1 90 ? -3.709 -21.266 -11.094 1 98.88 90 LEU B O 1
ATOM 2762 N N . SER B 1 91 ? -1.785 -21.625 -10.07 1 98.94 91 SER B N 1
ATOM 2763 C CA . SER B 1 91 ? -1.308 -22.531 -11.109 1 98.94 91 SER B CA 1
ATOM 2764 C C . SER B 1 91 ? -2.215 -23.75 -11.242 1 98.94 91 SER B C 1
ATOM 2766 O O . SER B 1 91 ? -2.5 -24.203 -12.359 1 98.94 91 SER B O 1
ATOM 2768 N N . LEU B 1 92 ? -2.629 -24.281 -10.109 1 98.88 92 LEU B N 1
ATOM 2769 C CA . LEU B 1 92 ? -3.535 -25.438 -10.094 1 98.88 92 LEU B CA 1
ATOM 2770 C C . LEU B 1 92 ? -4.852 -25.094 -10.789 1 98.88 92 LEU B C 1
ATOM 2772 O O . LEU B 1 92 ? -5.332 -25.859 -11.625 1 98.88 92 LEU B O 1
ATOM 2776 N N . LEU B 1 93 ? -5.414 -23.938 -10.469 1 98.88 93 LEU B N 1
ATOM 2777 C CA . LEU B 1 93 ? -6.641 -23.484 -11.109 1 98.88 93 LEU B CA 1
ATOM 2778 C C . LEU B 1 93 ? -6.465 -23.422 -12.625 1 98.88 93 LEU B C 1
ATOM 2780 O O . LEU B 1 93 ? -7.305 -23.922 -13.375 1 98.88 93 LEU B O 1
ATOM 2784 N N . ALA B 1 94 ? -5.391 -22.781 -13.047 1 98.88 94 ALA B N 1
ATOM 2785 C CA . ALA B 1 94 ? -5.121 -22.656 -14.477 1 98.88 94 ALA B CA 1
ATOM 2786 C C . ALA B 1 94 ? -5.031 -24.031 -15.133 1 98.88 94 ALA B C 1
ATOM 2788 O O . ALA B 1 94 ? -5.625 -24.266 -16.188 1 98.88 94 ALA B O 1
ATOM 2789 N N . ALA B 1 95 ? -4.332 -24.953 -14.508 1 98.88 95 ALA B N 1
ATOM 2790 C CA . ALA B 1 95 ? -4.16 -26.297 -15.047 1 98.88 95 ALA B CA 1
ATOM 2791 C C . ALA B 1 95 ? -5.496 -27.016 -15.141 1 98.88 95 ALA B C 1
ATOM 2793 O O . ALA B 1 95 ? -5.758 -27.719 -16.125 1 98.88 95 ALA B O 1
ATOM 2794 N N . GLN B 1 96 ? -6.34 -26.875 -14.148 1 98.31 96 GLN B N 1
ATOM 2795 C CA . GLN B 1 96 ? -7.633 -27.562 -14.125 1 98.31 96 GLN B CA 1
ATOM 2796 C C . GLN B 1 96 ? -8.492 -27.141 -15.312 1 98.31 96 GLN B C 1
ATOM 2798 O O . GLN B 1 96 ? -9.297 -27.938 -15.812 1 98.31 96 GLN B O 1
ATOM 2803 N N . PHE B 1 97 ? -8.273 -25.969 -15.789 1 97.75 97 PHE B N 1
ATOM 2804 C CA . PHE B 1 97 ? -9.148 -25.438 -16.828 1 97.75 97 PHE B CA 1
ATOM 2805 C C . PHE B 1 97 ? -8.484 -25.547 -18.203 1 97.75 97 PHE B C 1
ATOM 2807 O O . PHE B 1 97 ? -9.164 -25.656 -19.219 1 97.75 97 PHE B O 1
ATOM 2814 N N . LEU B 1 98 ? -7.141 -25.516 -18.188 1 98.62 98 LEU B N 1
ATOM 2815 C CA . LEU B 1 98 ? -6.477 -25.281 -19.469 1 98.62 98 LEU B CA 1
ATOM 2816 C C . LEU B 1 98 ? -5.668 -26.5 -19.906 1 98.62 98 LEU B C 1
ATOM 2818 O O . LEU B 1 98 ? -5.309 -26.609 -21.078 1 98.62 98 LEU B O 1
ATOM 2822 N N . ALA B 1 99 ? -5.277 -27.359 -18.969 1 98.56 99 ALA B N 1
ATOM 2823 C CA . ALA B 1 99 ? -4.395 -28.484 -19.297 1 98.56 99 ALA B CA 1
ATOM 2824 C C . ALA B 1 99 ? -5.074 -29.438 -20.266 1 98.56 99 ALA B C 1
ATOM 2826 O O . ALA B 1 99 ? -6.258 -29.75 -20.109 1 98.56 99 ALA B O 1
ATOM 2827 N N . LYS B 1 100 ? -4.332 -29.938 -21.203 1 98.12 100 LYS B N 1
ATOM 2828 C CA . LYS B 1 100 ? -4.836 -30.922 -22.172 1 98.12 100 LYS B CA 1
ATOM 2829 C C . LYS B 1 100 ? -4.789 -32.344 -21.578 1 98.12 100 LYS B C 1
ATOM 2831 O O . LYS B 1 100 ? -5.695 -33.125 -21.812 1 98.12 100 LYS B O 1
ATOM 2836 N N . ARG B 1 101 ? -3.703 -32.531 -20.844 1 98.12 101 ARG B N 1
ATOM 2837 C CA . ARG B 1 101 ? -3.545 -33.812 -20.141 1 98.12 101 ARG B CA 1
ATOM 2838 C C . ARG B 1 101 ? -4.035 -33.719 -18.703 1 98.12 101 ARG B C 1
ATOM 2840 O O . ARG B 1 101 ? -3.818 -32.688 -18.031 1 98.12 101 ARG B O 1
ATOM 2847 N N . ARG B 1 102 ? -4.629 -34.844 -18.203 1 97.19 102 ARG B N 1
ATOM 2848 C CA . ARG B 1 102 ? -5.219 -34.812 -16.859 1 97.19 102 ARG B CA 1
ATOM 2849 C C . ARG B 1 102 ? -4.461 -35.75 -15.914 1 97.19 102 ARG B C 1
ATOM 2851 O O . ARG B 1 102 ? -4.738 -35.781 -14.711 1 97.19 102 ARG B O 1
ATOM 2858 N N . GLU B 1 103 ? -3.582 -36.5 -16.453 1 97.38 103 GLU B N 1
ATOM 2859 C CA . GLU B 1 103 ? -2.764 -37.438 -15.68 1 97.38 103 GLU B CA 1
ATOM 2860 C C . GLU B 1 103 ? -1.344 -37.5 -16.234 1 97.38 103 GLU B C 1
ATOM 2862 O O . GLU B 1 103 ? -1.121 -37.25 -17.422 1 97.38 103 GLU B O 1
ATOM 2867 N N . GLY B 1 104 ? -0.39 -37.781 -15.391 1 98.38 104 GLY B N 1
ATOM 2868 C CA . GLY B 1 104 ? 0.997 -37.938 -15.805 1 98.38 104 GLY B CA 1
ATOM 2869 C C . GLY B 1 104 ? 1.984 -37.469 -14.75 1 98.38 104 GLY B C 1
ATOM 2870 O O . GLY B 1 104 ? 1.624 -37.312 -13.586 1 98.38 104 GLY B O 1
ATOM 2871 N N . ALA B 1 105 ? 3.215 -37.312 -15.164 1 98.81 105 ALA B N 1
ATOM 2872 C CA . ALA B 1 105 ? 4.277 -36.906 -14.25 1 98.81 105 ALA B CA 1
ATOM 2873 C C . ALA B 1 105 ? 4.328 -35.406 -14.094 1 98.81 105 ALA B C 1
ATOM 2875 O O . ALA B 1 105 ? 3.834 -34.656 -14.961 1 98.81 105 ALA B O 1
ATOM 2876 N N . LEU B 1 106 ? 4.82 -35 -12.977 1 98.94 106 LEU B N 1
ATOM 2877 C CA . LEU B 1 106 ? 5.078 -33.594 -12.68 1 98.94 106 LEU B CA 1
ATOM 2878 C C . LEU B 1 106 ? 6.574 -33.312 -12.672 1 98.94 106 LEU B C 1
ATOM 2880 O O . LEU B 1 106 ? 7.336 -33.969 -11.969 1 98.94 106 LEU B O 1
ATOM 2884 N N . LEU B 1 107 ? 6.973 -32.375 -13.492 1 98.88 107 LEU B N 1
ATOM 2885 C CA . LEU B 1 107 ? 8.344 -31.891 -13.461 1 98.88 107 LEU B CA 1
ATOM 2886 C C . LEU B 1 107 ? 8.422 -30.547 -12.75 1 98.88 107 LEU B C 1
ATOM 2888 O O . LEU B 1 107 ? 7.742 -29.594 -13.141 1 98.88 107 LEU B O 1
ATOM 2892 N N . LEU B 1 108 ? 9.242 -30.469 -11.711 1 98.69 108 LEU B N 1
ATOM 2893 C CA . LEU B 1 108 ? 9.461 -29.234 -10.953 1 98.69 108 LEU B CA 1
ATOM 2894 C C . LEU B 1 108 ? 10.883 -28.719 -11.156 1 98.69 108 LEU B C 1
ATOM 2896 O O . LEU B 1 108 ? 11.852 -29.375 -10.773 1 98.69 108 LEU B O 1
ATOM 2900 N N . VAL B 1 109 ? 10.961 -27.578 -11.781 1 98 109 VAL B N 1
ATOM 2901 C CA . VAL B 1 109 ? 12.25 -26.906 -11.906 1 98 109 VAL B CA 1
ATOM 2902 C C . VAL B 1 109 ? 12.297 -25.703 -10.961 1 98 109 VAL B C 1
ATOM 2904 O O . VAL B 1 109 ? 11.602 -24.719 -11.164 1 98 109 VAL B O 1
ATOM 2907 N N . GLY B 1 110 ? 13.188 -25.719 -9.961 1 96 110 GLY B N 1
ATOM 2908 C CA . GLY B 1 110 ? 13.219 -24.734 -8.883 1 96 110 GLY B CA 1
ATOM 2909 C C . GLY B 1 110 ? 12.664 -25.266 -7.574 1 96 110 GLY B C 1
ATOM 2910 O O . GLY B 1 110 ? 11.5 -25.031 -7.242 1 96 110 GLY B O 1
ATOM 2911 N N . PRO B 1 111 ? 13.539 -25.953 -6.801 1 95 111 PRO B N 1
ATOM 2912 C CA . PRO B 1 111 ? 13.094 -26.672 -5.605 1 95 111 PRO B CA 1
ATOM 2913 C C . PRO B 1 111 ? 13.016 -25.781 -4.371 1 95 111 PRO B C 1
ATOM 2915 O O . PRO B 1 111 ? 13.477 -26.156 -3.295 1 95 111 PRO B O 1
ATOM 2918 N N . GLY B 1 112 ? 12.492 -24.547 -4.52 1 93.12 112 GLY B N 1
ATOM 2919 C CA . GLY B 1 112 ? 12.273 -23.625 -3.416 1 93.12 112 GLY B CA 1
ATOM 2920 C C . GLY B 1 112 ? 10.859 -23.688 -2.863 1 93.12 112 GLY B C 1
ATOM 2921 O O . GLY B 1 112 ? 10.172 -24.703 -3 1 93.12 112 GLY B O 1
ATOM 2922 N N . ALA B 1 113 ? 10.484 -22.641 -2.191 1 93.75 113 ALA B N 1
ATOM 2923 C CA . ALA B 1 113 ? 9.172 -22.547 -1.554 1 93.75 113 ALA B CA 1
ATOM 2924 C C . ALA B 1 113 ? 8.055 -22.797 -2.562 1 93.75 113 ALA B C 1
ATOM 2926 O O . ALA B 1 113 ? 7.109 -23.531 -2.281 1 93.75 113 ALA B O 1
ATOM 2927 N N . GLN B 1 114 ? 8.258 -22.25 -3.73 1 96.56 114 GLN B N 1
ATOM 2928 C CA . GLN B 1 114 ? 7.227 -22.422 -4.746 1 96.56 114 GLN B CA 1
ATOM 2929 C C . GLN B 1 114 ? 7.215 -23.844 -5.293 1 96.56 114 GLN B C 1
ATOM 2931 O O . GLN B 1 114 ? 6.148 -24.391 -5.59 1 96.56 114 GLN B O 1
ATOM 2936 N N . GLY B 1 115 ? 8.391 -24.438 -5.441 1 97.38 115 GLY B N 1
ATOM 2937 C CA . GLY B 1 115 ? 8.43 -25.828 -5.84 1 97.38 115 GLY B CA 1
ATOM 2938 C C . GLY B 1 115 ? 7.668 -26.734 -4.891 1 97.38 115 GLY B C 1
ATOM 2939 O O . GLY B 1 115 ? 6.902 -27.594 -5.328 1 97.38 115 GLY B O 1
ATOM 2940 N N . GLU B 1 116 ? 7.832 -26.5 -3.66 1 97.38 116 GLU B N 1
ATOM 2941 C CA . GLU B 1 116 ? 7.172 -27.297 -2.627 1 97.38 116 GLU B CA 1
ATOM 2942 C C . GLU B 1 116 ? 5.656 -27.125 -2.678 1 97.38 116 GLU B C 1
ATOM 2944 O O . GLU B 1 116 ? 4.91 -28.094 -2.656 1 97.38 116 GLU B O 1
ATOM 2949 N N . ALA B 1 117 ? 5.219 -25.906 -2.736 1 98.25 117 ALA B N 1
ATOM 2950 C CA . ALA B 1 117 ? 3.787 -25.625 -2.744 1 98.25 117 ALA B CA 1
ATOM 2951 C C . ALA B 1 117 ? 3.125 -26.172 -4.004 1 98.25 117 ALA B C 1
ATOM 2953 O O . ALA B 1 117 ? 2.01 -26.703 -3.947 1 98.25 117 ALA B O 1
ATOM 2954 N N . HIS B 1 118 ? 3.834 -26.047 -5.102 1 98.81 118 HIS B N 1
ATOM 2955 C CA . HIS B 1 118 ? 3.262 -26.547 -6.348 1 98.81 118 HIS B CA 1
ATOM 2956 C C . HIS B 1 118 ? 3.186 -28.062 -6.355 1 98.81 118 HIS B C 1
ATOM 2958 O O . HIS B 1 118 ? 2.244 -28.641 -6.902 1 98.81 118 HIS B O 1
ATOM 2964 N N . LEU B 1 119 ? 4.172 -28.719 -5.727 1 98.81 119 LEU B N 1
ATOM 2965 C CA . LEU B 1 119 ? 4.086 -30.156 -5.543 1 98.81 119 LEU B CA 1
ATOM 2966 C C . LEU B 1 119 ? 2.807 -30.547 -4.809 1 98.81 119 LEU B C 1
ATOM 2968 O O . LEU B 1 119 ? 2.039 -31.391 -5.285 1 98.81 119 LEU B O 1
ATOM 2972 N N . GLU B 1 120 ? 2.551 -29.906 -3.754 1 98.56 120 GLU B N 1
ATOM 2973 C CA . GLU B 1 120 ? 1.387 -30.219 -2.926 1 98.56 120 GLU B CA 1
ATOM 2974 C C . GLU B 1 120 ? 0.088 -29.906 -3.664 1 98.56 120 GLU B C 1
ATOM 2976 O O . GLU B 1 120 ? -0.851 -30.703 -3.639 1 98.56 120 GLU B O 1
ATOM 2981 N N . ALA B 1 121 ? 0.05 -28.75 -4.309 1 98.81 121 ALA B N 1
ATOM 2982 C CA . ALA B 1 121 ? -1.16 -28.328 -5.004 1 98.81 121 ALA B CA 1
ATOM 2983 C C . ALA B 1 121 ? -1.524 -29.281 -6.129 1 98.81 121 ALA B C 1
ATOM 2985 O O . ALA B 1 121 ? -2.676 -29.719 -6.238 1 98.81 121 ALA B O 1
ATOM 2986 N N . PHE B 1 122 ? -0.525 -29.641 -6.961 1 98.88 122 PHE B N 1
ATOM 2987 C CA . PHE B 1 122 ? -0.807 -30.484 -8.109 1 98.88 122 PHE B CA 1
ATOM 2988 C C . PHE B 1 122 ? -1.094 -31.922 -7.668 1 98.88 122 PHE B C 1
ATOM 2990 O O . PHE B 1 122 ? -1.885 -32.625 -8.297 1 98.88 122 PHE B O 1
ATOM 2997 N N . ALA B 1 123 ? -0.462 -32.375 -6.547 1 98.56 123 ALA B N 1
ATOM 2998 C CA . ALA B 1 123 ? -0.788 -33.656 -5.988 1 98.56 123 ALA B CA 1
ATOM 2999 C C . ALA B 1 123 ? -2.23 -33.719 -5.5 1 98.56 123 ALA B C 1
ATOM 3001 O O . ALA B 1 123 ? -2.887 -34.75 -5.57 1 98.56 123 ALA B O 1
ATOM 3002 N N . GLU B 1 124 ? -2.701 -32.625 -5.027 1 97.94 124 GLU B N 1
ATOM 3003 C CA . GLU B 1 124 ? -4.078 -32.531 -4.551 1 97.94 124 GLU B CA 1
ATOM 3004 C C . GLU B 1 124 ? -5.062 -32.469 -5.715 1 97.94 124 GLU B C 1
ATOM 3006 O O . GLU B 1 124 ? -6.172 -33 -5.617 1 97.94 124 GLU B O 1
ATOM 3011 N N . GLY B 1 125 ? -4.652 -31.938 -6.801 1 98.06 125 GLY B N 1
ATOM 3012 C CA . GLY B 1 125 ? -5.602 -31.625 -7.855 1 98.06 125 GLY B CA 1
ATOM 3013 C C . GLY B 1 125 ? -5.562 -32.594 -9.008 1 98.06 125 GLY B C 1
ATOM 3014 O O . GLY B 1 125 ? -6.484 -32.625 -9.828 1 98.06 125 GLY B O 1
ATOM 3015 N N . PHE B 1 126 ? -4.477 -33.438 -9.148 1 98.44 126 PHE B N 1
ATOM 3016 C CA . PHE B 1 126 ? -4.324 -34.312 -10.281 1 98.44 126 PHE B CA 1
ATOM 3017 C C . PHE B 1 126 ? -3.773 -35.688 -9.82 1 98.44 126 PHE B C 1
ATOM 3019 O O . PHE B 1 126 ? -3.021 -35.75 -8.852 1 98.44 126 PHE B O 1
ATOM 3026 N N . PRO B 1 127 ? -4.164 -36.719 -10.438 1 97.62 127 PRO B N 1
ATOM 3027 C CA . PRO B 1 127 ? -3.496 -38 -10.211 1 97.62 127 PRO B CA 1
ATOM 3028 C C . PRO B 1 127 ? -2.102 -38.062 -10.828 1 97.62 127 PRO B C 1
ATOM 3030 O O . PRO B 1 127 ? -1.943 -38.5 -11.961 1 97.62 127 PRO B O 1
ATOM 3033 N N . LEU B 1 128 ? -1.058 -37.75 -10.117 1 98.56 128 LEU B N 1
ATOM 3034 C CA . LEU B 1 128 ? 0.323 -37.75 -10.586 1 98.56 128 LEU B CA 1
ATOM 3035 C C . LEU B 1 128 ? 0.906 -39.156 -10.555 1 98.56 128 LEU B C 1
ATOM 3037 O O . LEU B 1 128 ? 0.651 -39.938 -9.617 1 98.56 128 LEU B O 1
ATOM 3041 N N . THR B 1 129 ? 1.687 -39.469 -11.547 1 98.62 129 THR B N 1
ATOM 3042 C CA . THR B 1 129 ? 2.305 -40.781 -11.609 1 98.62 129 THR B CA 1
ATOM 3043 C C . THR B 1 129 ? 3.68 -40.781 -10.945 1 98.62 129 THR B C 1
ATOM 3045 O O . THR B 1 129 ? 4.09 -41.781 -10.344 1 98.62 129 THR B O 1
ATOM 3048 N N . ARG B 1 130 ? 4.379 -39.688 -11.125 1 98.62 130 ARG B N 1
ATOM 3049 C CA . ARG B 1 130 ? 5.688 -39.5 -10.508 1 98.62 130 ARG B CA 1
ATOM 3050 C C . ARG B 1 130 ? 6.098 -38.031 -10.555 1 98.62 130 ARG B C 1
ATOM 3052 O O . ARG B 1 130 ? 5.402 -37.219 -11.156 1 98.62 130 ARG B O 1
ATOM 3059 N N . VAL B 1 131 ? 7.184 -37.75 -9.812 1 98.81 131 VAL B N 1
ATOM 3060 C CA . VAL B 1 131 ? 7.672 -36.375 -9.711 1 98.81 131 VAL B CA 1
ATOM 3061 C C . VAL B 1 131 ? 9.141 -36.344 -10.117 1 98.81 131 VAL B C 1
ATOM 3063 O O . VAL B 1 131 ? 9.938 -37.188 -9.711 1 98.81 131 VAL B O 1
ATOM 3066 N N . LEU B 1 132 ? 9.461 -35.406 -10.961 1 98.81 132 LEU B N 1
ATOM 3067 C CA . LEU B 1 132 ? 10.836 -35.094 -11.32 1 98.81 132 LEU B CA 1
ATOM 3068 C C . LEU B 1 132 ? 11.227 -33.719 -10.805 1 98.81 132 LEU B C 1
ATOM 3070 O O . LEU B 1 132 ? 10.43 -32.781 -10.859 1 98.81 132 LEU B O 1
ATOM 3074 N N . VAL B 1 133 ? 12.461 -33.625 -10.266 1 98.62 133 VAL B N 1
ATOM 3075 C CA . VAL B 1 133 ? 12.891 -32.375 -9.68 1 98.62 133 VAL B CA 1
ATOM 3076 C C . VAL B 1 133 ? 14.25 -31.953 -10.266 1 98.62 133 VAL B C 1
ATOM 3078 O O . VAL B 1 133 ? 15.141 -32.781 -10.422 1 98.62 133 VAL B O 1
ATOM 3081 N N . ARG B 1 134 ? 14.367 -30.734 -10.594 1 97.56 134 ARG B N 1
ATOM 3082 C CA . ARG B 1 134 ? 15.656 -30.156 -10.969 1 97.56 134 ARG B CA 1
ATOM 3083 C C . ARG B 1 134 ? 15.898 -28.828 -10.234 1 97.56 134 ARG B C 1
ATOM 3085 O O . ARG B 1 134 ? 14.977 -28.016 -10.086 1 97.56 134 ARG B O 1
ATOM 3092 N N . GLY B 1 135 ? 17.047 -28.625 -9.727 1 94.44 135 GLY B N 1
ATOM 3093 C CA . GLY B 1 135 ? 17.453 -27.391 -9.07 1 94.44 135 GLY B CA 1
ATOM 3094 C C . GLY B 1 135 ? 18.938 -27.297 -8.852 1 94.44 135 GLY B C 1
ATOM 3095 O O . GLY B 1 135 ? 19.672 -28.266 -9.078 1 94.44 135 GLY B O 1
ATOM 3096 N N . ARG B 1 136 ? 19.484 -26.141 -8.422 1 88.31 136 ARG B N 1
ATOM 3097 C CA . ARG B 1 136 ? 20.922 -25.891 -8.273 1 88.31 136 ARG B CA 1
ATOM 3098 C C . ARG B 1 136 ? 21.406 -26.344 -6.906 1 88.31 136 ARG B C 1
ATOM 3100 O O . ARG B 1 136 ? 22.562 -26.766 -6.762 1 88.31 136 ARG B O 1
ATOM 3107 N N . GLY B 1 137 ? 20.594 -26.281 -5.895 1 88.44 137 GLY B N 1
ATOM 3108 C CA . GLY B 1 137 ? 21.016 -26.625 -4.547 1 88.44 137 GLY B CA 1
ATOM 3109 C C . GLY B 1 137 ? 20.625 -28.031 -4.145 1 88.44 137 GLY B C 1
ATOM 3110 O O . GLY B 1 137 ? 19.438 -28.344 -4.016 1 88.44 137 GLY B O 1
ATOM 3111 N N . ARG B 1 138 ? 21.609 -28.891 -3.816 1 92.56 138 ARG B N 1
ATOM 3112 C CA . ARG B 1 138 ? 21.391 -30.297 -3.537 1 92.56 138 ARG B CA 1
ATOM 3113 C C . ARG B 1 138 ? 20.469 -30.484 -2.334 1 92.56 138 ARG B C 1
ATOM 3115 O O . ARG B 1 138 ? 19.531 -31.297 -2.377 1 92.56 138 ARG B O 1
ATOM 3122 N N . PRO B 1 139 ? 20.688 -29.688 -1.313 1 95.5 139 PRO B N 1
ATOM 3123 C CA . PRO B 1 139 ? 19.828 -29.891 -0.147 1 95.5 139 PRO B CA 1
ATOM 3124 C C . PRO B 1 139 ? 18.359 -29.641 -0.448 1 95.5 139 PRO B C 1
ATOM 3126 O O . PRO B 1 139 ? 17.484 -30.391 0.015 1 95.5 139 PRO B O 1
ATOM 3129 N N . ARG B 1 140 ? 18.062 -28.641 -1.24 1 94.19 140 ARG B N 1
ATOM 3130 C CA . ARG B 1 140 ? 16.688 -28.297 -1.57 1 94.19 140 ARG B CA 1
ATOM 3131 C C . ARG B 1 140 ? 16.062 -29.344 -2.502 1 94.19 140 ARG B C 1
ATOM 3133 O O . ARG B 1 140 ? 14.883 -29.656 -2.389 1 94.19 140 ARG B O 1
ATOM 3140 N N . VAL B 1 141 ? 16.891 -29.844 -3.396 1 97.5 141 VAL B N 1
ATOM 3141 C CA . VAL B 1 141 ? 16.438 -30.891 -4.305 1 97.5 141 VAL B CA 1
ATOM 3142 C C . VAL B 1 141 ? 16.078 -32.156 -3.514 1 97.5 141 VAL B C 1
ATOM 3144 O O . VAL B 1 141 ? 14.992 -32.719 -3.676 1 97.5 141 VAL B O 1
ATOM 3147 N N . GLU B 1 142 ? 16.953 -32.531 -2.625 1 97.88 142 GLU B N 1
ATOM 3148 C CA . GLU B 1 142 ? 16.734 -33.75 -1.814 1 97.88 142 GLU B CA 1
ATOM 3149 C C . GLU B 1 142 ? 15.492 -33.594 -0.935 1 97.88 142 GLU B C 1
ATOM 3151 O O . GLU B 1 142 ? 14.695 -34.531 -0.803 1 97.88 142 GLU B O 1
ATOM 3156 N N . ALA B 1 143 ? 15.359 -32.438 -0.406 1 97.69 143 ALA B N 1
ATOM 3157 C CA . ALA B 1 143 ? 14.203 -32.188 0.453 1 97.69 143 ALA B CA 1
ATOM 3158 C C . ALA B 1 143 ? 12.898 -32.281 -0.328 1 97.69 143 ALA B C 1
ATOM 3160 O O . ALA B 1 143 ? 11.922 -32.844 0.172 1 97.69 143 ALA B O 1
ATOM 3161 N N . LEU B 1 144 ? 12.891 -31.766 -1.521 1 98.19 144 LEU B N 1
ATOM 3162 C CA . LEU B 1 144 ? 11.672 -31.797 -2.33 1 98.19 144 LEU B CA 1
ATOM 3163 C C . LEU B 1 144 ? 11.367 -33.219 -2.795 1 98.19 144 LEU B C 1
ATOM 3165 O O . LEU B 1 144 ? 10.211 -33.625 -2.836 1 98.19 144 LEU B O 1
ATOM 3169 N N . LEU B 1 145 ? 12.383 -33.969 -3.086 1 98.56 145 LEU B N 1
ATOM 3170 C CA . LEU B 1 145 ? 12.211 -35.375 -3.439 1 98.56 145 LEU B CA 1
ATOM 3171 C C . LEU B 1 145 ? 11.617 -36.156 -2.273 1 98.56 145 LEU B C 1
ATOM 3173 O O . LEU B 1 145 ? 10.711 -36.969 -2.463 1 98.56 145 LEU B O 1
ATOM 3177 N N . GLU B 1 146 ? 12.133 -35.906 -1.174 1 98.44 146 GLU B N 1
ATOM 3178 C CA . GLU B 1 146 ? 11.633 -36.562 0.021 1 98.44 146 GLU B CA 1
ATOM 3179 C C . GLU B 1 146 ? 10.172 -36.219 0.284 1 98.44 146 GLU B C 1
ATOM 3181 O O . GLU B 1 146 ? 9.375 -37.062 0.676 1 98.44 146 GLU B O 1
ATOM 3186 N N . ARG B 1 147 ? 9.852 -35 0.061 1 98.19 147 ARG B N 1
ATOM 3187 C CA . ARG B 1 147 ? 8.469 -34.562 0.232 1 98.19 147 ARG B CA 1
ATOM 3188 C C . ARG B 1 147 ? 7.543 -35.281 -0.745 1 98.19 147 ARG B C 1
ATOM 3190 O O . ARG B 1 147 ? 6.441 -35.688 -0.377 1 98.19 147 ARG B O 1
ATOM 3197 N N . ALA B 1 148 ? 7.98 -35.406 -1.966 1 98.62 148 ALA B N 1
ATOM 3198 C CA . ALA B 1 148 ? 7.191 -36.094 -2.971 1 98.62 148 ALA B CA 1
ATOM 3199 C C . ALA B 1 148 ? 6.969 -37.562 -2.568 1 98.62 148 ALA B C 1
ATOM 3201 O O . ALA B 1 148 ? 5.844 -38.062 -2.643 1 98.62 148 ALA B O 1
ATOM 3202 N N . ARG B 1 149 ? 8.008 -38.188 -2.088 1 98.5 149 ARG B N 1
ATOM 3203 C CA . ARG B 1 149 ? 7.918 -39.594 -1.67 1 98.5 149 ARG B CA 1
ATOM 3204 C C . ARG B 1 149 ? 6.996 -39.75 -0.462 1 98.5 149 ARG B C 1
ATOM 3206 O O . ARG B 1 149 ? 6.277 -40.75 -0.345 1 98.5 149 ARG B O 1
ATOM 3213 N N . ALA B 1 150 ? 7.035 -38.75 0.365 1 98.19 150 ALA B N 1
ATOM 3214 C CA . ALA B 1 150 ? 6.168 -38.75 1.542 1 98.19 150 ALA B CA 1
ATOM 3215 C C . ALA B 1 150 ? 4.699 -38.656 1.144 1 98.19 150 ALA B C 1
ATOM 3217 O O . ALA B 1 150 ? 3.818 -39.125 1.88 1 98.19 150 ALA B O 1
ATOM 3218 N N . LEU B 1 151 ? 4.441 -38.156 -0.02 1 97.75 151 LEU B N 1
ATOM 3219 C CA . LEU B 1 151 ? 3.08 -38.094 -0.537 1 97.75 151 LEU B CA 1
ATOM 3220 C C . LEU B 1 151 ? 2.691 -39.375 -1.267 1 97.75 151 LEU B C 1
ATOM 3222 O O . LEU B 1 151 ? 1.601 -39.469 -1.836 1 97.75 151 LEU B O 1
ATOM 3226 N N . GLY B 1 152 ? 3.639 -40.281 -1.337 1 98.06 152 GLY B N 1
ATOM 3227 C CA . GLY B 1 152 ? 3.379 -41.531 -1.977 1 98.06 152 GLY B CA 1
ATOM 3228 C C . GLY B 1 152 ? 3.705 -41.562 -3.459 1 98.06 152 GLY B C 1
ATOM 3229 O O . GLY B 1 152 ? 3.264 -42.438 -4.195 1 98.06 152 GLY B O 1
ATOM 3230 N N . LEU B 1 153 ? 4.492 -40.562 -3.871 1 98.62 153 LEU B N 1
ATOM 3231 C CA . LEU B 1 153 ? 4.82 -40.438 -5.289 1 98.62 153 LEU B CA 1
ATOM 3232 C C . LEU B 1 153 ? 6.27 -40.844 -5.543 1 98.62 153 LEU B C 1
ATOM 3234 O O . LEU B 1 153 ? 7.18 -40.375 -4.867 1 98.62 153 LEU B O 1
ATOM 3238 N N . PRO B 1 154 ? 6.48 -41.781 -6.559 1 98.69 154 PRO B N 1
ATOM 3239 C CA . PRO B 1 154 ? 7.875 -41.938 -6.984 1 98.69 154 PRO B CA 1
ATOM 3240 C C . PRO B 1 154 ? 8.516 -40.625 -7.406 1 98.69 154 PRO B C 1
ATOM 3242 O O . PRO B 1 154 ? 7.867 -39.781 -8.031 1 98.69 154 PRO B O 1
ATOM 3245 N N . ALA B 1 155 ? 9.734 -40.406 -6.922 1 98.75 155 ALA B N 1
ATOM 3246 C CA . ALA B 1 155 ? 10.383 -39.125 -7.195 1 98.75 155 ALA B CA 1
ATOM 3247 C C . ALA B 1 155 ? 11.859 -39.312 -7.504 1 98.75 155 ALA B C 1
ATOM 3249 O O . ALA B 1 155 ? 12.547 -40.094 -6.852 1 98.75 155 ALA B O 1
ATOM 3250 N N . GLU B 1 156 ? 12.344 -38.656 -8.508 1 98.06 156 GLU B N 1
ATOM 3251 C CA . GLU B 1 156 ? 13.758 -38.719 -8.859 1 98.06 156 GLU B CA 1
ATOM 3252 C C . GLU B 1 156 ? 14.227 -37.375 -9.422 1 98.06 156 GLU B C 1
ATOM 3254 O O . GLU B 1 156 ? 13.414 -36.531 -9.812 1 98.06 156 GLU B O 1
ATOM 3259 N N . GLU B 1 157 ? 15.477 -37.156 -9.406 1 98 157 GLU B N 1
ATOM 3260 C CA . GLU B 1 157 ? 16.062 -35.969 -10.008 1 98 157 GLU B CA 1
ATOM 3261 C C . GLU B 1 157 ? 16.031 -36.031 -11.531 1 98 157 GLU B C 1
ATOM 3263 O O . GLU B 1 157 ? 16.297 -37.094 -12.117 1 98 157 GLU B O 1
ATOM 3268 N N . TRP B 1 158 ? 15.609 -34.969 -12.156 1 97.25 158 TRP B N 1
ATOM 3269 C CA . TRP B 1 158 ? 15.672 -34.875 -13.609 1 97.25 158 TRP B CA 1
ATOM 3270 C C . TRP B 1 158 ? 17.047 -34.406 -14.062 1 97.25 158 TRP B C 1
ATOM 3272 O O . TRP B 1 158 ? 17.406 -33.219 -13.875 1 97.25 158 TRP B O 1
ATOM 3282 N N . VAL B 1 159 ? 17.859 -35.219 -14.625 1 91.88 159 VAL B N 1
ATOM 3283 C CA . VAL B 1 159 ? 19.234 -34.906 -15 1 91.88 159 VAL B CA 1
ATOM 3284 C C . VAL B 1 159 ? 19.375 -34.938 -16.516 1 91.88 159 VAL B C 1
ATOM 3286 O O . VAL B 1 159 ? 20.438 -34.594 -17.062 1 91.88 159 VAL B O 1
ATOM 3289 N N . GLY B 1 160 ? 18.406 -35.25 -17.25 1 88.5 160 GLY B N 1
ATOM 3290 C CA . GLY B 1 160 ? 18.484 -35.375 -18.703 1 88.5 160 GLY B CA 1
ATOM 3291 C C . GLY B 1 160 ? 18.281 -34.062 -19.422 1 88.5 160 GLY B C 1
ATOM 3292 O O . GLY B 1 160 ? 18.141 -33 -18.797 1 88.5 160 GLY B O 1
ATOM 3293 N N . GLU B 1 161 ? 18.375 -34.188 -20.75 1 92.31 161 GLU B N 1
ATOM 3294 C CA . GLU B 1 161 ? 18.234 -33.031 -21.609 1 92.31 161 GLU B CA 1
ATOM 3295 C C . GLU B 1 161 ? 16.812 -32.906 -22.125 1 92.31 161 GLU B C 1
ATOM 3297 O O . GLU B 1 161 ? 16.312 -31.781 -22.281 1 92.31 161 GLU B O 1
ATOM 3302 N N . GLU B 1 162 ? 16.234 -34.062 -22.281 1 96.94 162 GLU B N 1
ATOM 3303 C CA . GLU B 1 162 ? 14.859 -34.031 -22.797 1 96.94 162 GLU B CA 1
ATOM 3304 C C . GLU B 1 162 ? 13.852 -34.281 -21.688 1 96.94 162 GLU B C 1
ATOM 3306 O O . GLU B 1 162 ? 14.102 -35.062 -20.781 1 96.94 162 GLU B O 1
ATOM 3311 N N . VAL B 1 163 ? 12.789 -33.656 -21.766 1 98.19 163 VAL B N 1
ATOM 3312 C CA . VAL B 1 163 ? 11.703 -33.906 -20.828 1 98.19 163 VAL B CA 1
ATOM 3313 C C . VAL B 1 163 ? 11.008 -35.25 -21.188 1 98.19 163 VAL B C 1
ATOM 3315 O O . VAL B 1 163 ? 10.602 -35.438 -22.328 1 98.19 163 VAL B O 1
ATOM 3318 N N . PRO B 1 164 ? 10.914 -36.094 -20.266 1 98.19 164 PRO B N 1
ATOM 3319 C CA . PRO B 1 164 ? 10.297 -37.375 -20.562 1 98.19 164 PRO B CA 1
ATOM 3320 C C . PRO B 1 164 ? 8.875 -37.25 -21.078 1 98.19 164 PRO B C 1
ATOM 3322 O O . PRO B 1 164 ? 8.125 -36.375 -20.625 1 98.19 164 PRO B O 1
ATOM 3325 N N . GLU B 1 165 ? 8.438 -38.156 -21.875 1 98.12 165 GLU B N 1
ATOM 3326 C CA . GLU B 1 165 ? 7.176 -38.094 -22.609 1 98.12 165 GLU B CA 1
ATOM 3327 C C . GLU B 1 165 ? 5.98 -38.188 -21.672 1 98.12 165 GLU B C 1
ATOM 3329 O O . GLU B 1 165 ? 4.887 -37.719 -21.984 1 98.12 165 GLU B O 1
ATOM 3334 N N . ASP B 1 166 ? 6.172 -38.781 -20.547 1 98.31 166 ASP B N 1
ATOM 3335 C CA . ASP B 1 166 ? 5.051 -39 -19.625 1 98.31 166 ASP B CA 1
ATOM 3336 C C . ASP B 1 166 ? 4.789 -37.781 -18.766 1 98.31 166 ASP B C 1
ATOM 3338 O O . ASP B 1 166 ? 3.832 -37.75 -17.984 1 98.31 166 ASP B O 1
ATOM 3342 N N . VAL B 1 167 ? 5.613 -36.781 -18.938 1 98.75 167 VAL B N 1
ATOM 3343 C CA . VAL B 1 167 ? 5.414 -35.531 -18.188 1 98.75 167 VAL B CA 1
ATOM 3344 C C . VAL B 1 167 ? 4.211 -34.781 -18.734 1 98.75 167 VAL B C 1
ATOM 3346 O O . VAL B 1 167 ? 4.191 -34.406 -19.922 1 98.75 167 VAL B O 1
ATOM 3349 N N . ALA B 1 168 ? 3.23 -34.562 -17.875 1 98.81 168 ALA B N 1
ATOM 3350 C CA . ALA B 1 168 ? 2.014 -33.844 -18.25 1 98.81 168 ALA B CA 1
ATOM 3351 C C . ALA B 1 168 ? 2.045 -32.406 -17.734 1 98.81 168 ALA B C 1
ATOM 3353 O O . ALA B 1 168 ? 1.436 -31.531 -18.328 1 98.81 168 ALA B O 1
ATOM 3354 N N . PHE B 1 169 ? 2.734 -32.219 -16.609 1 98.94 169 PHE B N 1
ATOM 3355 C CA . PHE B 1 169 ? 2.77 -30.906 -15.938 1 98.94 169 PHE B CA 1
ATOM 3356 C C . PHE B 1 169 ? 4.207 -30.469 -15.68 1 98.94 169 PHE B C 1
ATOM 3358 O O . PHE B 1 169 ? 5.035 -31.281 -15.25 1 98.94 169 PHE B O 1
ATOM 3365 N N . ILE B 1 170 ? 4.477 -29.219 -15.945 1 98.88 170 ILE B N 1
ATOM 3366 C CA . ILE B 1 170 ? 5.797 -28.625 -15.703 1 98.88 170 ILE B CA 1
ATOM 3367 C C . ILE B 1 170 ? 5.648 -27.328 -14.922 1 98.88 170 ILE B C 1
ATOM 3369 O O . ILE B 1 170 ? 4.863 -26.453 -15.305 1 98.88 170 ILE B O 1
ATOM 3373 N N . ILE B 1 171 ? 6.363 -27.234 -13.797 1 98.88 171 ILE B N 1
ATOM 3374 C CA . ILE B 1 171 ? 6.441 -25.984 -13.031 1 98.88 171 ILE B CA 1
ATOM 3375 C C . ILE B 1 171 ? 7.863 -25.438 -13.102 1 98.88 171 ILE B C 1
ATOM 3377 O O . ILE B 1 171 ? 8.828 -26.125 -12.781 1 98.88 171 ILE B O 1
ATOM 3381 N N . THR B 1 172 ? 7.965 -24.234 -13.586 1 98.12 172 THR B N 1
ATOM 3382 C CA . THR B 1 172 ? 9.234 -23.516 -13.461 1 98.12 172 THR B CA 1
ATOM 3383 C C . THR B 1 172 ? 9.125 -22.391 -12.445 1 98.12 172 THR B C 1
ATOM 3385 O O . THR B 1 172 ? 8.32 -21.469 -12.625 1 98.12 172 THR B O 1
ATOM 3388 N N . ALA B 1 173 ? 9.844 -22.469 -11.406 1 96.44 173 ALA B N 1
ATOM 3389 C CA . ALA B 1 173 ? 9.805 -21.531 -10.289 1 96.44 173 ALA B CA 1
ATOM 3390 C C . ALA B 1 173 ? 11.203 -21 -9.969 1 96.44 173 ALA B C 1
ATOM 3392 O O . ALA B 1 173 ? 11.641 -21.047 -8.812 1 96.44 173 ALA B O 1
ATOM 3393 N N . THR B 1 174 ? 11.859 -20.516 -10.992 1 91.19 174 THR B N 1
ATOM 3394 C CA . THR B 1 174 ? 13.219 -19.984 -10.891 1 91.19 174 THR B CA 1
ATOM 3395 C C . THR B 1 174 ? 13.273 -18.531 -11.328 1 91.19 174 THR B C 1
ATOM 3397 O O . THR B 1 174 ? 12.617 -18.141 -12.305 1 91.19 174 THR B O 1
ATOM 3400 N N . PRO B 1 175 ? 13.984 -17.703 -10.531 1 86.88 175 PRO B N 1
ATOM 3401 C CA . PRO B 1 175 ? 14.188 -16.344 -11.023 1 86.88 175 PRO B CA 1
ATOM 3402 C C . PRO B 1 175 ? 15.305 -16.25 -12.062 1 86.88 175 PRO B C 1
ATOM 3404 O O . PRO B 1 175 ? 16.062 -15.281 -12.07 1 86.88 175 PRO B O 1
ATOM 3407 N N . 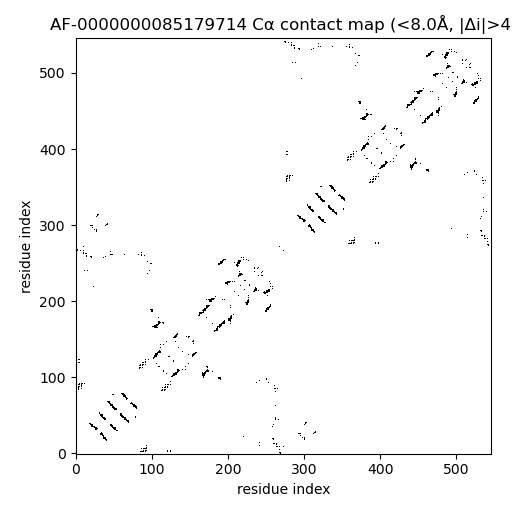SER B 1 176 ? 15.453 -17.234 -12.875 1 87.88 176 SER B N 1
ATOM 3408 C CA . SER B 1 176 ? 16.547 -17.344 -13.836 1 87.88 176 SER B CA 1
ATOM 3409 C C . SER B 1 176 ? 16.359 -16.375 -14.992 1 87.88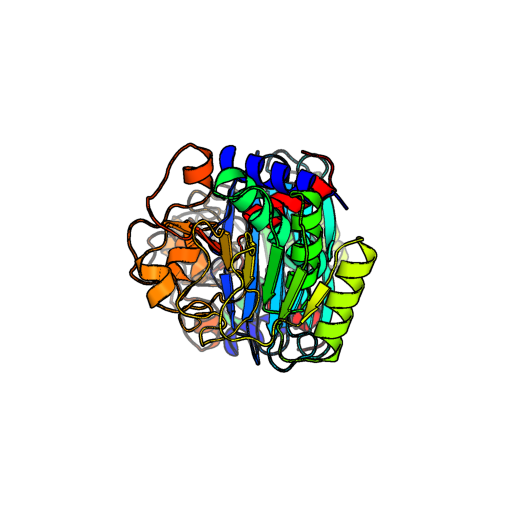 176 SER B C 1
ATOM 3411 O O . SER B 1 176 ? 15.266 -16.266 -15.547 1 87.88 176 SER B O 1
ATOM 3413 N N . PRO B 1 177 ? 17.406 -15.68 -15.391 1 90.81 177 PRO B N 1
ATOM 3414 C CA . PRO B 1 177 ? 17.344 -14.82 -16.578 1 90.81 177 PRO B CA 1
ATOM 3415 C C . PRO B 1 177 ? 17.484 -15.602 -17.875 1 90.81 177 PRO B C 1
ATOM 3417 O O . PRO B 1 177 ? 17.312 -15.031 -18.969 1 90.81 177 PRO B O 1
ATOM 3420 N N . ILE B 1 178 ? 17.812 -16.875 -17.734 1 92.38 178 ILE B N 1
ATOM 3421 C CA . ILE B 1 178 ? 17.969 -17.703 -18.922 1 92.38 178 ILE B CA 1
ATOM 3422 C C . ILE B 1 178 ? 17.062 -18.922 -18.812 1 92.38 178 ILE B C 1
ATOM 3424 O O . ILE B 1 178 ? 16.734 -19.359 -17.703 1 92.38 178 ILE B O 1
ATOM 3428 N N . PRO B 1 179 ? 16.719 -19.547 -19.922 1 95.69 179 PRO B N 1
ATOM 3429 C CA . PRO B 1 179 ? 15.773 -20.656 -19.922 1 95.69 179 PRO B CA 1
ATOM 3430 C C . PRO B 1 179 ? 16.266 -21.844 -19.109 1 95.69 179 PRO B C 1
ATOM 3432 O O . PRO B 1 179 ? 17.453 -22.172 -19.125 1 95.69 179 PRO B O 1
ATOM 3435 N N . VAL B 1 180 ? 15.336 -22.5 -18.453 1 96.31 180 VAL B N 1
ATOM 3436 C CA . VAL B 1 180 ? 15.68 -23.625 -17.609 1 96.31 180 VAL B CA 1
ATOM 3437 C C . VAL B 1 180 ? 15.039 -24.906 -18.172 1 96.31 180 VAL B C 1
ATOM 3439 O O . VAL B 1 180 ? 15.094 -25.953 -17.547 1 96.31 180 VAL B O 1
ATOM 3442 N N . LEU B 1 181 ? 14.344 -24.844 -19.281 1 97.25 181 LEU B N 1
ATOM 3443 C CA . LEU B 1 181 ? 13.758 -25.969 -20 1 97.25 181 LEU B CA 1
ATOM 3444 C C . LEU B 1 181 ? 14.359 -26.078 -21.406 1 97.25 181 LEU B C 1
ATOM 3446 O O . LEU B 1 181 ? 14.875 -25.094 -21.938 1 97.25 181 LEU B O 1
ATOM 3450 N N . PRO B 1 182 ? 14.305 -27.328 -21.969 1 97 182 PRO B N 1
ATOM 3451 C CA . PRO B 1 182 ? 14.672 -27.438 -23.375 1 97 182 PRO B CA 1
ATOM 3452 C C . PRO B 1 182 ? 13.633 -26.812 -24.312 1 97 182 PRO B C 1
ATOM 3454 O O . PRO B 1 182 ? 12.555 -26.422 -23.859 1 97 182 PRO B O 1
ATOM 3457 N N . GLU B 1 183 ? 13.906 -26.781 -25.562 1 96.06 183 GLU B N 1
ATOM 3458 C CA . GLU B 1 183 ? 13.07 -26.125 -26.562 1 96.06 183 GLU B CA 1
ATOM 3459 C C . GLU B 1 183 ? 11.797 -26.938 -26.828 1 96.06 183 GLU B C 1
ATOM 3461 O O . GLU B 1 183 ? 10.812 -26.406 -27.328 1 96.06 183 GLU B O 1
ATOM 3466 N N . ARG B 1 184 ? 11.945 -28.219 -26.5 1 95 184 ARG B N 1
ATOM 3467 C CA . ARG B 1 184 ? 10.805 -29.109 -26.75 1 95 184 ARG B CA 1
ATOM 3468 C C . ARG B 1 184 ? 10.344 -29.781 -25.469 1 95 184 ARG B C 1
ATOM 3470 O O . ARG B 1 184 ? 11.172 -30.188 -24.641 1 95 184 ARG B O 1
ATOM 3477 N N . VAL B 1 185 ? 9.07 -29.828 -25.328 1 98.19 185 VAL B N 1
ATOM 3478 C CA . VAL B 1 185 ? 8.438 -30.578 -24.25 1 98.19 185 VAL B CA 1
ATOM 3479 C C . VAL B 1 185 ? 7.379 -31.516 -24.828 1 98.19 185 VAL B C 1
ATOM 3481 O O . VAL B 1 185 ? 7.051 -31.438 -26.016 1 98.19 185 VAL B O 1
ATOM 3484 N N . PRO B 1 186 ? 6.949 -32.469 -24 1 98.19 186 PRO B N 1
ATOM 3485 C CA . PRO B 1 186 ? 5.961 -33.438 -24.516 1 98.19 186 PRO B CA 1
ATOM 3486 C C . PRO B 1 186 ? 4.688 -32.75 -25.016 1 98.19 186 PRO B C 1
ATOM 3488 O O . PRO B 1 186 ? 4.242 -31.75 -24.422 1 98.19 186 PRO B O 1
ATOM 3491 N N . GLU B 1 187 ? 4.066 -33.312 -26.109 1 97.69 187 GLU B N 1
ATOM 3492 C CA . GLU B 1 187 ? 2.801 -32.812 -26.625 1 97.69 187 GLU B CA 1
ATOM 3493 C C . GLU B 1 187 ? 1.724 -32.781 -25.547 1 97.69 187 GLU B C 1
ATOM 3495 O O . GLU B 1 187 ? 1.604 -33.75 -24.766 1 97.69 187 GLU B O 1
ATOM 3500 N N . GLY B 1 188 ? 1.029 -31.703 -25.469 1 98.38 188 GLY B N 1
ATOM 3501 C CA . GLY B 1 188 ? -0.094 -31.609 -24.547 1 98.38 188 GLY B CA 1
ATOM 3502 C C . GLY B 1 188 ? 0.312 -31.172 -23.156 1 98.38 188 GLY B C 1
ATOM 3503 O O . GLY B 1 188 ? -0.539 -31.016 -22.266 1 98.38 188 GLY B O 1
ATOM 3504 N N . ALA B 1 189 ? 1.598 -30.922 -22.906 1 98.69 189 ALA B N 1
ATOM 3505 C CA . ALA B 1 189 ? 2.064 -30.531 -21.578 1 98.69 189 ALA B CA 1
ATOM 3506 C C . ALA B 1 189 ? 1.506 -29.172 -21.172 1 98.69 189 ALA B C 1
ATOM 3508 O O . ALA B 1 189 ? 1.289 -28.312 -22.016 1 98.69 189 ALA B O 1
ATOM 3509 N N . PHE B 1 190 ? 1.206 -29.062 -19.891 1 98.88 190 PHE B N 1
ATOM 3510 C CA . PHE B 1 190 ? 0.868 -27.797 -19.25 1 98.88 190 PHE B CA 1
ATOM 3511 C C . PHE B 1 190 ? 2.057 -27.25 -18.484 1 98.88 190 PHE B C 1
ATOM 3513 O O . PHE B 1 190 ? 2.633 -27.938 -17.641 1 98.88 190 PHE B O 1
ATOM 3520 N N . ILE B 1 191 ? 2.383 -26 -18.734 1 98.88 191 ILE B N 1
ATOM 3521 C CA . ILE B 1 191 ? 3.514 -25.359 -18.078 1 98.88 191 ILE B CA 1
ATOM 3522 C C . ILE B 1 191 ? 3.025 -24.172 -17.25 1 98.88 191 ILE B C 1
ATOM 3524 O O . ILE B 1 191 ? 2.355 -23.281 -17.781 1 98.88 191 ILE B O 1
ATOM 3528 N N . ALA B 1 192 ? 3.285 -24.188 -16 1 98.81 192 ALA B N 1
ATOM 3529 C CA . ALA B 1 192 ? 3.141 -23 -15.172 1 98.81 192 ALA B CA 1
ATOM 3530 C C . ALA B 1 192 ? 4.5 -22.359 -14.875 1 98.81 192 ALA B C 1
ATOM 3532 O O . ALA B 1 192 ? 5.324 -22.953 -14.164 1 98.81 192 ALA B O 1
ATOM 3533 N N . ALA B 1 193 ? 4.723 -21.219 -15.43 1 98.19 193 ALA B N 1
ATOM 3534 C CA . ALA B 1 193 ? 5.961 -20.469 -15.227 1 98.19 193 ALA B CA 1
ATOM 3535 C C . ALA B 1 193 ? 5.766 -19.344 -14.203 1 98.19 193 ALA B C 1
ATOM 3537 O O . ALA B 1 193 ? 5.129 -18.328 -14.492 1 98.19 193 ALA B O 1
ATOM 3538 N N . VAL B 1 194 ? 6.422 -19.484 -12.977 1 97.25 194 VAL B N 1
ATOM 3539 C CA . VAL B 1 194 ? 6.078 -18.578 -11.898 1 97.25 194 VAL B CA 1
ATOM 3540 C C . VAL B 1 194 ? 7.348 -17.953 -11.312 1 97.25 194 VAL B C 1
ATOM 3542 O O . VAL B 1 194 ? 7.297 -17.234 -10.312 1 97.25 194 VAL B O 1
ATOM 3545 N N . GLY B 1 195 ? 8.469 -18.188 -11.914 1 93.38 195 GLY B N 1
ATOM 3546 C CA . GLY B 1 195 ? 9.727 -17.766 -11.312 1 93.38 195 GLY B CA 1
ATOM 3547 C C . GLY B 1 195 ? 10.188 -16.406 -11.797 1 93.38 195 GLY B C 1
ATOM 3548 O O . GLY B 1 195 ? 10.656 -15.578 -11.008 1 93.38 195 GLY B O 1
ATOM 3549 N N . SER B 1 196 ? 10.156 -16.203 -13.102 1 87.62 196 SER B N 1
ATOM 3550 C CA . SER B 1 196 ? 10.586 -14.938 -13.688 1 87.62 196 SER B CA 1
ATOM 3551 C C . SER B 1 196 ? 9.477 -13.891 -13.633 1 87.62 196 SER B C 1
ATOM 3553 O O . SER B 1 196 ? 8.305 -14.211 -13.867 1 87.62 196 SER B O 1
ATOM 3555 N N . PHE B 1 197 ? 9.906 -12.633 -13.234 1 85.81 197 PHE B N 1
ATOM 3556 C CA . PHE B 1 197 ? 8.852 -11.641 -13.023 1 85.81 197 PHE B CA 1
ATOM 3557 C C . PHE B 1 197 ? 9.312 -10.258 -13.469 1 85.81 197 PHE B C 1
ATOM 3559 O O . PHE B 1 197 ? 8.656 -9.258 -13.172 1 85.81 197 PHE B O 1
ATOM 3566 N N . ARG B 1 198 ? 10.438 -10.203 -14.086 1 88.31 198 ARG B N 1
ATOM 3567 C CA . ARG B 1 198 ? 10.938 -8.953 -14.648 1 88.31 198 ARG B CA 1
ATOM 3568 C C . ARG B 1 198 ? 11.125 -9.062 -16.156 1 88.31 198 ARG B C 1
ATOM 3570 O O . ARG B 1 198 ? 11.312 -10.164 -16.688 1 88.31 198 ARG B O 1
ATOM 3577 N N . PRO B 1 199 ? 11.164 -7.957 -16.766 1 89.75 199 PRO B N 1
ATOM 3578 C CA . PRO B 1 199 ? 11.25 -7.973 -18.234 1 89.75 199 PRO B CA 1
ATOM 3579 C C . PRO B 1 199 ? 12.539 -8.625 -18.734 1 89.75 199 PRO B C 1
ATOM 3581 O O . PRO B 1 199 ? 12.562 -9.188 -19.828 1 89.75 199 PRO B O 1
ATOM 3584 N N . GLU B 1 200 ? 13.539 -8.625 -17.922 1 89.12 200 GLU B N 1
ATOM 3585 C CA . GLU B 1 200 ? 14.828 -9.125 -18.359 1 89.12 200 GLU B CA 1
ATOM 3586 C C . GLU B 1 200 ? 14.992 -10.609 -18.031 1 89.12 200 GLU B C 1
ATOM 3588 O O . GLU B 1 200 ? 16 -11.219 -18.375 1 89.12 200 GLU B O 1
ATOM 3593 N N . MET B 1 201 ? 14.023 -11.117 -17.391 1 89.88 201 MET B N 1
ATOM 3594 C CA . MET B 1 201 ? 14.055 -12.523 -17 1 89.88 201 MET B CA 1
ATOM 3595 C C . MET B 1 201 ? 13.219 -13.367 -17.953 1 89.88 201 MET B C 1
ATOM 3597 O O . MET B 1 201 ? 12.156 -12.938 -18.406 1 89.88 201 MET B O 1
ATOM 3601 N N . GLN B 1 202 ? 13.766 -14.523 -18.281 1 92.31 202 GLN B N 1
ATOM 3602 C CA . GLN B 1 202 ? 13.023 -15.477 -19.094 1 92.31 202 GLN B CA 1
ATOM 3603 C C . GLN B 1 202 ? 13.383 -16.906 -18.719 1 92.31 202 GLN B C 1
ATOM 3605 O O . GLN B 1 202 ? 14.43 -17.422 -19.125 1 92.31 202 GLN B O 1
ATOM 3610 N N . GLU B 1 203 ? 12.469 -17.594 -18.109 1 94.12 203 GLU B N 1
ATOM 3611 C CA . GLU B 1 203 ? 12.773 -18.938 -17.656 1 94.12 203 GLU B CA 1
ATOM 3612 C C . GLU B 1 203 ? 12.391 -19.984 -18.719 1 94.12 203 GLU B C 1
ATOM 3614 O O . GLU B 1 203 ? 12.773 -21.141 -18.609 1 94.12 203 GLU B O 1
ATOM 3619 N N . LEU B 1 204 ? 11.68 -19.594 -19.766 1 96.81 204 LEU B N 1
ATOM 3620 C CA . LEU B 1 204 ? 11.289 -20.5 -20.828 1 96.81 204 LEU B CA 1
ATOM 3621 C C . LEU B 1 204 ? 12 -20.156 -22.125 1 96.81 204 LEU B C 1
ATOM 3623 O O . LEU B 1 204 ? 12.219 -18.984 -22.438 1 96.81 204 LEU B O 1
ATOM 3627 N N . PRO B 1 205 ? 12.344 -21.188 -22.938 1 96.12 205 PRO B N 1
ATOM 3628 C CA . PRO B 1 205 ? 13.023 -20.891 -24.203 1 96.12 205 PRO B CA 1
ATOM 3629 C C . PRO B 1 205 ? 12.078 -20.344 -25.266 1 96.12 205 PRO B C 1
ATOM 3631 O O . PRO B 1 205 ? 10.906 -20.719 -25.312 1 96.12 205 PRO B O 1
ATOM 3634 N N . GLU B 1 206 ? 12.609 -19.547 -26.141 1 94.5 206 GLU B N 1
ATOM 3635 C CA . GLU B 1 206 ? 11.844 -18.844 -27.172 1 94.5 206 GLU B CA 1
ATOM 3636 C C . GLU B 1 206 ? 11.133 -19.844 -28.078 1 94.5 206 GLU B C 1
ATOM 3638 O O . GLU B 1 206 ? 10 -19.609 -28.5 1 94.5 206 GLU B O 1
ATOM 3643 N N . GLY B 1 207 ? 11.797 -20.875 -28.453 1 93.88 207 GLY B N 1
ATOM 3644 C CA . GLY B 1 207 ? 11.211 -21.875 -29.328 1 93.88 207 GLY B CA 1
ATOM 3645 C C . GLY B 1 207 ? 9.945 -22.5 -28.75 1 93.88 207 GLY B C 1
ATOM 3646 O O . GLY B 1 207 ? 8.992 -22.75 -29.484 1 93.88 207 GLY B O 1
ATOM 3647 N N . LEU B 1 208 ? 9.969 -22.719 -27.5 1 95.25 208 LEU B N 1
ATOM 3648 C CA . LEU B 1 208 ? 8.812 -23.266 -26.797 1 95.25 208 LEU B CA 1
ATOM 3649 C C . LEU B 1 208 ? 7.652 -22.281 -26.812 1 95.25 208 LEU B C 1
ATOM 3651 O O . LEU B 1 208 ? 6.508 -22.672 -27.078 1 95.25 208 LEU B O 1
ATOM 3655 N N . LEU B 1 209 ? 7.898 -21.016 -26.641 1 96.19 209 LEU B N 1
ATOM 3656 C CA . LEU B 1 209 ? 6.887 -19.969 -26.547 1 96.19 209 LEU B CA 1
ATOM 3657 C C . LEU B 1 209 ? 6.238 -19.734 -27.906 1 96.19 209 LEU B C 1
ATOM 3659 O O . LEU B 1 209 ? 5.055 -19.406 -27.984 1 96.19 209 LEU B O 1
ATOM 3663 N N . ARG B 1 210 ? 6.934 -19.859 -28.969 1 93.88 210 ARG B N 1
ATOM 3664 C CA . ARG B 1 210 ? 6.453 -19.562 -30.328 1 93.88 210 ARG B CA 1
ATOM 3665 C C . ARG B 1 210 ? 5.297 -20.484 -30.703 1 93.88 210 ARG B C 1
ATOM 3667 O O . ARG B 1 210 ? 4.367 -20.078 -31.391 1 93.88 210 ARG B O 1
ATOM 3674 N N . GLY B 1 211 ? 5.273 -21.672 -30.281 1 93.38 211 GLY B N 1
ATOM 3675 C CA . GLY B 1 211 ? 4.238 -22.609 -30.656 1 93.38 211 GLY B CA 1
ATOM 3676 C C . GLY B 1 211 ? 3.225 -22.859 -29.547 1 93.38 211 GLY B C 1
ATOM 3677 O O . GLY B 1 211 ? 2.277 -23.625 -29.734 1 93.38 211 GLY B O 1
ATOM 3678 N N . ALA B 1 212 ? 3.297 -22.125 -28.516 1 97.56 212 ALA B N 1
ATOM 3679 C CA . ALA B 1 212 ? 2.523 -22.438 -27.312 1 97.56 212 ALA B CA 1
ATOM 3680 C C . ALA B 1 212 ? 1.198 -21.672 -27.297 1 97.56 212 ALA B C 1
ATOM 3682 O O . ALA B 1 212 ? 1.055 -20.656 -27.984 1 97.56 212 ALA B O 1
ATOM 3683 N N . ALA B 1 213 ? 0.163 -22.234 -26.672 1 98.38 213 ALA B N 1
ATOM 3684 C CA . ALA B 1 213 ? -0.985 -21.453 -26.219 1 98.38 213 ALA B CA 1
ATOM 3685 C C . ALA B 1 213 ? -0.645 -20.656 -24.953 1 98.38 213 ALA B C 1
ATOM 3687 O O . ALA B 1 213 ? -0.396 -21.25 -23.891 1 98.38 213 ALA B O 1
ATOM 3688 N N . LEU B 1 214 ? -0.675 -19.344 -25.031 1 98.5 214 LEU B N 1
ATOM 3689 C CA . LEU B 1 214 ? -0.148 -18.5 -23.969 1 98.5 214 LEU B CA 1
ATOM 3690 C C . LEU B 1 214 ? -1.278 -17.906 -23.125 1 98.5 214 LEU B C 1
ATOM 3692 O O . LEU B 1 214 ? -2.193 -17.281 -23.672 1 98.5 214 LEU B O 1
ATOM 3696 N N . TYR B 1 215 ? -1.208 -18.141 -21.859 1 98.69 215 TYR B N 1
ATOM 3697 C CA . TYR B 1 215 ? -2.1 -17.562 -20.844 1 98.69 215 TYR B CA 1
ATOM 3698 C C . TYR B 1 215 ? -1.306 -16.875 -19.75 1 98.69 215 TYR B C 1
ATOM 3700 O O . TYR B 1 215 ? -0.139 -17.188 -19.516 1 98.69 215 TYR B O 1
ATOM 3708 N N . CYS B 1 216 ? -1.945 -15.93 -19.094 1 98.38 216 CYS B N 1
ATOM 3709 C CA . CYS B 1 216 ? -1.291 -15.227 -18 1 98.38 216 CYS B CA 1
ATOM 3710 C C . CYS B 1 216 ? -2.254 -15.008 -16.828 1 98.38 216 CYS B C 1
ATOM 3712 O O . CYS B 1 216 ? -3.465 -15.188 -16.984 1 98.38 216 CYS B O 1
ATOM 3714 N N . ASP B 1 217 ? -1.683 -14.742 -15.719 1 97.94 217 ASP B N 1
ATOM 3715 C CA . ASP B 1 217 ? -2.547 -14.57 -14.555 1 97.94 217 ASP B CA 1
ATOM 3716 C C . ASP B 1 217 ? -3.391 -13.305 -14.672 1 97.94 217 ASP B C 1
ATOM 3718 O O . ASP B 1 217 ? -4.617 -13.352 -14.555 1 97.94 217 ASP B O 1
ATOM 3722 N N . THR B 1 218 ? -2.715 -12.156 -14.914 1 96.62 218 THR B N 1
ATOM 3723 C CA . THR B 1 218 ? -3.396 -10.891 -15.164 1 96.62 218 THR B CA 1
ATOM 3724 C C . THR B 1 218 ? -2.684 -10.102 -16.266 1 96.62 218 THR B C 1
ATOM 3726 O O . THR B 1 218 ? -1.611 -10.5 -16.719 1 96.62 218 THR B O 1
ATOM 3729 N N . GLU B 1 219 ? -3.201 -9.008 -16.625 1 94.5 219 GLU B N 1
ATOM 3730 C CA . GLU B 1 219 ? -2.631 -8.156 -17.672 1 94.5 219 GLU B CA 1
ATOM 3731 C C . GLU B 1 219 ? -1.281 -7.594 -17.234 1 94.5 219 GLU B C 1
ATOM 3733 O O . GLU B 1 219 ? -0.459 -7.223 -18.078 1 94.5 219 GLU B O 1
ATOM 3738 N N . ASP B 1 220 ? -1.037 -7.523 -15.969 1 93.81 220 ASP B N 1
ATOM 3739 C CA . ASP B 1 220 ? 0.248 -7.039 -15.469 1 93.81 220 ASP B CA 1
ATOM 3740 C C . ASP B 1 220 ? 1.397 -7.891 -16 1 93.81 220 ASP B C 1
ATOM 3742 O O . ASP B 1 220 ? 2.504 -7.387 -16.219 1 93.81 220 ASP B O 1
ATOM 3746 N N . ALA B 1 221 ? 1.123 -9.148 -16.219 1 94.31 221 ALA B N 1
ATOM 3747 C CA . ALA B 1 221 ? 2.152 -10.062 -16.703 1 94.31 221 ALA B CA 1
ATOM 3748 C C . ALA B 1 221 ? 2.617 -9.672 -18.109 1 94.31 221 ALA B C 1
ATOM 3750 O O . ALA B 1 221 ? 3.77 -9.922 -18.469 1 94.31 221 ALA B O 1
ATOM 3751 N N . LEU B 1 222 ? 1.751 -9.078 -18.891 1 92.88 222 LEU B N 1
ATOM 3752 C CA . LEU B 1 222 ? 2.09 -8.664 -20.25 1 92.88 222 LEU B CA 1
ATOM 3753 C C . LEU B 1 222 ? 3.176 -7.59 -20.234 1 92.88 222 LEU B C 1
ATOM 3755 O O . LEU B 1 222 ? 3.963 -7.484 -21.172 1 92.88 222 LEU B O 1
ATOM 3759 N N . LYS B 1 223 ? 3.236 -6.879 -19.125 1 90.25 223 LYS B N 1
ATOM 3760 C CA . LYS B 1 223 ? 4.203 -5.793 -19 1 90.25 223 LYS B CA 1
ATOM 3761 C C . LYS B 1 223 ? 5.441 -6.246 -18.219 1 90.25 223 LYS B C 1
ATOM 3763 O O . LYS B 1 223 ? 6.551 -5.785 -18.5 1 90.25 223 LYS B O 1
ATOM 3768 N N . GLU B 1 224 ? 5.25 -7.211 -17.422 1 91.44 224 GLU B N 1
ATOM 3769 C CA . GLU B 1 224 ? 6.297 -7.488 -16.438 1 91.44 224 GLU B CA 1
ATOM 3770 C C . GLU B 1 224 ? 7.109 -8.719 -16.828 1 91.44 224 GLU B C 1
ATOM 3772 O O . GLU B 1 224 ? 8.297 -8.805 -16.531 1 91.44 224 GLU B O 1
ATOM 3777 N N . ALA B 1 225 ? 6.488 -9.633 -17.438 1 91.75 225 ALA B N 1
ATOM 3778 C CA . ALA B 1 225 ? 7.148 -10.906 -17.734 1 91.75 225 ALA B CA 1
ATOM 3779 C C . ALA B 1 225 ? 7.93 -10.828 -19.047 1 91.75 225 ALA B C 1
ATOM 3781 O O . ALA B 1 225 ? 7.363 -10.547 -20.094 1 91.75 225 ALA B O 1
ATOM 3782 N N . GLY B 1 226 ? 9.148 -11.188 -18.938 1 91.19 226 GLY B N 1
ATOM 3783 C CA . GLY B 1 226 ? 9.969 -11.227 -20.141 1 91.19 226 GLY B CA 1
ATOM 3784 C C . GLY B 1 226 ? 9.438 -12.18 -21.188 1 91.19 226 GLY B C 1
ATOM 3785 O O . GLY B 1 226 ? 9.523 -11.898 -22.391 1 91.19 226 GLY B O 1
ATOM 3786 N N . GLU B 1 227 ? 8.836 -13.273 -20.797 1 92.56 227 GLU B N 1
ATOM 3787 C CA . GLU B 1 227 ? 8.297 -14.297 -21.672 1 92.56 227 GLU B CA 1
ATOM 3788 C C . GLU B 1 227 ? 7.223 -13.719 -22.594 1 92.56 227 GLU B C 1
ATOM 3790 O O . GLU B 1 227 ? 6.988 -14.242 -23.688 1 92.56 227 GLU B O 1
ATOM 3795 N N . LEU B 1 228 ? 6.637 -12.648 -22.109 1 94.56 228 LEU B N 1
ATOM 3796 C CA . LEU B 1 228 ? 5.418 -12.227 -22.797 1 94.56 228 LEU B CA 1
ATOM 3797 C C . LEU B 1 228 ? 5.629 -10.898 -23.516 1 94.56 228 LEU B C 1
ATOM 3799 O O . LEU B 1 228 ? 4.738 -10.422 -24.219 1 94.56 228 LEU B O 1
ATOM 3803 N N . GLN B 1 229 ? 6.777 -10.328 -23.344 1 90.62 229 GLN B N 1
ATOM 3804 C CA . GLN B 1 229 ? 7.031 -9.016 -23.938 1 90.62 229 GLN B CA 1
ATOM 3805 C C . GLN B 1 229 ? 6.875 -9.07 -25.453 1 90.62 229 GLN B C 1
ATOM 3807 O O . GLN B 1 229 ? 7.508 -9.891 -26.125 1 90.62 229 GLN B O 1
ATOM 3812 N N . GLY B 1 230 ? 5.992 -8.188 -25.969 1 87.81 230 GLY B N 1
ATOM 3813 C CA . GLY B 1 230 ? 5.84 -8.047 -27.406 1 87.81 230 GLY B CA 1
ATOM 3814 C C . GLY B 1 230 ? 4.977 -9.133 -28.031 1 87.81 230 GLY B C 1
ATOM 3815 O O . GLY B 1 230 ? 4.762 -9.148 -29.234 1 87.81 230 GLY B O 1
ATOM 3816 N N . ARG B 1 231 ? 4.469 -10 -27.188 1 91.88 231 ARG B N 1
ATOM 3817 C CA . ARG B 1 231 ? 3.654 -11.086 -27.719 1 91.88 231 ARG B CA 1
ATOM 3818 C C . ARG B 1 231 ? 2.186 -10.68 -27.797 1 91.88 231 ARG B C 1
ATOM 3820 O O . ARG B 1 231 ? 1.706 -9.906 -26.953 1 91.88 231 ARG B O 1
ATOM 3827 N N . ARG B 1 232 ? 1.632 -11.195 -28.859 1 90 232 ARG B N 1
ATOM 3828 C CA . ARG B 1 232 ? 0.211 -10.93 -29.062 1 90 232 ARG B CA 1
ATOM 3829 C C . ARG B 1 232 ? -0.624 -12.18 -28.797 1 90 232 ARG B C 1
ATOM 3831 O O . ARG B 1 232 ? -0.101 -13.289 -28.812 1 90 232 ARG B O 1
ATOM 3838 N N . GLY B 1 233 ? -1.829 -12.023 -28.375 1 94.88 233 GLY B N 1
ATOM 3839 C CA . GLY B 1 233 ? -2.775 -13.117 -28.266 1 94.88 233 GLY B CA 1
ATOM 3840 C C . GLY B 1 233 ? -2.68 -13.844 -26.922 1 94.88 233 GLY B C 1
ATOM 3841 O O . GLY B 1 233 ? -3.059 -15.008 -26.828 1 94.88 233 GLY B O 1
ATOM 3842 N N . VAL B 1 234 ? -2.01 -13.289 -25.984 1 97.94 234 VAL B N 1
ATOM 3843 C CA . VAL B 1 234 ? -1.958 -13.859 -24.641 1 97.94 234 VAL B CA 1
ATOM 3844 C C . VAL B 1 234 ? -3.301 -13.656 -23.938 1 97.94 234 VAL B C 1
ATOM 3846 O O . VAL B 1 234 ? -3.842 -12.547 -23.938 1 97.94 234 VAL B O 1
ATOM 3849 N N . VAL B 1 235 ? -3.879 -14.703 -23.375 1 98.44 235 VAL B N 1
ATOM 3850 C CA . VAL B 1 235 ? -5.207 -14.633 -22.766 1 98.44 235 VAL B CA 1
ATOM 3851 C C . VAL B 1 235 ? -5.09 -14.602 -21.25 1 98.44 235 VAL B C 1
ATOM 3853 O O . VAL B 1 235 ? -4.539 -15.523 -20.641 1 98.44 235 VAL B O 1
ATOM 3856 N N . PRO B 1 236 ? -5.578 -13.578 -20.578 1 98.19 236 PRO B N 1
ATOM 3857 C CA . PRO B 1 236 ? -5.629 -13.57 -19.109 1 98.19 236 PRO B CA 1
ATOM 3858 C C . PRO B 1 236 ? -6.535 -14.664 -18.547 1 98.19 236 PRO B C 1
ATOM 3860 O O . PRO B 1 236 ? -7.539 -15.023 -19.172 1 98.19 236 PRO B O 1
ATOM 3863 N N . LEU B 1 237 ? -6.242 -15.148 -17.422 1 98.56 237 LEU B N 1
ATOM 3864 C CA . LEU B 1 237 ? -6.922 -16.297 -16.828 1 98.56 237 LEU B CA 1
ATOM 3865 C C . LEU B 1 237 ? -8.414 -16.016 -16.672 1 98.56 237 LEU B C 1
ATOM 3867 O O . LEU B 1 237 ? -9.242 -16.906 -16.891 1 98.56 237 LEU B O 1
ATOM 3871 N N . ARG B 1 238 ? -8.797 -14.812 -16.234 1 98.25 238 ARG B N 1
ATOM 3872 C CA . ARG B 1 238 ? -10.211 -14.477 -16.094 1 98.25 238 ARG B CA 1
ATOM 3873 C C . ARG B 1 238 ? -10.953 -14.734 -17.406 1 98.25 238 ARG B C 1
ATOM 3875 O O . ARG B 1 238 ? -12.039 -15.32 -17.406 1 98.25 238 ARG B O 1
ATOM 3882 N N . GLU B 1 239 ? -10.359 -14.234 -18.5 1 98.19 239 GLU B N 1
ATOM 3883 C CA . GLU B 1 239 ? -10.977 -14.43 -19.812 1 98.19 239 GLU B CA 1
ATOM 3884 C C . GLU B 1 239 ? -11.039 -15.906 -20.188 1 98.19 239 GLU B C 1
ATOM 3886 O O . GLU B 1 239 ? -12.008 -16.359 -20.797 1 98.19 239 GLU B O 1
ATOM 3891 N N . ALA B 1 240 ? -10.008 -16.625 -19.844 1 98.56 240 ALA B N 1
ATOM 3892 C CA . ALA B 1 240 ? -10.008 -18.062 -20.094 1 98.56 240 ALA B CA 1
ATOM 3893 C C . ALA B 1 240 ? -11.133 -18.75 -19.312 1 98.56 240 ALA B C 1
ATOM 3895 O O . ALA B 1 240 ? -11.797 -19.641 -19.844 1 98.56 240 ALA B O 1
ATOM 3896 N N . LEU B 1 241 ? -11.344 -18.359 -18.047 1 98.38 241 LEU B N 1
ATOM 3897 C CA . LEU B 1 241 ? -12.406 -18.922 -17.219 1 98.38 241 LEU B CA 1
ATOM 3898 C C . LEU B 1 241 ? -13.773 -18.641 -17.812 1 98.38 241 LEU B C 1
ATOM 3900 O O . LEU B 1 241 ? -14.727 -19.391 -17.578 1 98.38 241 LEU B O 1
ATOM 3904 N N . LEU B 1 242 ? -13.828 -17.594 -18.594 1 97.94 242 LEU B N 1
ATOM 3905 C CA . LEU B 1 242 ? -15.078 -17.219 -19.234 1 97.94 242 LEU B CA 1
ATOM 3906 C C . LEU B 1 242 ? -15.195 -17.859 -20.609 1 97.94 242 LEU B C 1
ATOM 3908 O O . LEU B 1 242 ? -16.156 -17.609 -21.344 1 97.94 242 LEU B O 1
ATOM 3912 N N . GLY B 1 243 ? -14.188 -18.531 -21.047 1 97.69 243 GLY B N 1
ATOM 3913 C CA . GLY B 1 243 ? -14.359 -19.344 -22.25 1 97.69 243 GLY B CA 1
ATOM 3914 C C . GLY B 1 243 ? -13.367 -19 -23.344 1 97.69 243 GLY B C 1
ATOM 3915 O O . GLY B 1 243 ? -13.297 -19.703 -24.359 1 97.69 243 GLY B O 1
ATOM 3916 N N . ALA B 1 244 ? -12.562 -17.953 -23.172 1 98.12 244 ALA B N 1
ATOM 3917 C CA . ALA B 1 244 ? -11.57 -17.594 -24.188 1 98.12 244 ALA B CA 1
ATOM 3918 C C . ALA B 1 244 ? -10.477 -18.656 -24.281 1 98.12 244 ALA B C 1
ATOM 3920 O O . ALA B 1 244 ? -10.008 -19.172 -23.266 1 98.12 244 ALA B O 1
ATOM 3921 N N . ARG B 1 245 ? -10.117 -19 -25.531 1 97.81 245 ARG B N 1
ATOM 3922 C CA . ARG B 1 245 ? -9.07 -19.984 -25.781 1 97.81 245 ARG B CA 1
ATOM 3923 C C . ARG B 1 245 ? -8.133 -19.516 -26.906 1 97.81 245 ARG B C 1
ATOM 3925 O O . ARG B 1 245 ? -8.531 -18.719 -27.766 1 97.81 245 ARG B O 1
ATOM 3932 N N . VAL B 1 246 ? -6.98 -19.922 -26.766 1 97.12 246 VAL B N 1
ATOM 3933 C CA . VAL B 1 246 ? -6 -19.703 -27.828 1 97.12 246 VAL B CA 1
ATOM 3934 C C . VAL B 1 246 ? -5.379 -21.031 -28.25 1 97.12 246 VAL B C 1
ATOM 3936 O O . VAL B 1 246 ? -5.219 -21.938 -27.422 1 97.12 246 VAL B O 1
ATOM 3939 N N . ASP B 1 247 ? -5.082 -21.172 -29.531 1 95.75 247 ASP B N 1
ATOM 3940 C CA . ASP B 1 247 ? -4.488 -22.406 -30.062 1 95.75 247 ASP B CA 1
ATOM 3941 C C . ASP B 1 247 ? -2.986 -22.438 -29.781 1 95.75 247 ASP B C 1
ATOM 3943 O O . ASP B 1 247 ? -2.342 -21.406 -29.656 1 95.75 247 ASP B O 1
ATOM 3947 N N . GLY B 1 248 ? -2.553 -23.656 -29.688 1 97.44 248 GLY B N 1
ATOM 3948 C CA . GLY B 1 248 ? -1.126 -23.859 -29.5 1 97.44 248 GLY B CA 1
ATOM 3949 C C . GLY B 1 248 ? -0.807 -25.062 -28.625 1 97.44 248 GLY B C 1
ATOM 3950 O O . GLY B 1 248 ? -1.696 -25.625 -27.969 1 97.44 248 GLY B O 1
ATOM 3951 N N . ASP B 1 249 ? 0.417 -25.422 -28.641 1 97.94 249 ASP B N 1
ATOM 3952 C CA . ASP B 1 249 ? 0.957 -26.531 -27.844 1 97.94 249 ASP B CA 1
ATOM 3953 C C . ASP B 1 249 ? 2.457 -26.344 -27.609 1 97.94 249 ASP B C 1
ATOM 3955 O O . ASP B 1 249 ? 3.205 -26.062 -28.547 1 97.94 249 ASP B O 1
ATOM 3959 N N . PRO B 1 250 ? 2.836 -26.5 -26.422 1 98.31 250 PRO B N 1
ATOM 3960 C CA . PRO B 1 250 ? 2.113 -26.781 -25.172 1 98.31 250 PRO B CA 1
ATOM 3961 C C . PRO B 1 250 ? 1.27 -25.609 -24.703 1 98.31 250 PRO B C 1
ATOM 3963 O O . PRO B 1 250 ? 1.231 -24.562 -25.375 1 98.31 250 PRO B O 1
ATOM 3966 N N . VAL B 1 251 ? 0.505 -25.781 -23.625 1 98.75 251 VAL B N 1
ATOM 3967 C CA . VAL B 1 251 ? -0.157 -24.688 -22.922 1 98.75 251 VAL B CA 1
ATOM 3968 C C . VAL B 1 251 ? 0.798 -24.062 -21.906 1 98.75 251 VAL B C 1
ATOM 3970 O O . VAL B 1 251 ? 1.359 -24.766 -21.062 1 98.75 251 VAL B O 1
ATOM 3973 N N . VAL B 1 252 ? 0.997 -22.75 -21.969 1 98.62 252 VAL B N 1
ATOM 3974 C CA . VAL B 1 252 ? 1.864 -22.031 -21.047 1 98.62 252 VAL B CA 1
ATOM 3975 C C . VAL B 1 252 ? 1.047 -21.016 -20.25 1 98.62 252 VAL B C 1
ATOM 3977 O O . VAL B 1 252 ? 0.336 -20.188 -20.828 1 98.62 252 VAL B O 1
ATOM 3980 N N . PHE B 1 253 ? 1.12 -21.141 -18.953 1 98.62 253 PHE B N 1
ATOM 3981 C CA . PHE B 1 253 ? 0.538 -20.172 -18.031 1 98.62 253 PHE B CA 1
ATOM 3982 C C . PHE B 1 253 ? 1.628 -19.406 -17.297 1 98.62 253 PHE B C 1
ATOM 3984 O O . PHE B 1 253 ? 2.391 -19.984 -16.516 1 98.62 253 PHE B O 1
ATOM 3991 N N . LYS B 1 254 ? 1.699 -18.125 -17.562 1 98.19 254 LYS B N 1
ATOM 3992 C CA . LYS B 1 254 ? 2.688 -17.25 -16.938 1 98.19 254 LYS B CA 1
ATOM 3993 C C . LYS B 1 254 ? 2.07 -16.453 -15.797 1 98.19 254 LYS B C 1
ATOM 3995 O O . LYS B 1 254 ? 1.032 -15.805 -15.969 1 98.19 254 LYS B O 1
ATOM 4000 N N . SER B 1 255 ? 2.727 -16.547 -14.672 1 97.25 255 SER B N 1
ATOM 4001 C CA . SER B 1 255 ? 2.236 -15.797 -13.523 1 97.25 255 SER B CA 1
ATOM 4002 C C . SER B 1 255 ? 3.328 -14.906 -12.938 1 97.25 255 SER B C 1
ATOM 4004 O O . SER B 1 255 ? 4.457 -15.359 -12.719 1 97.25 255 SER B O 1
ATOM 4006 N N . VAL B 1 256 ? 3.012 -13.633 -12.695 1 95.19 256 VAL B N 1
ATOM 4007 C CA . VAL B 1 256 ? 3.953 -12.719 -12.047 1 95.19 256 VAL B CA 1
ATOM 4008 C C . VAL B 1 256 ? 3.414 -12.305 -10.68 1 95.19 256 VAL B C 1
ATOM 4010 O O . VAL B 1 256 ? 4.09 -11.602 -9.922 1 95.19 256 VAL B O 1
ATOM 4013 N N . GLY B 1 257 ? 2.273 -12.75 -10.359 1 94.31 257 GLY B N 1
ATOM 4014 C CA . GLY B 1 257 ? 1.67 -12.414 -9.086 1 94.31 257 GLY B CA 1
ATOM 4015 C C . GLY B 1 257 ? 0.835 -11.148 -9.133 1 94.31 257 GLY B C 1
ATOM 4016 O O . GLY B 1 257 ? 1.128 -10.234 -9.906 1 94.31 257 GLY B O 1
ATOM 4017 N N . HIS B 1 258 ? -0.143 -11.078 -8.352 1 96.62 258 HIS B N 1
ATOM 4018 C CA . HIS B 1 258 ? -1.099 -9.977 -8.289 1 96.62 258 HIS B CA 1
ATOM 4019 C C . HIS B 1 258 ? -1.815 -9.953 -6.938 1 96.62 258 HIS B C 1
ATOM 4021 O O . HIS B 1 258 ? -2.047 -11.008 -6.336 1 96.62 258 HIS B O 1
ATOM 4027 N N . ALA B 1 259 ? -2.238 -8.766 -6.531 1 98.44 259 ALA B N 1
ATOM 4028 C CA . ALA B 1 259 ? -2.855 -8.609 -5.215 1 98.44 259 ALA B CA 1
ATOM 4029 C C . ALA B 1 259 ? -4.207 -9.312 -5.152 1 98.44 259 ALA B C 1
ATOM 4031 O O . ALA B 1 259 ? -4.703 -9.617 -4.066 1 98.44 259 ALA B O 1
ATOM 4032 N N . LEU B 1 260 ? -4.848 -9.594 -6.266 1 98.38 260 LEU B N 1
ATOM 4033 C CA . LEU B 1 260 ? -6.125 -10.297 -6.316 1 98.38 260 LEU B CA 1
ATOM 4034 C C . LEU B 1 260 ? -6.004 -11.68 -5.68 1 98.38 260 LEU B C 1
ATOM 4036 O O . LEU B 1 260 ? -6.945 -12.156 -5.039 1 98.38 260 LEU B O 1
ATOM 4040 N N . PHE B 1 261 ? -4.852 -12.258 -5.832 1 98.56 261 PHE B N 1
ATOM 4041 C CA . PHE B 1 261 ? -4.664 -13.617 -5.328 1 98.56 261 PHE B CA 1
ATOM 4042 C C . PHE B 1 261 ? -4.426 -13.609 -3.824 1 98.56 261 PHE B C 1
ATOM 4044 O O . PHE B 1 261 ? -4.797 -14.555 -3.125 1 98.56 261 PHE B O 1
ATOM 4051 N N . ASP B 1 262 ? -3.836 -12.547 -3.307 1 98.56 262 ASP B N 1
ATOM 4052 C CA . ASP B 1 262 ? -3.754 -12.352 -1.863 1 98.56 262 ASP B CA 1
ATOM 4053 C C . ASP B 1 262 ? -5.137 -12.109 -1.262 1 98.56 262 ASP B C 1
ATOM 4055 O O . ASP B 1 262 ? -5.453 -12.633 -0.191 1 98.56 262 ASP B O 1
ATOM 4059 N N . LEU B 1 263 ? -5.957 -11.297 -1.976 1 98.62 263 LEU B N 1
ATOM 4060 C CA . LEU B 1 263 ? -7.336 -11.062 -1.556 1 98.62 263 LEU B CA 1
ATOM 4061 C C . LEU B 1 263 ? -8.102 -12.375 -1.444 1 98.62 263 LEU B C 1
ATOM 4063 O O . LEU B 1 263 ? -8.781 -12.617 -0.445 1 98.62 263 LEU B O 1
ATOM 4067 N N . ALA B 1 264 ? -7.941 -13.219 -2.445 1 98.25 264 ALA B N 1
ATOM 4068 C CA . ALA B 1 264 ? -8.609 -14.523 -2.439 1 98.25 264 ALA B CA 1
ATOM 4069 C C . ALA B 1 264 ? -8.148 -15.367 -1.258 1 98.25 264 ALA B C 1
ATOM 4071 O O . ALA B 1 264 ? -8.969 -16 -0.589 1 98.25 264 ALA B O 1
ATOM 4072 N N . ALA B 1 265 ? -6.855 -15.383 -1.033 1 98.31 265 ALA B N 1
ATOM 4073 C CA . ALA B 1 265 ? -6.301 -16.172 0.067 1 98.31 265 ALA B CA 1
ATOM 4074 C C . ALA B 1 265 ? -6.824 -15.672 1.412 1 98.31 265 ALA B C 1
ATOM 4076 O O . ALA B 1 265 ? -7.156 -16.469 2.289 1 98.31 265 ALA B O 1
ATOM 4077 N N . VAL B 1 266 ? -6.918 -14.344 1.601 1 98.19 266 VAL B N 1
ATOM 4078 C CA . VAL B 1 266 ? -7.426 -13.766 2.838 1 98.19 266 VAL B CA 1
ATOM 4079 C C . VAL B 1 266 ? -8.898 -14.117 3.012 1 98.19 266 VAL B C 1
ATOM 4081 O O . VAL B 1 266 ? -9.336 -14.477 4.109 1 98.19 266 VAL B O 1
ATOM 4084 N N . ARG B 1 267 ? -9.672 -14.039 1.912 1 97.25 267 ARG B N 1
ATOM 4085 C CA . ARG B 1 267 ? -11.078 -14.422 1.982 1 97.25 267 ARG B CA 1
ATOM 4086 C C . ARG B 1 267 ? -11.234 -15.867 2.441 1 97.25 267 ARG B C 1
ATOM 4088 O O . ARG B 1 267 ? -12.062 -16.156 3.307 1 97.25 267 ARG B O 1
ATOM 4095 N N . ALA B 1 268 ? -10.445 -16.75 1.84 1 97.19 268 ALA B N 1
ATOM 4096 C CA . ALA B 1 268 ? -10.492 -18.156 2.223 1 97.19 268 ALA B CA 1
ATOM 4097 C C . ALA B 1 268 ? -10.109 -18.344 3.691 1 97.19 268 ALA B C 1
ATOM 4099 O O . ALA B 1 268 ? -10.758 -19.094 4.414 1 97.19 268 ALA B O 1
ATOM 4100 N N . TYR B 1 269 ? -9.023 -17.641 4.125 1 96.19 269 TYR B N 1
ATOM 4101 C CA . TYR B 1 269 ? -8.547 -17.703 5.5 1 96.19 269 TYR B CA 1
ATOM 4102 C C . TYR B 1 269 ? -9.633 -17.266 6.477 1 96.19 269 TYR B C 1
ATOM 4104 O O . TYR B 1 269 ? -9.773 -17.844 7.555 1 96.19 269 TYR B O 1
ATOM 4112 N N . LEU B 1 270 ? -10.477 -16.25 6.098 1 95.56 270 LEU B N 1
ATOM 4113 C CA . LEU B 1 270 ? -11.484 -15.68 6.984 1 95.56 270 LEU B CA 1
ATOM 4114 C C . LEU B 1 270 ? -12.812 -16.422 6.84 1 95.56 270 LEU B C 1
ATOM 4116 O O . LEU B 1 270 ? -13.805 -16.047 7.48 1 95.56 270 LEU B O 1
ATOM 4120 N N . GLY B 1 271 ? -12.883 -17.438 5.961 1 94.31 271 GLY B N 1
ATOM 4121 C CA . GLY B 1 271 ? -14.094 -18.219 5.754 1 94.31 271 GLY B CA 1
ATOM 4122 C C . GLY B 1 271 ? -15.141 -17.484 4.934 1 94.31 271 GLY B C 1
ATOM 4123 O O . GLY B 1 271 ? -16.344 -17.688 5.113 1 94.31 271 GLY B O 1
ATOM 4124 N N . LEU B 1 272 ? -14.758 -16.516 4.152 1 89.75 272 LEU B N 1
ATOM 4125 C CA . LEU B 1 272 ? -15.656 -15.734 3.318 1 89.75 272 LEU B CA 1
ATOM 4126 C C . LEU B 1 272 ? -15.773 -16.344 1.924 1 89.75 272 LEU B C 1
ATOM 4128 O O . LEU B 1 272 ? -16.188 -15.664 0.981 1 89.75 272 LEU B O 1
ATOM 4132 N N . THR B 1 273 ? -15.438 -17.594 1.642 1 77.12 273 THR B N 1
ATOM 4133 C CA . THR B 1 273 ? -15.469 -18.25 0.337 1 77.12 273 THR B CA 1
ATOM 4134 C C . THR B 1 273 ? -16.891 -18.703 -0.005 1 77.12 273 THR B C 1
ATOM 4136 O O . THR B 1 273 ? -17.688 -19 0.889 1 77.12 273 THR B O 1
#

Radius of gyration: 27.99 Å; Cα contacts (8 Å, |Δi|>4): 1341; chains: 2; bounding box: 43×83×62 Å

Organism: NCBI:txid751945

Solvent-accessible surface area (backbone atoms only — not comparable to full-atom values): 27510 Å² total; per-residue (Å²): 129,72,53,42,68,56,39,20,50,24,34,52,49,40,54,71,72,54,64,48,51,65,83,63,47,78,38,71,34,79,69,38,36,38,38,42,26,38,23,26,42,86,54,36,44,33,33,39,41,33,42,40,27,74,89,42,89,73,31,67,47,43,36,29,42,34,31,38,62,90,80,63,51,74,46,82,44,64,23,59,62,51,48,29,45,40,52,20,10,48,48,39,42,51,43,75,74,61,38,75,46,74,58,30,20,37,37,34,37,22,44,47,69,50,32,51,31,34,50,54,24,43,58,72,73,33,65,61,64,30,39,33,40,35,60,92,51,65,70,38,39,52,51,47,37,50,52,38,40,72,74,73,29,55,52,48,74,57,80,70,76,67,58,57,71,59,35,22,35,36,36,38,41,34,76,34,58,51,50,80,51,55,57,60,69,31,86,43,18,24,32,36,40,56,27,27,54,37,57,76,18,22,39,63,30,68,68,35,57,72,43,26,14,46,31,22,58,44,74,63,28,51,71,28,21,29,82,34,56,92,61,77,77,64,41,34,43,53,51,37,76,72,65,54,80,64,75,56,50,32,37,36,37,38,33,61,79,58,32,56,45,55,44,17,44,50,34,46,69,71,65,68,105,129,71,53,41,69,57,39,20,50,25,35,52,48,40,55,70,73,55,62,50,50,65,82,64,45,78,37,70,35,79,70,38,37,37,38,42,26,40,21,28,41,86,53,37,44,33,34,39,42,34,40,40,28,74,90,43,90,72,31,67,48,42,36,28,42,35,30,37,62,89,80,62,52,72,47,83,44,65,24,56,63,52,48,30,46,39,53,20,9,47,48,40,45,49,43,76,74,62,38,75,46,75,57,29,21,36,37,35,35,22,44,47,68,51,31,51,32,34,50,54,24,43,58,71,72,32,66,60,65,29,40,31,39,34,57,92,50,66,70,38,38,52,50,46,38,49,51,39,41,71,72,71,29,55,50,48,76,56,80,69,75,66,58,59,71,60,35,22,37,35,38,37,41,35,76,34,60,53,50,78,52,55,58,60,67,30,88,42,19,26,33,37,40,54,27,29,55,38,59,78,17,22,38,62,30,67,68,36,60,73,42,24,12,46,31,23,58,46,75,64,28,51,72,27,21,29,82,36,55,92,62,77,78,64,42,34,42,53,50,38,76,73,64,54,80,63,75,55,52,33,37,36,36,38,32,62,78,58,32,56,46,54,44,16,44,50,33,45,69,72,67,67,104

Nearest PDB structures (foldseek):
  3hdj-assembly1_B  TM=8.309E-01  e=7.344E-21  Bordetella pertussis
  4bv9-assembly1_A  TM=8.637E-01  e=1.064E-19  Mus musculus
  1omo-assembly1_A  TM=8.626E-01  e=1.839E-19  Archaeoglobus fulgidus
  6rqa-assembly1_B  TM=8.673E-01  e=6.282E-17  Paracoccus denitrificans PD1222
  5yu0-assembly1_B  TM=8.252E-01  e=5.235E-17  Streptomyces pristinaespiralis

Sequence (546 aa):
MPGYLELAEAIRKVLLQGAHAPTRQVLPIPGGEFLVMPAADEEVAVCKLVTVERDKSPAVRAEVWARRLSTGEVFHLPGEELTKRRTAALSLLAAQFLAKRREGALLLVGPGAQGEAHLEAFAEGFPLTRVLVRGRGRPRVEALLERARALGLPAEEWVGEEVPEDVAFIITATPSPIPVLPERVPEGAFIAAVGSFRPEMQELPEGLLRGAALYCDTEDALKEAGELQGRRGVVPLREALLGARVDGDPVVFKSVGHALFDLAAVRAYLGLTMPGYLELAEAIRKVLLQGAHAPTRQVLPIPGGEFLVMPAADEEVAVCKLVTVERDKSPAVRAEVWARRLSTGEVFHLPGEELTKRRTAALSLLAAQFLAKRREGALLLVGPGAQGEAHLEAFAEGFPLTRVLVRGRGRPRVEALLERARALGLPAEEWVGEEVPEDVAFIITATPSPIPVLPERVPEGAFIAAVGSFRPEMQELPEGLLRGAALYCDTEDALKEAGELQGRRGVVPLREALLGARVDGDPVVFKSVGHALFDLAAVRAYLGLT

Secondary structure (DSSP, 8-state):
---HHHHHHHHHHHHHH--B-PPPEEEEETTEEEEEEEEE-SSEEEEEEEEEETTSSSSEEEEEEEEETTT--EEEEEHHHHHHHHHHHHHHHHHHHH-S-SSEEEEEE--SHHHHHHHHHHHHHS-EEEEEEE-S-HHHHHHHHHHHHHTT--EEE--SSSPPTTEEEEEE----SS--S-S---TT-EEEE-S--STT---S-HHHHHTSEEEESSTHHHHH-GGGTT----EEHHHHHTT-----SSEEEE----HHHHHHHHHHHTT--/---HHHHHHHHHHHHHH--B-PPPEEEEETTEEEEEEEEE-SSEEEEEEEEEETTSSSSEEEEEEEEETTT--EEEEEHHHHHHHHHHHHHHHHHHHH-S-SSEEEEEE--SHHHHHHHHHHHHHS-EEEEEEE-S-HHHHHHHHHHHHHTT--EEE--SSSPPTTEEEEEE----SS--S-S---TT-EEEE-S--STT---S-HHHHHTSEEEESSTHHHHH-GGGTT---PEEHHHHHTT-----SSEEEE----HHHHHHHHHHHTT--

pLDDT: mean 96.22, std 3.56, range [75.19, 98.94]